Protein 4Z0V (pdb70)

InterPro domains:
  IPR005135 Endonuclease/exonuclease/phosphatase [PF03372] (299-599)
  IPR036691 Endonuclease/exonuclease/phosphatase superfamily [G3DSA:3.60.10.10] (279-609)
  IPR036691 Endonuclease/exonuclease/phosphatase superfamily [SSF56219] (289-609)
  IPR048821 2',5'-phosphodiesterase 12-like, N-terminal domain [PF21171] (161-271)
  IPR050410 CCR4/nocturin mRNA turnover and transcription [PTHR12121] (108-608)

Structure (mmCIF, N/CA/C/O backbone):
data_4Z0V
#
_entry.id   4Z0V
#
_cell.length_a   56.688
_cell.length_b   62.554
_cell.length_c   65.393
_cell.angle_alpha   90.00
_cell.angle_beta   110.40
_cell.angle_gamma   90.00
#
_symmetry.space_group_name_H-M   'P 1 21 1'
#
loop_
_entity.id
_entity.type
_entity.pdbx_description
1 polymer "2',5'-phosphodiesterase 12"
2 non-polymer 'MAGNESIUM ION'
3 non-polymer GLYCEROL
4 water water
#
loop_
_atom_site.group_PDB
_atom_site.id
_atom_site.type_symbol
_atom_site.label_atom_id
_atom_site.label_alt_id
_atom_site.label_comp_id
_atom_site.label_asym_id
_atom_site.label_entity_id
_atom_site.label_seq_id
_atom_site.pdbx_PDB_ins_code
_atom_site.Cartn_x
_atom_site.Cartn_y
_atom_site.Cartn_z
_atom_site.occupancy
_atom_site.B_iso_or_equiv
_atom_site.auth_seq_id
_atom_site.auth_comp_id
_atom_site.auth_asym_id
_atom_site.auth_atom_id
_atom_site.pdbx_PDB_model_num
ATOM 1 N N . PRO A 1 7 ? 102.309 -36.985 14.649 1.00 41.61 161 PRO A N 1
ATOM 2 C CA . PRO A 1 7 ? 102.823 -35.763 15.286 1.00 40.66 161 PRO A CA 1
ATOM 3 C C . PRO A 1 7 ? 101.981 -35.328 16.486 1.00 40.14 161 PRO A C 1
ATOM 4 O O . PRO A 1 7 ? 100.799 -35.697 16.554 1.00 40.41 161 PRO A O 1
ATOM 8 N N . PRO A 1 8 ? 102.541 -34.549 17.458 1.00 31.65 162 PRO A N 1
ATOM 9 C CA . PRO A 1 8 ? 101.704 -34.076 18.573 1.00 30.14 162 PRO A CA 1
ATOM 10 C C . PRO A 1 8 ? 100.548 -33.243 18.025 1.00 31.86 162 PRO A C 1
ATOM 11 O O . PRO A 1 8 ? 100.753 -32.416 17.137 1.00 28.70 162 PRO A O 1
ATOM 15 N N . ALA A 1 9 ? 99.327 -33.545 18.468 1.00 30.81 163 ALA A N 1
ATOM 16 C CA . ALA A 1 9 ? 98.122 -32.862 17.998 1.00 32.27 163 ALA A CA 1
ATOM 17 C C . ALA A 1 9 ? 97.036 -32.880 19.056 1.00 39.29 163 ALA A C 1
ATOM 18 O O . ALA A 1 9 ? 96.883 -33.874 19.757 1.00 40.23 163 ALA A O 1
ATOM 20 N N . PHE A 1 10 ? 96.322 -31.754 19.210 1.00 37.96 164 PHE A N 1
ATOM 21 C CA . PHE A 1 10 ? 95.190 -31.629 20.128 1.00 38.07 164 PHE A CA 1
ATOM 22 C C . PHE A 1 10 ? 93.961 -32.154 19.388 1.00 43.75 164 PHE A C 1
ATOM 23 O O . PHE A 1 10 ? 93.568 -31.549 18.394 1.00 44.67 164 PHE A O 1
ATOM 31 N N . THR A 1 11 ? 93.407 -33.316 19.816 1.00 39.58 165 THR A N 1
ATOM 32 C CA . THR A 1 11 ? 92.205 -33.925 19.222 1.00 38.31 165 THR A CA 1
ATOM 33 C C . THR A 1 11 ? 90.963 -33.155 19.665 1.00 40.15 165 THR A C 1
ATOM 34 O O . THR A 1 11 ? 89.964 -33.098 18.941 1.00 39.28 165 THR A O 1
ATOM 38 N N . GLU A 1 12 ? 91.024 -32.579 20.874 1.00 34.36 166 GLU A N 1
ATOM 39 C CA . GLU A 1 12 ? 89.951 -31.764 21.430 1.00 32.84 166 GLU A CA 1
ATOM 40 C C . GLU A 1 12 ? 90.609 -30.559 22.052 1.00 34.94 166 GLU A C 1
ATOM 41 O O . GLU A 1 12 ? 91.658 -30.697 22.678 1.00 36.41 166 GLU A O 1
ATOM 47 N N . LEU A 1 13 ? 90.081 -29.387 21.757 1.00 27.56 167 LEU A N 1
ATOM 48 C CA . LEU A 1 13 ? 90.541 -28.103 22.281 1.00 26.35 167 LEU A CA 1
ATOM 49 C C . LEU A 1 13 ? 89.283 -27.314 22.452 1.00 28.54 167 LEU A C 1
ATOM 50 O O . LEU A 1 13 ? 88.618 -27.019 21.442 1.00 29.05 167 LEU A O 1
ATOM 55 N N . GLN A 1 14 ? 88.905 -27.039 23.741 1.00 21.40 168 GLN A N 1
ATOM 56 C CA A GLN A 1 14 ? 87.658 -26.360 24.101 0.50 20.60 168 GLN A CA 1
ATOM 57 C CA B GLN A 1 14 ? 87.646 -26.391 24.106 0.50 20.46 168 GLN A CA 1
ATOM 58 C C . GLN A 1 14 ? 87.814 -25.476 25.333 1.00 24.95 168 GLN A C 1
ATOM 59 O O . GLN A 1 14 ? 88.521 -25.828 26.274 1.00 22.53 168 GLN A O 1
ATOM 70 N N . LEU A 1 15 ? 87.104 -24.342 25.353 1.00 22.15 169 LEU A N 1
ATOM 71 C CA . LEU A 1 15 ? 87.113 -23.431 26.498 1.00 22.01 169 LEU A CA 1
ATOM 72 C C . LEU A 1 15 ? 85.741 -23.454 27.158 1.00 26.02 169 LEU A C 1
ATOM 73 O O . LEU A 1 15 ? 84.752 -23.699 26.449 1.00 25.47 169 LEU A O 1
ATOM 78 N N . PRO A 1 16 ? 85.606 -23.169 28.478 1.00 23.64 170 PRO A N 1
ATOM 79 C CA . PRO A 1 16 ? 84.258 -23.066 29.063 1.00 23.84 170 PRO A CA 1
ATOM 80 C C . PRO A 1 16 ? 83.459 -21.912 28.443 1.00 27.33 170 PRO A C 1
ATOM 81 O O . PRO A 1 16 ? 84.030 -20.991 27.838 1.00 22.57 170 PRO A O 1
ATOM 85 N N . ARG A 1 17 ? 82.134 -21.999 28.555 1.00 25.08 171 ARG A N 1
ATOM 86 C CA . ARG A 1 17 ? 81.205 -20.996 28.005 1.00 26.27 171 ARG A CA 1
ATOM 87 C C . ARG A 1 17 ? 80.954 -19.868 28.947 1.00 28.98 171 ARG A C 1
ATOM 88 O O . ARG A 1 17 ? 80.444 -18.828 28.544 1.00 29.75 171 ARG A O 1
ATOM 96 N N . TYR A 1 18 ? 81.201 -20.131 30.216 1.00 24.99 172 TYR A N 1
ATOM 97 C CA . TYR A 1 18 ? 80.997 -19.231 31.327 1.00 24.49 172 TYR A CA 1
ATOM 98 C C . TYR A 1 18 ? 82.356 -19.022 31.988 1.00 22.78 172 TYR A C 1
ATOM 99 O O . TYR A 1 18 ? 82.983 -19.986 32.410 1.00 21.72 172 TYR A O 1
ATOM 108 N N . ILE A 1 19 ? 82.853 -17.783 31.974 1.00 15.37 173 ILE A N 1
ATOM 109 C CA . ILE A 1 19 ? 84.140 -17.455 32.564 1.00 14.00 173 ILE A CA 1
ATOM 110 C C . ILE A 1 19 ? 83.898 -16.378 33.624 1.00 16.46 173 ILE A C 1
ATOM 111 O O . ILE A 1 19 ? 83.318 -15.339 33.299 1.00 16.35 173 ILE A O 1
ATOM 116 N N . MET A 1 20 ? 84.356 -16.617 34.875 1.00 11.82 174 MET A N 1
ATOM 117 C CA . MET A 1 20 ? 84.187 -15.651 35.963 1.00 12.86 174 MET A CA 1
ATOM 118 C C . MET A 1 20 ? 85.492 -15.232 36.566 1.00 15.01 174 MET A C 1
ATOM 119 O O . MET A 1 20 ? 86.400 -16.061 36.728 1.00 13.63 174 MET A O 1
ATOM 124 N N . ALA A 1 21 ? 85.567 -13.963 36.993 1.00 12.38 175 ALA A N 1
ATOM 125 C CA . ALA A 1 21 ? 86.744 -13.442 37.690 1.00 13.04 175 ALA A CA 1
ATOM 126 C C . ALA A 1 21 ? 86.976 -14.238 38.974 1.00 16.28 175 ALA A C 1
ATOM 127 O O . ALA A 1 21 ? 86.017 -14.481 39.696 1.00 16.11 175 ALA A O 1
ATOM 129 N N . GLY A 1 22 ? 88.209 -14.674 39.212 1.00 13.32 176 GLY A N 1
ATOM 130 C CA . GLY A 1 22 ? 88.552 -15.451 40.403 1.00 13.88 176 GLY A CA 1
ATOM 131 C C . GLY A 1 22 ? 88.248 -16.932 40.322 1.00 16.55 176 GLY A C 1
ATOM 132 O O . GLY A 1 22 ? 88.502 -17.665 41.292 1.00 16.48 176 GLY A O 1
ATOM 133 N N . PHE A 1 23 ? 87.770 -17.397 39.152 1.00 11.67 177 PHE A N 1
ATOM 134 C CA . PHE A 1 23 ? 87.430 -18.811 38.905 1.00 10.51 177 PHE A CA 1
ATOM 135 C C . PHE A 1 23 ? 88.334 -19.336 37.815 1.00 16.27 177 PHE A C 1
ATOM 136 O O . PHE A 1 23 ? 88.458 -18.689 36.767 1.00 14.48 177 PHE A O 1
ATOM 144 N N . PRO A 1 24 ? 88.997 -20.480 38.055 1.00 15.34 178 PRO A N 1
ATOM 145 C CA . PRO A 1 24 ? 89.959 -20.989 37.063 1.00 14.89 178 PRO A CA 1
ATOM 146 C C . PRO A 1 24 ? 89.302 -21.412 35.764 1.00 18.29 178 PRO A C 1
ATOM 147 O O . PRO A 1 24 ? 88.277 -22.080 35.782 1.00 21.05 178 PRO A O 1
ATOM 151 N N . VAL A 1 25 ? 89.902 -21.001 34.632 1.00 14.06 179 VAL A N 1
ATOM 152 C CA . VAL A 1 25 ? 89.479 -21.334 33.271 1.00 13.41 179 VAL A CA 1
ATOM 153 C C . VAL A 1 25 ? 90.292 -22.562 32.890 1.00 16.95 179 VAL A C 1
ATOM 154 O O . VAL A 1 25 ? 91.521 -22.458 32.751 1.00 13.83 179 VAL A O 1
ATOM 158 N N . CYS A 1 26 ? 89.618 -23.721 32.798 1.00 16.05 180 CYS A N 1
ATOM 159 C CA . CYS A 1 26 ? 90.266 -25.015 32.580 1.00 15.86 180 CYS A CA 1
ATOM 160 C C . CYS A 1 26 ? 89.931 -25.552 31.200 1.00 18.14 180 CYS A C 1
ATOM 161 O O . CYS A 1 26 ? 88.866 -26.135 30.999 1.00 17.16 180 CYS A O 1
ATOM 164 N N . PRO A 1 27 ? 90.814 -25.329 30.217 1.00 14.33 181 PRO A N 1
ATOM 165 C CA . PRO A 1 27 ? 90.506 -25.795 28.866 1.00 14.03 181 PRO A CA 1
ATOM 166 C C . PRO A 1 27 ? 90.487 -27.305 28.758 1.00 16.40 181 PRO A C 1
ATOM 167 O O . PRO A 1 27 ? 91.281 -27.980 29.413 1.00 15.63 181 PRO A O 1
ATOM 171 N N . LYS A 1 28 ? 89.613 -27.818 27.886 1.00 14.41 182 LYS A N 1
ATOM 172 C CA . LYS A 1 28 ? 89.612 -29.228 27.544 1.00 14.56 182 LYS A CA 1
ATOM 173 C C . LYS A 1 28 ? 90.679 -29.366 26.481 1.00 21.85 182 LYS A C 1
ATOM 174 O O . LYS A 1 28 ? 90.682 -28.583 25.526 1.00 20.80 182 LYS A O 1
ATOM 180 N N . LEU A 1 29 ? 91.655 -30.234 26.716 1.00 22.29 183 LEU A N 1
ATOM 181 C CA . LEU A 1 29 ? 92.735 -30.519 25.766 1.00 24.84 183 LEU A CA 1
ATOM 182 C C . LEU A 1 29 ? 92.917 -31.987 25.708 1.00 33.89 183 LEU A C 1
ATOM 183 O O . LEU A 1 29 ? 93.352 -32.576 26.695 1.00 36.26 183 LEU A O 1
ATOM 188 N N . SER A 1 30 ? 92.562 -32.604 24.619 1.00 31.18 184 SER A N 1
ATOM 189 C CA . SER A 1 30 ? 92.803 -34.037 24.524 1.00 31.50 184 SER A CA 1
ATOM 190 C C . SER A 1 30 ? 93.984 -34.135 23.589 1.00 37.88 184 SER A C 1
ATOM 191 O O . SER A 1 30 ? 93.941 -33.599 22.478 1.00 35.80 184 SER A O 1
ATOM 194 N N . LEU A 1 31 ? 95.096 -34.618 24.105 1.00 38.38 185 LEU A N 1
ATOM 195 C CA . LEU A 1 31 ? 96.337 -34.624 23.351 1.00 40.35 185 LEU A CA 1
ATOM 196 C C . LEU A 1 31 ? 96.723 -36.021 22.838 1.00 47.21 185 LEU A C 1
ATOM 197 O O . LEU A 1 31 ? 96.765 -36.975 23.617 1.00 48.11 185 LEU A O 1
ATOM 202 N N . GLU A 1 32 ? 96.979 -36.131 21.518 1.00 44.31 186 GLU A N 1
ATOM 203 C CA . GLU A 1 32 ? 97.464 -37.356 20.868 1.00 44.49 186 GLU A CA 1
ATOM 204 C C . GLU A 1 32 ? 98.951 -37.168 20.498 1.00 49.50 186 GLU A C 1
ATOM 205 O O . GLU A 1 32 ? 99.349 -36.063 20.113 1.00 49.19 186 GLU A O 1
ATOM 211 N N . PHE A 1 33 ? 99.768 -38.239 20.628 1.00 46.21 187 PHE A N 1
ATOM 212 C CA . PHE A 1 33 ? 101.214 -38.245 20.336 1.00 45.50 187 PHE A CA 1
ATOM 213 C C . PHE A 1 33 ? 101.978 -37.133 21.119 1.00 44.47 187 PHE A C 1
ATOM 214 O O . PHE A 1 33 ? 102.939 -36.578 20.595 1.00 43.08 187 PHE A O 1
ATOM 222 N N . GLY A 1 34 ? 101.525 -36.794 22.327 1.00 39.37 188 GLY A N 1
ATOM 223 C CA . GLY A 1 34 ? 102.139 -35.729 23.117 1.00 38.82 188 GLY A CA 1
ATOM 224 C C . GLY A 1 34 ? 101.728 -35.650 24.574 1.00 42.61 188 GLY A C 1
ATOM 225 O O . GLY A 1 34 ? 100.912 -36.456 25.033 1.00 43.14 188 GLY A O 1
ATOM 226 N N . ASP A 1 35 ? 102.300 -34.666 25.313 1.00 37.45 189 ASP A N 1
ATOM 227 C CA . ASP A 1 35 ? 102.074 -34.443 26.750 1.00 36.76 189 ASP A CA 1
ATOM 228 C C . ASP A 1 35 ? 101.905 -32.938 27.118 1.00 39.56 189 ASP A C 1
ATOM 229 O O . ASP A 1 35 ? 102.663 -32.111 26.601 1.00 37.38 189 ASP A O 1
ATOM 231 N N . PRO A 1 36 ? 100.988 -32.559 28.056 1.00 35.24 190 PRO A N 1
ATOM 232 C CA . PRO A 1 36 ? 100.848 -31.128 28.410 1.00 34.55 190 PRO A CA 1
ATOM 233 C C . PRO A 1 36 ? 102.113 -30.520 29.020 1.00 35.00 190 PRO A C 1
ATOM 234 O O . PRO A 1 36 ? 102.389 -29.346 28.766 1.00 33.37 190 PRO A O 1
ATOM 238 N N . ALA A 1 37 ? 102.927 -31.316 29.754 1.00 29.86 191 ALA A N 1
ATOM 239 C CA . ALA A 1 37 ? 104.189 -30.821 30.313 1.00 29.25 191 ALA A CA 1
ATOM 240 C C . ALA A 1 37 ? 105.174 -30.433 29.203 1.00 27.55 191 ALA A C 1
ATOM 241 O O . ALA A 1 37 ? 106.017 -29.563 29.410 1.00 27.82 191 ALA A O 1
ATOM 243 N N . SER A 1 38 ? 105.047 -31.073 28.026 1.00 21.35 192 SER A N 1
ATOM 244 C CA . SER A 1 38 ? 105.906 -30.832 26.860 1.00 21.47 192 SER A CA 1
ATOM 245 C C . SER A 1 38 ? 105.275 -29.806 25.910 1.00 24.44 192 SER A C 1
ATOM 246 O O . SER A 1 38 ? 105.856 -29.485 24.880 1.00 24.58 192 SER A O 1
ATOM 249 N N . SER A 1 39 ? 104.060 -29.351 26.222 1.00 19.45 193 SER A N 1
ATOM 250 C CA . SER A 1 39 ? 103.345 -28.409 25.362 1.00 17.38 193 SER A CA 1
ATOM 251 C C . SER A 1 39 ? 103.523 -26.960 25.819 1.00 17.83 193 SER A C 1
ATOM 252 O O . SER A 1 39 ? 103.977 -26.717 26.926 1.00 18.25 193 SER A O 1
ATOM 255 N N . LEU A 1 40 ? 103.228 -25.995 24.931 1.00 13.14 194 LEU A N 1
ATOM 256 C CA . LEU A 1 40 ? 103.406 -24.567 25.238 1.00 13.01 194 LEU A CA 1
ATOM 257 C C . LEU A 1 40 ? 102.052 -23.919 25.380 1.00 13.86 194 LEU A C 1
ATOM 258 O O . LEU A 1 40 ? 101.165 -24.179 24.566 1.00 13.94 194 LEU A O 1
ATOM 263 N N . PHE A 1 41 ? 101.882 -23.095 26.399 1.00 10.88 195 PHE A N 1
ATOM 264 C CA . PHE A 1 41 ? 100.623 -22.386 26.620 1.00 11.57 195 PHE A CA 1
ATOM 265 C C . PHE A 1 41 ? 100.885 -20.924 26.813 1.00 14.64 195 PHE A C 1
ATOM 266 O O . PHE A 1 41 ? 101.860 -20.542 27.464 1.00 14.58 195 PHE A O 1
ATOM 274 N N . ARG A 1 42 ? 100.009 -20.097 26.291 1.00 11.12 196 ARG A N 1
ATOM 275 C CA . ARG A 1 42 ? 100.114 -18.662 26.541 1.00 11.03 196 ARG A CA 1
ATOM 276 C C . ARG A 1 42 ? 98.716 -18.090 26.516 1.00 13.51 196 ARG A C 1
ATOM 277 O O . ARG A 1 42 ? 97.981 -18.356 25.582 1.00 14.46 196 ARG A O 1
ATOM 285 N N . TRP A 1 43 ? 98.361 -17.319 27.528 1.00 12.05 197 TRP A N 1
ATOM 286 C CA . TRP A 1 43 ? 97.042 -16.722 27.596 1.00 10.99 197 TRP A CA 1
ATOM 287 C C . TRP A 1 43 ? 97.112 -15.253 27.236 1.00 12.67 197 TRP A C 1
ATOM 288 O O . TRP A 1 43 ? 98.023 -14.540 27.683 1.00 11.99 197 TRP A O 1
ATOM 299 N N . TYR A 1 44 ? 96.096 -14.794 26.504 1.00 10.33 198 TYR A N 1
ATOM 300 C CA . TYR A 1 44 ? 95.904 -13.400 26.115 1.00 8.89 198 TYR A CA 1
ATOM 301 C C . TYR A 1 44 ? 94.573 -12.881 26.564 1.00 13.34 198 TYR A C 1
ATOM 302 O O . TYR A 1 44 ? 93.628 -13.655 26.738 1.00 12.45 198 TYR A O 1
ATOM 311 N N . LYS A 1 45 ? 94.484 -11.566 26.713 1.00 12.16 199 LYS A N 1
ATOM 312 C CA . LYS A 1 45 ? 93.219 -10.917 27.013 1.00 11.73 199 LYS A CA 1
ATOM 313 C C . LYS A 1 45 ? 93.026 -9.811 25.987 1.00 15.45 199 LYS A C 1
ATOM 314 O O . LYS A 1 45 ? 93.998 -9.295 25.443 1.00 15.00 199 LYS A O 1
ATOM 320 N N . GLU A 1 46 ? 91.774 -9.470 25.688 1.00 13.02 200 GLU A N 1
ATOM 321 C CA . GLU A 1 46 ? 91.483 -8.388 24.767 1.00 14.34 200 GLU A CA 1
ATOM 322 C C . GLU A 1 46 ? 92.194 -7.148 25.240 1.00 19.08 200 GLU A C 1
ATOM 323 O O . GLU A 1 46 ? 92.232 -6.897 26.443 1.00 18.17 200 GLU A O 1
ATOM 329 N N . ALA A 1 47 ? 92.844 -6.428 24.321 1.00 21.23 201 ALA A N 1
ATOM 330 C CA . ALA A 1 47 ? 93.596 -5.219 24.654 1.00 22.95 201 ALA A CA 1
ATOM 331 C C . ALA A 1 47 ? 92.697 -4.165 25.308 1.00 27.91 201 ALA A C 1
ATOM 332 O O . ALA A 1 47 ? 93.090 -3.516 26.280 1.00 28.18 201 ALA A O 1
ATOM 334 N N . LYS A 1 48 ? 91.464 -4.048 24.820 1.00 24.46 202 LYS A N 1
ATOM 335 C CA . LYS A 1 48 ? 90.485 -3.105 25.376 1.00 24.15 202 LYS A CA 1
ATOM 336 C C . LYS A 1 48 ? 89.119 -3.755 25.346 1.00 23.29 202 LYS A C 1
ATOM 337 O O . LYS A 1 48 ? 88.896 -4.546 24.430 1.00 21.45 202 LYS A O 1
ATOM 340 N N . PRO A 1 49 ? 88.155 -3.422 26.245 1.00 20.51 203 PRO A N 1
ATOM 341 C CA . PRO A 1 49 ? 86.804 -3.999 26.095 1.00 20.38 203 PRO A CA 1
ATOM 342 C C . PRO A 1 49 ? 86.169 -3.634 24.748 1.00 26.11 203 PRO A C 1
ATOM 343 O O . PRO A 1 49 ? 86.368 -2.531 24.228 1.00 23.37 203 PRO A O 1
ATOM 347 N N . GLY A 1 50 ? 85.486 -4.612 24.171 1.00 25.77 204 GLY A N 1
ATOM 348 C CA . GLY A 1 50 ? 84.748 -4.484 22.927 1.00 27.29 204 GLY A CA 1
ATOM 349 C C . GLY A 1 50 ? 85.586 -4.292 21.688 1.00 32.75 204 GLY A C 1
ATOM 350 O O . GLY A 1 50 ? 85.068 -3.813 20.674 1.00 32.62 204 GLY A O 1
ATOM 351 N N . ALA A 1 51 ? 86.866 -4.685 21.742 1.00 30.08 205 ALA A N 1
ATOM 352 C CA . ALA A 1 51 ? 87.763 -4.576 20.594 1.00 30.69 205 ALA A CA 1
ATOM 353 C C . ALA A 1 51 ? 87.420 -5.631 19.507 1.00 37.56 205 ALA A C 1
ATOM 354 O O . ALA A 1 51 ? 88.056 -5.633 18.451 1.00 36.01 205 ALA A O 1
ATOM 356 N N . ALA A 1 52 ? 86.398 -6.501 19.764 1.00 37.22 206 ALA A N 1
ATOM 357 C CA . ALA A 1 52 ? 85.899 -7.583 18.887 1.00 38.68 206 ALA A CA 1
ATOM 358 C C . ALA A 1 52 ? 87.032 -8.546 18.481 1.00 44.61 206 ALA A C 1
ATOM 359 O O . ALA A 1 52 ? 86.988 -9.143 17.399 1.00 44.81 206 ALA A O 1
ATOM 361 N N . GLY A 1 53 ? 88.017 -8.695 19.379 1.00 41.50 207 GLY A N 1
ATOM 362 C CA . GLY A 1 53 ? 89.185 -9.550 19.195 1.00 41.31 207 GLY A CA 1
ATOM 363 C C . GLY A 1 53 ? 90.135 -9.088 18.109 1.00 45.45 207 GLY A C 1
ATOM 364 O O . GLY A 1 53 ? 90.819 -9.915 17.503 1.00 45.38 207 GLY A O 1
ATOM 365 N N . SER A 1 54 ? 90.194 -7.768 17.858 1.00 40.93 223 SER A N 1
ATOM 366 C CA . SER A 1 54 ? 91.080 -7.186 16.848 1.00 40.38 223 SER A CA 1
ATOM 367 C C . SER A 1 54 ? 92.528 -7.099 17.344 1.00 42.69 223 SER A C 1
ATOM 368 O O . SER A 1 54 ? 93.454 -7.243 16.540 1.00 43.75 223 SER A O 1
ATOM 371 N N . SER A 1 55 ? 92.718 -6.833 18.660 1.00 35.17 224 SER A N 1
ATOM 372 C CA . SER A 1 55 ? 94.026 -6.678 19.323 1.00 32.02 224 SER A CA 1
ATOM 373 C C . SER A 1 55 ? 94.045 -7.477 20.639 1.00 28.36 224 SER A C 1
ATOM 374 O O . SER A 1 55 ? 93.057 -7.454 21.374 1.00 26.56 224 SER A O 1
ATOM 377 N N . TRP A 1 56 ? 95.160 -8.174 20.926 1.00 20.28 225 TRP A N 1
ATOM 378 C CA . TRP A 1 56 ? 95.303 -9.052 22.102 1.00 19.74 225 TRP A CA 1
ATOM 379 C C . TRP A 1 56 ? 96.528 -8.676 22.912 1.00 22.83 225 TRP A C 1
ATOM 380 O O . TRP A 1 56 ? 97.569 -8.353 22.347 1.00 24.02 225 TRP A O 1
ATOM 391 N N . THR A 1 57 ? 96.395 -8.697 24.233 1.00 15.14 226 THR A N 1
ATOM 392 C CA . THR A 1 57 ? 97.479 -8.354 25.149 1.00 13.87 226 THR A CA 1
ATOM 393 C C . THR A 1 57 ? 97.932 -9.620 25.827 1.00 15.71 226 THR A C 1
ATOM 394 O O . THR A 1 57 ? 97.121 -10.326 26.425 1.00 13.53 226 THR A O 1
ATOM 398 N N . GLU A 1 58 ? 99.224 -9.917 25.706 1.00 13.17 227 GLU A N 1
ATOM 399 C CA . GLU A 1 58 ? 99.771 -11.113 26.321 1.00 14.82 227 GLU A CA 1
ATOM 400 C C . GLU A 1 58 ? 99.706 -11.013 27.831 1.00 19.76 227 GLU A C 1
ATOM 401 O O . GLU A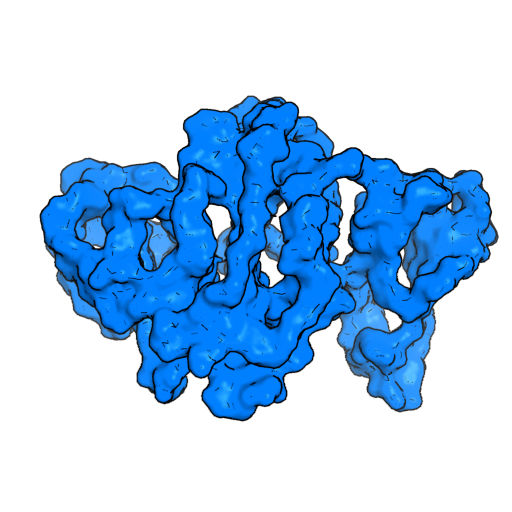 1 58 ? 100.031 -9.968 28.394 1.00 22.03 227 GLU A O 1
ATOM 407 N N . THR A 1 59 ? 99.278 -12.080 28.497 1.00 14.71 228 THR A N 1
ATOM 408 C CA . THR A 1 59 ? 99.314 -12.084 29.954 1.00 15.10 228 THR A CA 1
ATOM 409 C C . THR A 1 59 ? 100.631 -12.740 30.338 1.00 21.99 228 THR A C 1
ATOM 410 O O . THR A 1 59 ? 101.272 -13.369 29.479 1.00 22.77 228 THR A O 1
ATOM 414 N N . ASP A 1 60 ? 101.004 -12.699 31.617 1.00 20.54 229 ASP A N 1
ATOM 415 C CA . ASP A 1 60 ? 102.223 -13.401 32.019 1.00 21.83 229 ASP A CA 1
ATOM 416 C C . ASP A 1 60 ? 101.923 -14.879 32.344 1.00 23.08 229 ASP A C 1
ATOM 417 O O . ASP A 1 60 ? 102.782 -15.568 32.886 1.00 22.38 229 ASP A O 1
ATOM 422 N N . VAL A 1 61 ? 100.744 -15.390 31.949 1.00 16.81 230 VAL A N 1
ATOM 423 C CA . VAL A 1 61 ? 100.388 -16.752 32.311 1.00 15.50 230 VAL A CA 1
ATOM 424 C C . VAL A 1 61 ? 100.743 -17.710 31.162 1.00 16.80 230 VAL A C 1
ATOM 425 O O . VAL A 1 61 ? 100.165 -17.634 30.068 1.00 15.78 230 VAL A O 1
ATOM 429 N N . GLU A 1 62 ? 101.706 -18.606 31.442 1.00 14.17 231 GLU A N 1
ATOM 430 C CA . GLU A 1 62 ? 102.214 -19.621 30.499 1.00 15.84 231 GLU A CA 1
ATOM 431 C C . GLU A 1 62 ? 101.798 -21.016 30.901 1.00 22.00 231 GLU A C 1
ATOM 432 O O . GLU A 1 62 ? 102.426 -21.993 30.491 1.00 23.70 231 GLU A O 1
ATOM 438 N N . GLU A 1 63 ? 100.738 -21.115 31.685 1.00 19.74 232 GLU A N 1
ATOM 439 C CA . GLU A 1 63 ? 100.187 -22.352 32.218 1.00 20.15 232 GLU A CA 1
ATOM 440 C C . GLU A 1 63 ? 98.914 -22.711 31.487 1.00 20.09 232 GLU A C 1
ATOM 441 O O . GLU A 1 63 ? 98.277 -21.853 30.885 1.00 18.01 232 GLU A O 1
ATOM 447 N N . ARG A 1 64 ? 98.498 -23.958 31.605 1.00 16.16 233 ARG A N 1
ATOM 448 C CA . ARG A 1 64 ? 97.286 -24.453 30.964 1.00 14.91 233 ARG A CA 1
ATOM 449 C C . ARG A 1 64 ? 96.044 -23.709 31.499 1.00 18.28 233 ARG A C 1
ATOM 450 O O . ARG A 1 64 ? 95.150 -23.366 30.731 1.00 18.13 233 ARG A O 1
ATOM 458 N N . VAL A 1 65 ? 96.029 -23.437 32.809 1.00 14.37 234 VAL A N 1
ATOM 459 C CA . VAL A 1 65 ? 94.900 -22.811 33.514 1.00 12.80 234 VAL A CA 1
ATOM 460 C C . VAL A 1 65 ? 95.151 -21.330 33.681 1.00 15.32 234 VAL A C 1
ATOM 461 O O . VAL A 1 65 ? 96.270 -20.906 33.982 1.00 16.59 234 VAL A O 1
ATOM 465 N N . TYR A 1 66 ? 94.100 -20.547 33.507 1.00 12.41 235 TYR A N 1
ATOM 466 C CA . TYR A 1 66 ? 94.169 -19.099 33.721 1.00 10.89 235 TYR A CA 1
ATOM 467 C C . TYR A 1 66 ? 93.059 -18.710 34.668 1.00 13.91 235 TYR A C 1
ATOM 468 O O . TYR A 1 66 ? 91.917 -19.062 34.405 1.00 14.39 235 TYR A O 1
ATOM 477 N N . THR A 1 67 ? 93.360 -17.926 35.716 1.00 10.98 236 THR A N 1
ATOM 478 C CA . THR A 1 67 ? 92.328 -17.425 36.639 1.00 10.75 236 THR A CA 1
ATOM 479 C C . THR A 1 67 ? 92.190 -15.925 36.368 1.00 13.89 236 THR A C 1
ATOM 480 O O . THR A 1 67 ? 93.101 -15.149 36.691 1.00 13.06 236 THR A O 1
ATOM 484 N N . PRO A 1 68 ? 91.078 -15.478 35.763 1.00 12.71 237 PRO A N 1
ATOM 485 C CA . PRO A 1 68 ? 90.956 -14.038 35.461 1.00 12.45 237 PRO A CA 1
ATOM 486 C C . PRO A 1 68 ? 90.882 -13.196 36.717 1.00 16.32 237 PRO A C 1
ATOM 487 O O . PRO A 1 68 ? 90.421 -13.677 37.755 1.00 16.88 237 PRO A O 1
ATOM 491 N N . SER A 1 69 ? 91.328 -11.952 36.623 1.00 13.52 238 SER A N 1
ATOM 492 C CA . SER A 1 69 ? 91.239 -11.033 37.764 1.00 14.39 238 SER A CA 1
ATOM 493 C C . SER A 1 69 ? 89.973 -10.183 37.599 1.00 18.16 238 SER A C 1
ATOM 494 O O . SER A 1 69 ? 89.325 -10.261 36.551 1.00 16.61 238 SER A O 1
ATOM 497 N N . ASN A 1 70 ? 89.670 -9.295 38.573 1.00 16.54 239 ASN A N 1
ATOM 498 C CA . ASN A 1 70 ? 88.544 -8.380 38.432 1.00 17.05 239 ASN A CA 1
ATOM 499 C C . ASN A 1 70 ? 88.815 -7.366 37.326 1.00 21.13 239 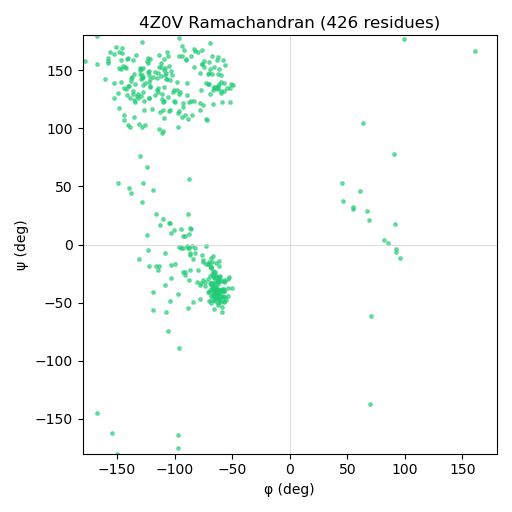ASN A C 1
ATOM 500 O O . ASN A 1 70 ? 87.874 -6.927 36.683 1.00 20.88 239 ASN A O 1
ATOM 505 N N . ALA A 1 71 ? 90.098 -7.090 37.024 1.00 17.71 240 ALA A N 1
ATOM 506 C CA . ALA A 1 71 ? 90.483 -6.176 35.953 1.00 18.59 240 ALA A CA 1
ATOM 507 C C . ALA A 1 71 ? 90.138 -6.743 34.567 1.00 21.48 240 ALA A C 1
ATOM 508 O O . ALA A 1 71 ? 90.083 -5.990 33.598 1.00 21.71 240 ALA A O 1
ATOM 510 N N . ASP A 1 72 ? 89.945 -8.065 34.466 1.00 15.30 241 ASP A N 1
ATOM 511 C CA . ASP A 1 72 ? 89.637 -8.713 33.190 1.00 13.98 241 ASP A CA 1
ATOM 512 C C . ASP A 1 72 ? 88.139 -8.710 32.893 1.00 15.40 241 ASP A C 1
ATOM 513 O O . ASP A 1 72 ? 87.763 -9.151 31.817 1.00 14.32 241 ASP A O 1
ATOM 518 N N . ILE A 1 73 ? 87.273 -8.313 33.857 1.00 13.96 242 ILE A N 1
ATOM 519 C CA . ILE A 1 73 ? 85.817 -8.322 33.620 1.00 13.60 242 ILE A CA 1
ATOM 520 C C . ILE A 1 73 ? 85.519 -7.459 32.387 1.00 15.21 242 ILE A C 1
ATOM 521 O O . ILE A 1 73 ? 86.067 -6.372 32.273 1.00 15.50 242 ILE A O 1
ATOM 526 N N . GLY A 1 74 ? 84.717 -7.979 31.463 1.00 14.76 243 GLY A N 1
ATOM 527 C CA . GLY A 1 74 ? 84.386 -7.266 30.228 1.00 15.45 243 GLY A CA 1
ATOM 528 C C . GLY A 1 74 ? 85.308 -7.574 29.058 1.00 18.21 243 GLY A C 1
ATOM 529 O O . GLY A 1 74 ? 85.091 -7.067 27.961 1.00 17.25 243 GLY A O 1
ATOM 530 N N . LEU A 1 75 ? 86.365 -8.382 29.279 1.00 13.33 244 LEU A N 1
ATOM 531 C CA . LEU A 1 75 ? 87.307 -8.774 28.222 1.00 11.80 244 LEU A CA 1
ATOM 532 C C . LEU A 1 75 ? 87.112 -10.245 27.813 1.00 14.38 244 LEU A C 1
ATOM 533 O O . LEU A 1 75 ? 86.826 -11.087 28.668 1.00 12.06 244 LEU A O 1
ATOM 538 N N . ARG A 1 76 ? 87.356 -10.558 26.537 1.00 11.15 245 ARG A N 1
ATOM 539 C CA . ARG A 1 76 ? 87.421 -11.936 26.077 1.00 10.94 245 ARG A CA 1
ATOM 540 C C . ARG A 1 76 ? 88.858 -12.409 26.321 1.00 14.12 245 ARG A C 1
ATOM 541 O O . ARG A 1 76 ? 89.767 -11.585 26.486 1.00 13.22 245 ARG A O 1
ATOM 549 N N . LEU A 1 77 ? 89.062 -13.717 26.329 1.00 11.83 246 LEU A N 1
ATOM 550 C CA . LEU A 1 77 ? 90.397 -14.296 26.527 1.00 10.00 246 LEU A CA 1
ATOM 551 C C . LEU A 1 77 ? 90.744 -15.140 25.338 1.00 14.19 246 LEU A C 1
ATOM 552 O O . LEU A 1 77 ? 89.864 -15.577 24.601 1.00 14.12 246 LEU A O 1
ATOM 557 N N . LYS A 1 78 ? 92.027 -15.397 25.142 1.00 11.53 247 LYS A N 1
ATOM 558 C CA . LYS A 1 78 ? 92.436 -16.259 24.051 1.00 10.29 247 LYS A CA 1
ATOM 559 C C . LYS A 1 78 ? 93.559 -17.153 24.558 1.00 13.99 247 LYS A C 1
ATOM 560 O O . LYS A 1 78 ? 94.453 -16.671 25.250 1.00 11.28 247 LYS A O 1
ATOM 566 N N . LEU A 1 79 ? 93.509 -18.438 24.215 1.00 13.06 248 LEU A N 1
ATOM 567 C CA . LEU A 1 79 ? 94.585 -19.364 24.578 1.00 12.49 248 LEU A CA 1
ATOM 568 C C . LEU A 1 79 ? 95.318 -19.783 23.327 1.00 15.54 248 LEU A C 1
ATOM 569 O O . LEU A 1 79 ? 94.680 -20.199 22.358 1.00 14.22 248 LEU A O 1
ATOM 574 N N . HIS A 1 80 ? 96.652 -19.673 23.357 1.00 13.57 249 HIS A N 1
ATOM 575 C CA . HIS A 1 80 ? 97.539 -20.230 22.353 1.00 13.74 249 HIS A CA 1
ATOM 576 C C . HIS A 1 80 ? 98.093 -21.500 22.928 1.00 16.73 249 HIS A C 1
ATOM 577 O O . HIS A 1 80 ? 98.645 -21.464 24.030 1.00 13.68 249 HIS A O 1
ATOM 584 N N . CYS A 1 81 ? 98.094 -22.582 22.158 1.00 15.11 250 CYS A N 1
ATOM 585 C CA . CYS A 1 81 ? 98.750 -23.778 22.650 1.00 17.03 250 CYS A CA 1
ATOM 586 C C . CYS A 1 81 ? 99.437 -24.519 21.524 1.00 17.01 250 CYS A C 1
ATOM 587 O O . CYS A 1 81 ? 98.881 -24.661 20.435 1.00 17.01 250 CYS A O 1
ATOM 590 N N . THR A 1 82 ? 100.667 -24.927 21.789 1.00 13.43 251 THR A N 1
ATOM 591 C CA . THR A 1 82 ? 101.515 -25.690 20.858 1.00 13.41 251 THR A CA 1
ATOM 592 C C . THR A 1 82 ? 101.704 -27.081 21.442 1.00 17.15 251 THR A C 1
ATOM 593 O O . THR A 1 82 ? 102.308 -27.194 22.507 1.00 16.27 251 THR A O 1
ATOM 597 N N . PRO A 1 83 ? 101.174 -28.134 20.775 1.00 15.86 252 PRO A N 1
ATOM 598 C CA . PRO A 1 83 ? 101.321 -29.496 21.311 1.00 16.68 252 PRO A CA 1
ATOM 599 C C . PRO A 1 83 ? 102.758 -29.976 21.138 1.00 18.77 252 PRO A C 1
ATOM 600 O O . PRO A 1 83 ? 103.354 -29.706 20.097 1.00 17.89 252 PRO A O 1
ATOM 604 N N . GLY A 1 84 ? 103.289 -30.649 22.150 1.00 14.99 253 GLY A N 1
ATOM 605 C CA . GLY A 1 84 ? 104.651 -31.170 22.115 1.00 15.85 253 GLY A CA 1
ATOM 606 C C . GLY A 1 84 ? 104.734 -32.536 22.766 1.00 20.84 253 GLY A C 1
ATOM 607 O O . GLY A 1 84 ? 103.856 -32.908 23.561 1.00 18.59 253 GLY A O 1
ATOM 608 N N . ASP A 1 85 ? 105.793 -33.287 22.434 1.00 20.26 254 ASP A N 1
ATOM 609 C CA . ASP A 1 85 ? 105.985 -34.626 23.011 1.00 20.67 254 ASP A CA 1
ATOM 610 C C . ASP A 1 85 ? 107.338 -34.783 23.725 1.00 25.93 254 ASP A C 1
ATOM 611 O O . ASP A 1 85 ? 107.714 -35.897 24.101 1.00 26.65 254 ASP A O 1
ATOM 616 N N . GLY A 1 86 ? 108.061 -33.682 23.884 1.00 22.91 255 GLY A N 1
ATOM 617 C CA . GLY A 1 86 ? 109.374 -33.687 24.517 1.00 22.58 255 GLY A CA 1
ATOM 618 C C . GLY A 1 86 ? 110.510 -33.760 23.522 1.00 23.76 255 GLY A C 1
ATOM 619 O O . GLY A 1 86 ? 111.662 -33.605 23.901 1.00 26.59 255 GLY A O 1
ATOM 620 N N . GLN A 1 87 ? 110.204 -34.049 22.260 1.00 16.85 256 GLN A N 1
ATOM 621 C CA . GLN A 1 87 ? 111.179 -34.130 21.180 1.00 16.81 256 GLN A CA 1
ATOM 622 C C . GLN A 1 87 ? 110.856 -33.098 20.108 1.00 19.47 256 GLN A C 1
ATOM 623 O O . GLN A 1 87 ? 111.765 -32.511 19.521 1.00 19.46 256 GLN A O 1
ATOM 629 N N . ARG A 1 88 ? 109.568 -32.937 19.804 1.00 16.27 257 ARG A N 1
ATOM 630 C CA . ARG A 1 88 ? 109.135 -32.000 18.756 1.00 16.15 257 ARG A CA 1
ATOM 631 C C . ARG A 1 88 ? 107.774 -31.399 19.069 1.00 18.03 257 ARG A C 1
ATOM 632 O O . ARG A 1 88 ? 107.018 -31.944 19.885 1.00 16.12 257 ARG A O 1
ATOM 640 N N . PHE A 1 89 ? 107.429 -30.324 18.347 1.00 14.01 258 PHE A N 1
ATOM 641 C CA . PHE A 1 89 ? 106.113 -29.722 18.414 1.00 13.87 258 PHE A CA 1
ATOM 642 C C . PHE A 1 89 ? 105.281 -30.055 17.198 1.00 19.51 258 PHE A C 1
ATOM 643 O O . PHE A 1 89 ? 105.810 -30.301 16.106 1.00 17.07 258 PHE A O 1
ATOM 651 N N . GLY A 1 90 ? 103.967 -30.031 17.393 1.00 18.33 259 GLY A N 1
ATOM 652 C CA . GLY A 1 90 ? 103.014 -30.174 16.310 1.00 18.84 259 GLY A CA 1
ATOM 653 C C . GLY A 1 90 ? 102.564 -28.791 15.898 1.00 22.99 259 GLY A C 1
ATOM 654 O O . GLY A 1 90 ? 103.162 -27.793 16.310 1.00 21.49 259 GLY A O 1
ATOM 655 N N . HIS A 1 91 ? 101.466 -28.709 15.151 1.00 21.43 260 HIS A N 1
ATOM 656 C CA . HIS A 1 91 ? 100.952 -27.427 14.676 1.00 20.95 260 HIS A CA 1
ATOM 657 C C . HIS A 1 91 ? 100.234 -26.686 15.817 1.00 21.75 260 HIS A C 1
ATOM 658 O O . HIS A 1 91 ? 99.481 -27.289 16.589 1.00 21.40 260 HIS A O 1
ATOM 665 N N . SER A 1 92 ? 100.545 -25.393 15.975 1.00 16.29 261 SER A N 1
ATOM 666 C CA . SER A 1 92 ? 99.967 -24.572 17.044 1.00 15.48 261 SER A CA 1
ATOM 667 C C . SER A 1 92 ? 98.496 -24.327 16.812 1.00 19.12 261 SER A C 1
ATOM 668 O O . SER A 1 92 ? 98.016 -24.302 15.667 1.00 18.47 261 SER A O 1
ATOM 671 N N . ARG A 1 93 ? 97.768 -24.154 17.913 1.00 14.89 262 ARG A N 1
ATOM 672 C CA . ARG A 1 93 ? 96.334 -23.906 17.867 1.00 15.08 262 ARG A CA 1
ATOM 673 C C . ARG A 1 93 ? 96.009 -22.703 18.721 1.00 16.96 262 ARG A C 1
ATOM 674 O O . ARG A 1 93 ? 96.712 -22.447 19.694 1.00 16.08 262 ARG A O 1
ATOM 682 N N . GLU A 1 94 ? 94.942 -21.982 18.395 1.00 13.60 263 GLU A N 1
ATOM 683 C CA . GLU A 1 94 ? 94.531 -20.845 19.231 1.00 15.21 263 GLU A CA 1
ATOM 684 C C . GLU A 1 94 ? 93.038 -20.907 19.371 1.00 23.77 263 GLU A C 1
ATOM 685 O O . GLU A 1 94 ? 92.356 -21.340 18.432 1.00 25.31 263 GLU A O 1
ATOM 691 N N . LEU A 1 95 ? 92.524 -20.528 20.545 1.00 20.29 264 LEU A N 1
ATOM 692 C CA . LEU A 1 95 ? 91.102 -20.559 20.808 1.00 23.47 264 LEU A CA 1
ATOM 693 C C . LEU A 1 95 ? 90.701 -19.355 21.629 1.00 25.18 264 LEU A C 1
ATOM 694 O O . LEU A 1 95 ? 91.296 -19.113 22.675 1.00 22.90 264 LEU A O 1
ATOM 699 N N . GLU A 1 96 ? 89.678 -18.625 21.159 1.00 19.86 265 GLU A N 1
ATOM 700 C CA . GLU A 1 96 ? 89.173 -17.437 21.848 1.00 17.90 265 GLU A CA 1
ATOM 701 C C . GLU A 1 96 ? 87.909 -17.775 22.573 1.00 20.05 265 GLU A C 1
ATOM 702 O O . GLU A 1 96 ? 87.111 -18.566 22.060 1.00 17.59 265 GLU A O 1
ATOM 708 N N . SER A 1 97 ? 87.686 -17.144 23.733 1.00 14.61 266 SER A N 1
ATOM 709 C CA . SER A 1 97 ? 86.423 -17.298 24.439 1.00 13.91 266 SER A CA 1
ATOM 710 C C . SER A 1 97 ? 85.343 -16.555 23.639 1.00 16.57 266 SER A C 1
ATOM 711 O O . SER A 1 97 ? 85.635 -15.545 22.994 1.00 15.84 266 SER A O 1
ATOM 714 N N . VAL A 1 98 ? 84.124 -17.058 23.660 1.00 17.41 267 VAL A N 1
ATOM 715 C CA . VAL A 1 98 ? 83.024 -16.394 22.950 1.00 19.43 267 VAL A CA 1
ATOM 716 C C . VAL A 1 98 ? 82.408 -15.358 23.913 1.00 25.31 267 VAL A C 1
ATOM 717 O O . VAL A 1 98 ? 81.968 -14.290 23.486 1.00 28.48 267 VAL A O 1
ATOM 721 N N . CYS A 1 99 ? 82.465 -15.653 25.212 1.00 20.11 268 CYS A N 1
ATOM 722 C CA . CYS A 1 99 ? 81.962 -14.813 26.304 1.00 20.59 268 CYS A CA 1
ATOM 723 C C . CYS A 1 99 ? 83.043 -13.877 26.794 1.00 18.89 268 CYS A C 1
ATOM 724 O O . CYS A 1 99 ? 84.218 -14.202 26.664 1.00 17.22 268 CYS A O 1
ATOM 727 N N . VAL A 1 100 ? 82.645 -12.774 27.460 1.00 11.80 269 VAL A N 1
ATOM 728 C CA . VAL A 1 100 ? 83.584 -11.933 28.190 1.00 10.25 269 VAL A CA 1
ATOM 729 C C . VAL A 1 100 ? 83.658 -12.472 29.635 1.00 14.06 269 VAL A C 1
ATOM 730 O O . VAL A 1 100 ? 82.726 -13.146 30.106 1.00 13.88 269 VAL A O 1
ATOM 734 N N . VAL A 1 101 ? 84.731 -12.136 30.350 1.00 11.83 270 VAL A N 1
ATOM 735 C CA . VAL A 1 101 ? 84.860 -12.467 31.763 1.00 10.87 270 VAL A CA 1
ATOM 736 C C . VAL A 1 101 ? 83.730 -11.722 32.511 1.00 14.79 270 VAL A C 1
ATOM 737 O O . VAL A 1 101 ? 83.456 -10.539 32.227 1.00 11.98 270 VAL A O 1
ATOM 741 N N . GLU A 1 102 ? 83.051 -12.429 33.400 1.00 13.94 271 GLU A N 1
ATOM 742 C CA . GLU A 1 102 ? 81.967 -11.862 34.211 1.00 15.32 271 GLU A CA 1
ATOM 743 C C . GLU A 1 102 ? 82.336 -11.828 35.668 1.00 18.33 271 GLU A C 1
ATOM 744 O O . GLU A 1 102 ? 83.211 -12.586 36.102 1.00 16.64 271 GLU A O 1
ATOM 750 N N . ALA A 1 103 ? 81.600 -11.021 36.456 1.00 16.73 272 ALA A N 1
ATOM 751 C CA . ALA A 1 103 ? 81.758 -11.041 37.900 1.00 17.87 272 ALA A CA 1
ATOM 752 C C . ALA A 1 103 ? 81.183 -12.379 38.384 1.00 20.84 272 ALA A C 1
ATOM 753 O O . ALA A 1 103 ? 80.148 -12.833 37.874 1.00 20.44 272 ALA A O 1
ATOM 755 N N . GLY A 1 104 ? 81.866 -13.006 39.321 1.00 18.40 273 GLY A N 1
ATOM 756 C CA . GLY A 1 104 ? 81.391 -14.252 39.901 1.00 18.83 273 GLY A CA 1
ATOM 757 C C . GLY A 1 104 ? 80.676 -13.953 41.201 1.00 22.69 273 GLY A C 1
ATOM 758 O O . GLY A 1 104 ? 80.548 -12.782 41.552 1.00 22.11 273 GLY A O 1
ATOM 759 N N . PRO A 1 105 ? 80.239 -14.973 41.973 1.00 20.10 274 PRO A N 1
ATOM 760 C CA . PRO A 1 105 ? 79.614 -14.681 43.275 1.00 20.06 274 PRO A CA 1
ATOM 761 C C . PRO A 1 105 ? 80.600 -13.969 44.200 1.00 23.98 274 PRO A C 1
ATOM 762 O O . PRO A 1 105 ? 81.817 -14.177 44.089 1.00 22.69 274 PRO A O 1
ATOM 766 N N . GLY A 1 106 ? 80.082 -13.150 45.110 1.00 21.32 275 GLY A N 1
ATOM 767 C CA . GLY A 1 106 ? 80.927 -12.424 46.058 1.00 21.30 275 GLY A CA 1
ATOM 768 C C . GLY A 1 106 ? 81.719 -13.326 46.990 1.00 25.23 275 GLY A C 1
ATOM 769 O O . GLY A 1 106 ? 82.904 -13.090 47.248 1.00 25.49 275 GLY A O 1
ATOM 770 N N . THR A 1 107 ? 81.055 -14.380 47.480 1.00 19.52 276 THR A N 1
ATOM 771 C CA A THR A 1 107 ? 81.623 -15.379 48.397 0.50 18.06 276 THR A CA 1
ATOM 772 C CA B THR A 1 107 ? 81.647 -15.361 48.392 0.50 18.51 276 THR A CA 1
ATOM 773 C C . THR A 1 107 ? 81.140 -16.763 48.035 1.00 20.32 276 THR A C 1
ATOM 774 O O . THR A 1 107 ? 80.055 -16.896 47.478 1.00 20.20 276 THR A O 1
ATOM 781 N N . CYS A 1 108 ? 81.918 -17.796 48.376 1.00 15.11 277 CYS A N 1
ATOM 782 C CA . CYS A 1 108 ? 81.493 -19.196 48.211 1.00 13.56 277 CYS A CA 1
ATOM 783 C C . CYS A 1 108 ? 81.759 -19.846 49.518 1.00 13.83 277 CYS A C 1
ATOM 784 O O . CYS A 1 108 ? 82.739 -19.482 50.153 1.00 11.53 277 CYS A O 1
ATOM 787 N N . THR A 1 109 ? 80.969 -20.866 49.876 1.00 11.66 278 THR A N 1
ATOM 788 C CA . THR A 1 109 ? 81.124 -21.569 51.160 1.00 12.55 278 THR A CA 1
ATOM 789 C C . THR A 1 109 ? 82.493 -22.235 51.290 1.00 16.76 278 THR A C 1
ATOM 790 O O . THR A 1 109 ? 82.977 -22.431 52.403 1.00 18.03 278 THR A O 1
ATOM 794 N N . PHE A 1 110 ? 83.098 -22.628 50.155 1.00 11.73 279 PHE A N 1
ATOM 795 C CA . PHE A 1 110 ? 84.384 -23.300 50.205 1.00 11.22 279 PHE A CA 1
ATOM 796 C C . PHE A 1 110 ? 85.565 -22.324 50.333 1.00 13.95 279 PHE A C 1
ATOM 797 O O . PHE A 1 110 ? 86.694 -22.795 50.492 1.00 13.52 279 PHE A O 1
ATOM 805 N N . ASP A 1 111 ? 85.348 -20.975 50.233 1.00 12.45 280 ASP A N 1
ATOM 806 C CA . ASP A 1 111 ? 86.465 -20.010 50.345 1.00 12.29 280 ASP A CA 1
ATOM 807 C C . ASP A 1 111 ? 87.233 -20.157 51.671 1.00 15.19 280 ASP A C 1
ATOM 808 O O . ASP A 1 111 ? 88.458 -20.256 51.657 1.00 14.14 280 ASP A O 1
ATOM 813 N N . HIS A 1 112 ? 86.509 -20.213 52.800 1.00 13.19 281 HIS A N 1
ATOM 814 C CA . HIS A 1 112 ? 87.142 -20.378 54.106 1.00 13.27 281 HIS A CA 1
ATOM 815 C C . HIS A 1 112 ? 87.763 -21.782 54.222 1.00 15.40 281 HIS A C 1
ATOM 816 O O . HIS A 1 112 ? 88.812 -21.938 54.812 1.00 13.61 281 HIS A O 1
ATOM 823 N N . ARG A 1 113 ? 87.120 -22.792 53.616 1.00 11.83 282 ARG A N 1
ATOM 824 C CA . ARG A 1 113 ? 87.591 -24.182 53.671 1.00 11.67 282 ARG A CA 1
ATOM 825 C C . ARG A 1 113 ? 88.942 -24.323 52.991 1.00 12.72 282 ARG A C 1
ATOM 826 O O . ARG A 1 113 ? 89.778 -25.075 53.470 1.00 12.97 282 ARG A O 1
ATOM 834 N N . HIS A 1 114 ? 89.193 -23.517 51.950 1.00 10.52 283 HIS A N 1
ATOM 835 C CA . HIS A 1 114 ? 90.450 -23.540 51.211 1.00 10.42 283 HIS A CA 1
ATOM 836 C C . HIS A 1 114 ? 91.634 -23.053 52.045 1.00 16.15 283 HIS A C 1
ATOM 837 O O . HIS A 1 114 ? 92.764 -23.403 51.727 1.00 17.13 283 HIS A O 1
ATOM 844 N N . LEU A 1 115 ? 91.376 -22.382 53.189 1.00 14.77 284 LEU A N 1
ATOM 845 C CA . LEU A 1 115 ? 92.468 -22.017 54.107 1.00 14.67 284 LEU A CA 1
ATOM 846 C C . LEU A 1 115 ? 93.070 -23.259 54.768 1.00 20.10 284 LEU A C 1
ATOM 847 O O . LEU A 1 115 ? 94.172 -23.180 55.311 1.00 21.78 284 LEU A O 1
ATOM 852 N N . TYR A 1 116 ? 92.332 -24.384 54.774 1.00 13.94 285 TYR A N 1
ATOM 853 C CA . TYR A 1 116 ? 92.772 -25.664 55.366 1.00 14.51 285 TYR A CA 1
ATOM 854 C C . TYR A 1 116 ? 93.450 -26.572 54.332 1.00 20.12 285 TYR A C 1
ATOM 855 O O . TYR A 1 116 ? 93.873 -27.681 54.678 1.00 19.03 285 TYR A O 1
ATOM 864 N N . THR A 1 117 ? 93.490 -26.135 53.061 1.00 17.06 286 THR A N 1
ATOM 865 C CA . THR A 1 117 ? 94.004 -26.960 51.952 1.00 16.53 286 THR A CA 1
ATOM 866 C C . THR A 1 117 ? 94.868 -26.119 51.032 1.00 19.74 286 THR A C 1
ATOM 867 O O . THR A 1 117 ? 94.772 -26.221 49.808 1.00 15.45 286 THR A O 1
ATOM 871 N N . LYS A 1 118 ? 95.743 -25.305 51.638 1.00 18.45 287 LYS A N 1
ATOM 872 C CA . LYS A 1 118 ? 96.614 -24.357 50.961 1.00 19.25 287 LYS A CA 1
ATOM 873 C C . LYS A 1 118 ? 97.586 -25.017 49.970 1.00 20.91 287 LYS A C 1
ATOM 874 O O . LYS A 1 118 ? 97.913 -24.424 48.950 1.00 20.84 287 LYS A O 1
ATOM 880 N N . LYS A 1 119 ? 97.999 -26.243 50.233 1.00 15.90 288 LYS A N 1
ATOM 881 C CA . LYS A 1 119 ? 98.981 -26.875 49.359 1.00 15.12 288 LYS A CA 1
ATOM 882 C C . LYS A 1 119 ? 98.753 -28.351 49.232 1.00 16.10 288 LYS A C 1
ATOM 883 O O . LYS A 1 119 ? 98.079 -28.943 50.080 1.00 16.08 288 LYS A O 1
ATOM 885 N N . VAL A 1 120 ? 99.400 -28.967 48.223 1.00 13.89 289 VAL A N 1
ATOM 886 C CA . VAL A 1 120 ? 99.393 -30.426 48.064 1.00 13.15 289 VAL A CA 1
ATOM 887 C C . VAL A 1 120 ? 100.120 -30.988 49.290 1.00 18.89 289 VAL A C 1
ATOM 888 O O . VAL A 1 120 ? 101.137 -30.421 49.709 1.00 18.87 289 VAL A O 1
ATOM 892 N N . THR A 1 121 ? 99.556 -32.036 49.896 1.00 13.94 290 THR A N 1
ATOM 893 C CA . THR A 1 121 ? 100.088 -32.612 51.124 1.00 13.54 290 THR A CA 1
ATOM 894 C C . THR A 1 121 ? 101.343 -33.427 50.904 1.00 17.16 290 THR A C 1
ATOM 895 O O . THR A 1 121 ? 101.590 -33.991 49.836 1.00 15.36 290 THR A O 1
ATOM 899 N N . GLU A 1 122 ? 102.108 -33.569 51.992 1.00 16.46 291 GLU A N 1
ATOM 900 C CA . GLU A 1 122 ? 103.318 -34.379 52.035 1.00 15.82 291 GLU A CA 1
ATOM 901 C C . GLU A 1 122 ? 102.992 -35.869 51.766 1.00 19.10 291 GLU A C 1
ATOM 902 O O . GLU A 1 122 ? 101.837 -36.308 51.920 1.00 17.49 291 GLU A O 1
ATOM 908 N N . ASP A 1 123 ? 104.020 -36.645 51.400 1.00 17.18 292 ASP A N 1
ATOM 909 C CA . ASP A 1 123 ? 103.939 -38.075 51.042 1.00 16.88 292 ASP A CA 1
ATOM 910 C C . ASP A 1 123 ? 103.256 -38.972 52.100 1.00 20.68 292 ASP A C 1
ATOM 911 O O . ASP A 1 123 ? 102.656 -40.002 51.752 1.00 20.16 292 ASP A O 1
ATOM 916 N N . ALA A 1 124 ? 103.358 -38.608 53.385 1.00 15.92 293 ALA A N 1
ATOM 917 C CA . ALA A 1 124 ? 102.771 -39.407 54.458 1.00 16.54 293 ALA A CA 1
ATOM 918 C C . ALA A 1 124 ? 101.251 -39.246 54.534 1.00 16.98 293 ALA A C 1
ATOM 919 O O . ALA A 1 124 ? 100.609 -40.021 55.243 1.00 17.51 293 ALA A O 1
ATOM 921 N N . LEU A 1 125 ? 100.680 -38.234 53.841 1.00 11.08 294 LEU A N 1
ATOM 922 C CA . LEU A 1 125 ? 99.248 -37.945 53.917 1.00 11.05 294 LEU A CA 1
ATOM 923 C C . LEU A 1 125 ? 98.484 -38.290 52.642 1.00 14.36 294 LEU A C 1
ATOM 924 O O . LEU A 1 125 ? 99.063 -38.403 51.554 1.00 13.05 294 LEU A O 1
ATOM 929 N N . ILE A 1 126 ? 97.165 -38.454 52.813 1.00 11.51 295 ILE A N 1
ATOM 930 C CA . ILE A 1 126 ? 96.222 -38.652 51.729 1.00 11.21 295 ILE A CA 1
ATOM 931 C C . ILE A 1 126 ? 95.089 -37.687 51.971 1.00 10.20 295 ILE A C 1
ATOM 932 O O . ILE A 1 126 ? 94.254 -37.945 52.850 1.00 11.87 295 ILE A O 1
ATOM 937 N N . ARG A 1 127 ? 95.041 -36.583 51.227 1.00 8.52 296 ARG A N 1
ATOM 938 C CA . ARG A 1 127 ? 93.894 -35.685 51.344 1.00 8.32 296 ARG A CA 1
ATOM 939 C C . ARG A 1 127 ? 92.739 -36.318 50.546 1.00 12.75 296 ARG A C 1
ATOM 940 O O . ARG A 1 127 ? 92.835 -36.483 49.328 1.00 10.83 296 ARG A O 1
ATOM 948 N N . THR A 1 128 ? 91.623 -36.579 51.216 1.00 8.78 297 THR A N 1
ATOM 949 C CA . THR A 1 128 ? 90.505 -37.319 50.614 1.00 8.06 297 THR A CA 1
ATOM 950 C C . THR A 1 128 ? 89.246 -36.481 50.636 1.00 11.28 297 THR A C 1
ATOM 951 O O . THR A 1 128 ? 88.991 -35.753 51.609 1.00 10.31 297 THR A O 1
ATOM 955 N N . VAL A 1 129 ? 88.517 -36.488 49.493 1.00 7.91 298 VAL A N 1
ATOM 956 C CA . VAL A 1 129 ? 87.272 -35.727 49.343 1.00 6.39 298 VAL A CA 1
ATOM 957 C C . VAL A 1 129 ? 86.151 -36.690 49.006 1.00 9.84 298 VAL A C 1
ATOM 958 O O . VAL A 1 129 ? 86.360 -37.599 48.198 1.00 12.49 298 VAL A O 1
ATOM 962 N N . SER A 1 130 ? 84.954 -36.468 49.540 1.00 7.91 299 SER A N 1
ATOM 963 C CA . SER A 1 130 ? 83.743 -37.209 49.114 1.00 7.76 299 SER A CA 1
ATOM 964 C C . SER A 1 130 ? 82.684 -36.171 48.882 1.00 11.81 299 SER A C 1
ATOM 965 O O . SER A 1 130 ? 82.424 -35.346 49.774 1.00 9.99 299 SER A O 1
ATOM 968 N N . TYR A 1 131 ? 82.076 -36.173 47.674 1.00 8.68 300 TYR A N 1
ATOM 969 C CA . TYR A 1 131 ? 81.131 -35.086 47.378 1.00 8.45 300 TYR A CA 1
ATOM 970 C C . TYR A 1 131 ? 80.065 -35.498 46.384 1.00 9.77 300 TYR A C 1
ATOM 971 O O . TYR A 1 131 ? 80.402 -35.930 45.291 1.00 9.06 300 TYR A O 1
ATOM 980 N N . ASN A 1 132 ? 78.784 -35.318 46.749 1.00 7.34 301 ASN A N 1
ATOM 981 C CA . ASN A 1 132 ? 77.670 -35.561 45.833 1.00 6.72 301 ASN A CA 1
ATOM 982 C C . ASN A 1 132 ? 77.460 -34.191 45.189 1.00 9.81 301 ASN A C 1
ATOM 983 O O . ASN A 1 132 ? 77.098 -33.239 45.890 1.00 8.17 301 ASN A O 1
ATOM 988 N N . ILE A 1 133 ? 77.765 -34.078 43.905 1.00 7.40 302 ILE A N 1
ATOM 989 C CA . ILE A 1 133 ? 77.831 -32.773 43.217 1.00 7.60 302 ILE A CA 1
ATOM 990 C C . ILE A 1 133 ? 76.523 -32.352 42.541 1.00 11.80 302 ILE A C 1
ATOM 991 O O . ILE A 1 133 ? 76.515 -31.280 41.913 1.00 11.31 302 ILE A O 1
ATOM 996 N N . LEU A 1 134 ? 75.426 -33.112 42.758 1.00 8.82 303 LEU A N 1
ATOM 997 C CA . LEU A 1 134 ? 74.056 -32.827 42.251 1.00 10.27 303 LEU A CA 1
ATOM 998 C C . LEU A 1 134 ? 74.022 -32.855 40.720 1.00 12.19 303 LEU A C 1
ATOM 999 O O . LEU A 1 134 ? 74.475 -31.919 40.021 1.00 11.92 303 LEU A O 1
ATOM 1004 N N . ALA A 1 135 ? 73.455 -33.950 40.187 1.00 10.05 304 ALA A N 1
ATOM 1005 C CA . ALA A 1 135 ? 73.462 -34.148 38.758 1.00 8.72 304 ALA A CA 1
ATOM 1006 C C . ALA A 1 135 ? 72.521 -33.189 38.035 1.00 12.73 304 ALA A C 1
ATOM 1007 O O . ALA A 1 135 ? 71.385 -32.930 38.473 1.00 11.76 304 ALA A O 1
ATOM 1009 N N . ASP A 1 136 ? 73.007 -32.669 36.906 1.00 11.83 305 ASP A N 1
ATOM 1010 C CA . ASP A 1 136 ? 72.186 -31.811 36.050 1.00 13.13 305 ASP A CA 1
ATOM 1011 C C . ASP A 1 136 ? 70.982 -32.597 35.523 1.00 16.57 305 ASP A C 1
ATOM 1012 O O . ASP A 1 136 ? 69.928 -32.003 35.296 1.00 16.35 305 ASP A O 1
ATOM 1017 N N . THR A 1 137 ? 71.112 -33.936 35.364 1.00 13.93 306 THR A N 1
ATOM 1018 C CA . THR A 1 137 ? 69.966 -34.747 34.907 1.00 14.83 306 THR A CA 1
ATOM 1019 C C . 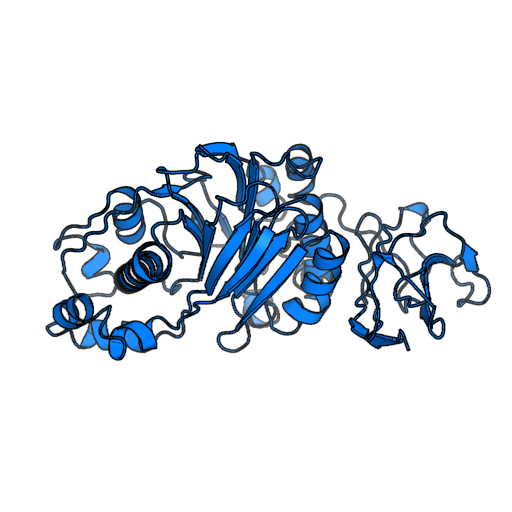THR A 1 137 ? 68.777 -34.518 35.861 1.00 18.57 306 THR A C 1
ATOM 1020 O O . THR A 1 137 ? 67.630 -34.532 35.412 1.00 18.45 306 THR A O 1
ATOM 1024 N N . TYR A 1 138 ? 69.051 -34.251 37.160 1.00 14.49 307 TYR A N 1
ATOM 1025 C CA . TYR A 1 138 ? 67.987 -33.966 38.126 1.00 14.45 307 TYR A CA 1
ATOM 1026 C C . TYR A 1 138 ? 67.782 -32.474 38.322 1.00 18.73 307 TYR A C 1
ATOM 1027 O O . TYR A 1 138 ? 66.629 -32.033 38.354 1.00 18.72 307 TYR A O 1
ATOM 1036 N N . ALA A 1 139 ? 68.878 -31.690 38.428 1.00 14.27 308 ALA A N 1
ATOM 1037 C CA . ALA A 1 139 ? 68.791 -30.246 38.728 1.00 14.40 308 ALA A CA 1
ATOM 1038 C C . ALA A 1 139 ? 68.124 -29.432 37.592 1.00 18.09 308 ALA A C 1
ATOM 1039 O O . ALA A 1 139 ? 67.520 -28.404 37.879 1.00 17.83 308 ALA A O 1
ATOM 1041 N N . GLN A 1 140 ? 68.204 -29.907 36.344 1.00 15.46 309 GLN A N 1
ATOM 1042 C CA . GLN A 1 140 ? 67.675 -29.176 35.167 1.00 16.27 309 GLN A CA 1
ATOM 1043 C C . GLN A 1 140 ? 66.135 -29.110 35.095 1.00 20.08 309 GLN A C 1
ATOM 1044 O O . GLN A 1 140 ? 65.605 -28.301 34.335 1.00 19.92 309 GLN A O 1
ATOM 1050 N N . THR A 1 141 ? 65.429 -29.965 35.841 1.00 16.77 310 THR A N 1
ATOM 1051 C CA . THR A 1 141 ? 63.975 -30.112 35.730 1.00 17.47 310 THR A CA 1
ATOM 1052 C C . THR A 1 141 ? 63.190 -28.976 36.386 1.00 20.48 310 THR A C 1
ATOM 1053 O O . THR A 1 141 ? 63.665 -28.325 37.320 1.00 17.16 310 THR A O 1
ATOM 1057 N N . GLU A 1 142 ? 61.953 -28.764 35.898 1.00 18.97 311 GLU A N 1
ATOM 1058 C CA . GLU A 1 142 ? 61.031 -27.777 36.455 1.00 19.13 311 GLU A CA 1
ATOM 1059 C C . GLU A 1 142 ? 60.726 -28.114 37.933 1.00 20.55 311 GLU A C 1
ATOM 1060 O O . GLU A 1 142 ? 60.666 -27.221 38.777 1.00 20.96 311 GLU A O 1
ATOM 1066 N N . PHE A 1 143 ? 60.571 -29.409 38.243 1.00 17.12 312 PHE A N 1
ATOM 1067 C CA . PHE A 1 143 ? 60.325 -29.886 39.606 1.00 16.19 312 PHE A CA 1
ATOM 1068 C C . PHE A 1 143 ? 61.489 -29.479 40.538 1.00 17.75 312 PHE A C 1
ATOM 1069 O O . PHE A 1 143 ? 61.255 -28.949 41.623 1.00 15.60 312 PHE A O 1
ATOM 1077 N N . SER A 1 144 ? 62.752 -29.648 40.087 1.00 16.30 313 SER A N 1
ATOM 1078 C CA . SER A 1 144 ? 63.875 -29.206 40.916 1.00 15.63 313 SER A CA 1
ATOM 1079 C C . SER A 1 144 ? 63.869 -27.700 41.154 1.00 17.70 313 SER A C 1
ATOM 1080 O O . SER A 1 144 ? 64.078 -27.257 42.272 1.00 17.52 313 SER A O 1
ATOM 1083 N N . ARG A 1 145 ? 63.599 -26.927 40.120 1.00 18.33 314 ARG A N 1
ATOM 1084 C CA . ARG A 1 145 ? 63.617 -25.467 40.186 1.00 19.34 314 ARG A CA 1
ATOM 1085 C C . ARG A 1 145 ? 62.484 -24.901 41.021 1.00 23.13 314 ARG A C 1
ATOM 1086 O O . ARG A 1 145 ? 62.719 -23.956 41.762 1.00 22.21 314 ARG A O 1
ATOM 1094 N N . THR A 1 146 ? 61.275 -25.477 40.929 1.00 21.07 315 THR A N 1
ATOM 1095 C CA . THR A 1 146 ? 60.100 -24.900 41.590 1.00 21.51 315 THR A CA 1
ATOM 1096 C C . THR A 1 146 ? 59.668 -25.603 42.868 1.00 23.89 315 THR A C 1
ATOM 1097 O O . THR A 1 146 ? 59.056 -24.945 43.704 1.00 22.85 315 THR A O 1
ATOM 1101 N N . VAL A 1 147 ? 59.921 -26.916 43.017 1.00 20.92 316 VAL A N 1
ATOM 1102 C CA . VAL A 1 147 ? 59.483 -27.650 44.226 1.00 20.81 316 VAL A CA 1
ATOM 1103 C C . VAL A 1 147 ? 60.674 -27.908 45.167 1.00 21.83 316 VAL A C 1
ATOM 1104 O O . VAL A 1 147 ? 60.566 -27.652 46.367 1.00 19.54 316 VAL A O 1
ATOM 1108 N N . LEU A 1 148 ? 61.799 -28.423 44.636 1.00 17.80 317 LEU A N 1
ATOM 1109 C CA . LEU A 1 148 ? 62.942 -28.772 45.492 1.00 16.95 317 LEU A CA 1
ATOM 1110 C C . LEU A 1 148 ? 63.777 -27.576 45.928 1.00 18.74 317 LEU A C 1
ATOM 1111 O O . LEU A 1 148 ? 64.119 -27.483 47.100 1.00 18.35 317 LEU A O 1
ATOM 1116 N N . TYR A 1 149 ? 64.140 -26.674 44.996 1.00 14.46 318 TYR A N 1
ATOM 1117 C CA . TYR A 1 149 ? 65.044 -25.575 45.325 1.00 14.44 318 TYR A CA 1
ATOM 1118 C C . TYR A 1 149 ? 64.453 -24.209 44.905 1.00 18.87 318 TYR A C 1
ATOM 1119 O O . TYR A 1 149 ? 65.140 -23.429 44.249 1.00 17.68 318 TYR A O 1
ATOM 1128 N N . PRO A 1 150 ? 63.207 -23.857 45.323 1.00 18.32 319 PRO A N 1
ATOM 1129 C CA . PRO A 1 150 ? 62.623 -22.577 44.864 1.00 17.83 319 PRO A CA 1
ATOM 1130 C C . PRO A 1 150 ? 63.352 -21.341 45.394 1.00 21.24 319 PRO A C 1
ATOM 1131 O O . PRO A 1 150 ? 63.307 -20.276 44.760 1.00 23.14 319 PRO A O 1
ATOM 1135 N N . TYR A 1 151 ? 64.071 -21.511 46.514 1.00 18.01 320 TYR A N 1
ATOM 1136 C CA . TYR A 1 151 ? 64.868 -20.498 47.198 1.00 16.43 320 TYR A CA 1
ATOM 1137 C C . TYR A 1 151 ? 66.177 -20.193 46.476 1.00 19.74 320 TYR A C 1
ATOM 1138 O O . TYR A 1 151 ? 66.844 -19.218 46.814 1.00 18.40 320 TYR A O 1
ATOM 1147 N N . CYS A 1 152 ? 66.586 -21.046 45.530 1.00 15.79 321 CYS A N 1
ATOM 1148 C CA . CYS A 1 152 ? 67.862 -20.873 44.850 1.00 15.65 321 CYS A CA 1
ATOM 1149 C C . CYS A 1 152 ? 67.676 -20.007 43.627 1.00 22.12 321 CYS A C 1
ATOM 1150 O O . CYS A 1 152 ? 66.703 -20.175 42.917 1.00 23.02 321 CYS A O 1
ATOM 1153 N N . ALA A 1 153 ? 68.601 -19.096 43.369 1.00 19.98 322 ALA A N 1
ATOM 1154 C CA . ALA A 1 153 ? 68.533 -18.288 42.146 1.00 20.23 322 ALA A CA 1
ATOM 1155 C C . ALA A 1 153 ? 68.561 -19.237 40.933 1.00 24.84 322 ALA A C 1
ATOM 1156 O O . ALA A 1 153 ? 69.452 -20.081 40.874 1.00 24.18 322 ALA A O 1
ATOM 1158 N N . PRO A 1 154 ? 67.563 -19.216 40.023 1.00 22.56 323 PRO A N 1
ATOM 1159 C CA . PRO A 1 154 ? 67.576 -20.162 38.899 1.00 22.30 323 PRO A CA 1
ATOM 1160 C C . PRO A 1 154 ? 68.902 -20.204 38.132 1.00 23.83 323 PRO A C 1
ATOM 1161 O O . PRO A 1 154 ? 69.315 -21.295 37.754 1.00 23.49 323 PRO A O 1
ATOM 1165 N N . TYR A 1 155 ? 69.589 -19.056 37.947 1.00 20.42 324 TYR A N 1
ATOM 1166 C CA . TYR A 1 155 ? 70.871 -19.036 37.232 1.00 18.72 324 TYR A CA 1
ATOM 1167 C C . TYR A 1 155 ? 71.910 -19.885 37.973 1.00 20.07 324 TYR A C 1
ATOM 1168 O O . TYR A 1 155 ? 72.785 -20.462 37.329 1.00 18.72 324 TYR A O 1
ATOM 1177 N N . ALA A 1 156 ? 71.825 -19.934 39.310 1.00 16.07 325 ALA A N 1
ATOM 1178 C CA . ALA A 1 156 ? 72.776 -20.687 40.148 1.00 16.28 325 ALA A CA 1
ATOM 1179 C C . ALA A 1 156 ? 72.523 -22.199 40.104 1.00 18.54 325 ALA A C 1
ATOM 1180 O O . ALA A 1 156 ? 73.332 -22.944 40.641 1.00 18.20 325 ALA A O 1
ATOM 1182 N N . LEU A 1 157 ? 71.410 -22.656 39.504 1.00 16.74 326 LEU A N 1
ATOM 1183 C CA . LEU A 1 157 ? 71.117 -24.098 39.356 1.00 17.95 326 LEU A CA 1
ATOM 1184 C C . LEU A 1 157 ? 71.648 -24.640 38.054 1.00 21.32 326 LEU A C 1
ATOM 1185 O O . LEU A 1 157 ? 71.817 -25.852 37.902 1.00 21.37 326 LEU A O 1
ATOM 1190 N N . GLU A 1 158 ? 71.818 -23.739 37.076 1.00 16.47 327 GLU A N 1
ATOM 1191 C CA . GLU A 1 158 ? 72.291 -24.023 35.732 1.00 17.24 327 GLU A CA 1
ATOM 1192 C C . GLU A 1 158 ? 73.641 -24.706 35.766 1.00 18.87 327 GLU A C 1
ATOM 1193 O O . GLU A 1 158 ? 74.490 -24.313 36.568 1.00 17.63 327 GLU A O 1
ATOM 1199 N N . LEU A 1 159 ? 73.834 -25.714 34.900 1.00 15.64 328 LEU A N 1
ATOM 1200 C CA . LEU A 1 159 ? 75.053 -26.508 34.890 1.00 17.16 328 LEU A CA 1
ATOM 1201 C C . LEU A 1 159 ? 76.351 -25.693 34.744 1.00 21.41 328 LEU A C 1
ATOM 1202 O O . LEU A 1 159 ? 77.283 -25.926 35.525 1.00 20.57 328 LEU A O 1
ATOM 1207 N N . ASP A 1 160 ? 76.417 -24.768 33.790 1.00 17.70 329 ASP A N 1
ATOM 1208 C CA . ASP A 1 160 ? 77.625 -23.985 33.535 1.00 17.58 329 ASP A CA 1
ATOM 1209 C C . ASP A 1 160 ? 78.055 -23.168 34.778 1.00 20.51 329 ASP A C 1
ATOM 1210 O O . ASP A 1 160 ? 79.243 -23.145 35.100 1.00 19.59 329 ASP A O 1
ATOM 1215 N N . TYR A 1 161 ? 77.089 -22.580 35.512 1.00 15.37 330 TYR A N 1
ATOM 1216 C CA . TYR A 1 161 ? 77.396 -21.841 36.730 1.00 13.21 330 TYR A CA 1
ATOM 1217 C C . TYR A 1 161 ? 77.952 -22.793 37.818 1.00 14.61 330 TYR A C 1
ATOM 1218 O O . TYR A 1 161 ? 79.031 -22.553 38.398 1.00 12.19 330 TYR A O 1
ATOM 1227 N N . ARG A 1 162 ? 77.180 -23.842 38.141 1.00 11.63 331 ARG A N 1
ATOM 1228 C CA . ARG A 1 162 ? 77.579 -24.813 39.177 1.00 10.52 331 ARG A CA 1
ATOM 1229 C C . ARG A 1 162 ? 78.945 -25.455 38.862 1.00 12.11 331 ARG A C 1
ATOM 1230 O O . ARG A 1 162 ? 79.732 -25.661 39.782 1.00 12.71 331 ARG A O 1
ATOM 1238 N N . GLN A 1 163 ? 79.218 -25.774 37.591 1.00 11.63 332 GLN A N 1
ATOM 1239 C CA . GLN A 1 163 ? 80.510 -26.382 37.233 1.00 10.87 332 GLN A CA 1
ATOM 1240 C C . GLN A 1 163 ? 81.638 -25.443 37.485 1.00 12.95 332 GLN A C 1
ATOM 1241 O O . GLN A 1 163 ? 82.693 -25.892 37.940 1.00 11.98 332 GLN A O 1
ATOM 1247 N N . ASN A 1 164 ? 81.446 -24.139 37.232 1.00 9.33 333 ASN A N 1
ATOM 1248 C CA . ASN A 1 164 ? 82.537 -23.209 37.540 1.00 10.19 333 ASN A CA 1
ATOM 1249 C C . ASN A 1 164 ? 82.903 -23.257 39.035 1.00 13.67 333 ASN A C 1
ATOM 1250 O O . ASN A 1 164 ? 84.083 -23.347 39.399 1.00 12.54 333 ASN A O 1
ATOM 1255 N N . LEU A 1 165 ? 81.874 -23.256 39.891 1.00 10.41 334 LEU A N 1
ATOM 1256 C CA . LEU A 1 165 ? 82.092 -23.314 41.331 1.00 9.93 334 LEU A CA 1
ATOM 1257 C C . LEU A 1 165 ? 82.703 -24.630 41.747 1.00 12.31 334 LEU A C 1
ATOM 1258 O O . LEU A 1 165 ? 83.617 -24.627 42.562 1.00 11.08 334 LEU A O 1
ATOM 1263 N N . ILE A 1 166 ? 82.237 -25.745 41.168 1.00 10.15 335 ILE A N 1
ATOM 1264 C CA . ILE A 1 166 ? 82.729 -27.101 41.510 1.00 9.16 335 ILE A CA 1
ATOM 1265 C C . ILE A 1 166 ? 84.190 -27.226 41.075 1.00 10.30 335 ILE A C 1
ATOM 1266 O O . ILE A 1 166 ? 85.001 -27.779 41.800 1.00 10.71 335 ILE A O 1
ATOM 1271 N N . GLN A 1 167 ? 84.538 -26.661 39.926 1.00 8.09 336 GLN A N 1
ATOM 1272 C CA . GLN A 1 167 ? 85.920 -26.685 39.475 1.00 7.89 336 GLN A CA 1
ATOM 1273 C C . GLN A 1 167 ? 86.803 -25.903 40.434 1.00 11.92 336 GLN A C 1
ATOM 1274 O O . GLN A 1 167 ? 87.842 -26.411 40.856 1.00 10.75 336 GLN A O 1
ATOM 1280 N N . LYS A 1 168 ? 86.362 -24.702 40.834 1.00 11.69 337 LYS A N 1
ATOM 1281 C CA . LYS A 1 168 ? 87.139 -23.893 41.772 1.00 10.98 337 LYS A CA 1
ATOM 1282 C C . LYS A 1 168 ? 87.252 -24.619 43.130 1.00 12.02 337 LYS A C 1
ATOM 1283 O O . LYS A 1 168 ? 88.323 -24.696 43.713 1.00 11.87 337 LYS A O 1
ATOM 1289 N N . GLU A 1 169 ? 86.141 -25.162 43.589 1.00 8.17 338 GLU A N 1
ATOM 1290 C CA . GLU A 1 169 ? 86.079 -25.872 44.865 1.00 8.26 338 GLU A CA 1
ATOM 1291 C C . GLU A 1 169 ? 87.039 -27.058 44.901 1.00 9.56 338 GLU A C 1
ATOM 1292 O O . GLU A 1 169 ? 87.876 -27.151 45.792 1.00 10.32 338 GLU A O 1
ATOM 1298 N N . LEU A 1 170 ? 86.883 -27.990 43.959 1.00 7.26 339 LEU A N 1
ATOM 1299 C CA . LEU A 1 170 ? 87.697 -29.183 43.952 1.00 6.87 339 LEU A CA 1
ATOM 1300 C C . LEU A 1 170 ? 89.138 -28.910 43.696 1.00 10.30 339 LEU A C 1
ATOM 1301 O O . LEU A 1 170 ? 89.963 -29.449 44.418 1.00 10.14 339 LEU A O 1
ATOM 1306 N N . THR A 1 171 ? 89.478 -28.052 42.727 1.00 8.14 340 THR A N 1
ATOM 1307 C CA . THR A 1 171 ? 90.903 -27.786 42.480 1.00 8.25 340 THR A CA 1
ATOM 1308 C C . THR A 1 171 ? 91.554 -27.075 43.665 1.00 12.67 340 THR A C 1
ATOM 1309 O O . THR A 1 171 ? 92.712 -27.355 43.974 1.00 12.60 340 THR A O 1
ATOM 1313 N N . GLY A 1 172 ? 90.775 -26.239 44.350 1.00 11.41 341 GLY A N 1
ATOM 1314 C CA . GLY A 1 172 ? 91.212 -25.525 45.541 1.00 10.48 341 GLY A CA 1
ATOM 1315 C C . GLY A 1 172 ? 91.521 -26.416 46.736 1.00 13.44 341 GLY A C 1
ATOM 1316 O O . GLY A 1 172 ? 92.299 -26.010 47.605 1.00 11.23 341 GLY A O 1
ATOM 1317 N N . TYR A 1 173 ? 90.928 -27.639 46.796 1.00 10.82 342 TYR A N 1
ATOM 1318 C CA . TYR A 1 173 ? 91.201 -28.592 47.882 1.00 9.23 342 TYR A CA 1
ATOM 1319 C C . TYR A 1 173 ? 92.573 -29.220 47.771 1.00 13.25 342 TYR A C 1
ATOM 1320 O O . TYR A 1 173 ? 93.034 -29.801 48.752 1.00 10.99 342 TYR A O 1
ATOM 1329 N N . ASN A 1 174 ? 93.244 -29.138 46.587 1.00 11.20 343 ASN A N 1
ATOM 1330 C CA . ASN A 1 174 ? 94.591 -29.722 46.405 1.00 10.67 343 ASN A CA 1
ATOM 1331 C C . ASN A 1 174 ? 94.616 -31.136 47.008 1.00 12.12 343 ASN A C 1
ATOM 1332 O O . ASN A 1 174 ? 95.447 -31.467 47.859 1.00 11.95 343 ASN A O 1
ATOM 1337 N N . ALA A 1 175 ? 93.651 -31.957 46.585 1.00 9.27 344 ALA A N 1
ATOM 1338 C CA . ALA A 1 175 ? 93.402 -33.273 47.142 1.00 9.36 344 ALA A CA 1
ATOM 1339 C C . ALA A 1 175 ? 94.146 -34.372 46.399 1.00 10.39 344 ALA A C 1
ATOM 1340 O O . ALA A 1 175 ? 94.706 -34.137 45.324 1.00 11.35 344 ALA A O 1
ATOM 1342 N N . ASP A 1 176 ? 94.172 -35.565 47.004 1.00 9.04 345 ASP A N 1
ATOM 1343 C CA . ASP A 1 176 ? 94.871 -36.733 46.458 1.00 8.20 345 ASP A CA 1
ATOM 1344 C C . ASP A 1 176 ? 93.919 -37.778 45.949 1.00 10.27 345 ASP A C 1
ATOM 1345 O O . ASP A 1 176 ? 94.274 -38.529 45.037 1.00 11.34 345 ASP A O 1
ATOM 1350 N N . VAL A 1 177 ? 92.778 -37.923 46.614 1.00 8.22 346 VAL A N 1
ATOM 1351 C CA . VAL A 1 177 ? 91.731 -38.887 46.260 1.00 8.52 346 VAL A CA 1
ATOM 1352 C C . VAL A 1 177 ? 90.431 -38.155 46.328 1.00 11.28 346 VAL A C 1
ATOM 1353 O O . VAL A 1 177 ? 90.100 -37.571 47.373 1.00 10.67 346 VAL A O 1
ATOM 1357 N N . ILE A 1 178 ? 89.687 -38.141 45.218 1.00 7.86 347 ILE A N 1
ATOM 1358 C CA . ILE A 1 178 ? 88.415 -37.412 45.160 1.00 6.26 347 ILE A CA 1
ATOM 1359 C C . ILE A 1 178 ? 87.349 -38.361 44.696 1.00 10.86 347 ILE A C 1
ATOM 1360 O O . ILE A 1 178 ? 87.452 -38.895 43.584 1.00 10.22 347 ILE A O 1
ATOM 1365 N N . CYS A 1 179 ? 86.365 -38.623 45.567 1.00 7.41 348 CYS A N 1
ATOM 1366 C CA . CYS A 1 179 ? 85.270 -39.524 45.230 1.00 8.31 348 CYS A CA 1
ATOM 1367 C C . CYS A 1 179 ? 84.010 -38.711 45.080 1.00 12.70 348 CYS A C 1
ATOM 1368 O O . CYS A 1 179 ? 83.603 -38.023 46.014 1.00 10.84 348 CYS A O 1
ATOM 1371 N N . LEU A 1 180 ? 83.388 -38.807 43.921 1.00 8.92 349 LEU A N 1
ATOM 1372 C CA . LEU A 1 180 ? 82.224 -38.007 43.617 1.00 7.86 349 LEU A CA 1
ATOM 1373 C C . LEU A 1 180 ? 81.023 -38.852 43.277 1.00 10.82 349 LEU A C 1
ATOM 1374 O O . LEU A 1 180 ? 81.172 -39.907 42.661 1.00 9.46 349 LEU A O 1
ATOM 1379 N N . GLN A 1 181 ? 79.839 -38.336 43.593 1.00 7.42 350 GLN A N 1
ATOM 1380 C CA . GLN A 1 181 ? 78.575 -38.969 43.249 1.00 7.03 350 GLN A CA 1
ATOM 1381 C C . GLN A 1 181 ? 77.741 -37.984 42.465 1.00 10.11 350 GLN A C 1
ATOM 1382 O O . GLN A 1 181 ? 77.999 -36.775 42.512 1.00 9.86 350 GLN A O 1
ATOM 1388 N N . GLU A 1 182 ? 76.778 -38.505 41.692 1.00 9.25 351 GLU A N 1
ATOM 1389 C CA . GLU A 1 182 ? 75.867 -37.710 40.849 1.00 9.11 351 GLU A CA 1
ATOM 1390 C C . GLU A 1 182 ? 76.651 -36.914 39.803 1.00 11.77 351 GLU A C 1
ATOM 1391 O O . GLU A 1 182 ? 76.404 -35.713 39.563 1.00 10.30 351 GLU A O 1
ATOM 1397 N N . VAL A 1 183 ? 77.583 -37.612 39.164 1.00 7.24 352 VAL A N 1
ATOM 1398 C CA . VAL A 1 183 ? 78.386 -37.042 38.089 1.00 6.93 352 VAL A CA 1
ATOM 1399 C C . VAL A 1 183 ? 77.704 -37.353 36.770 1.00 11.27 352 VAL A C 1
ATOM 1400 O O . VAL A 1 183 ? 77.641 -38.521 36.379 1.00 11.09 352 VAL A O 1
ATOM 1404 N N . ASP A 1 184 ? 77.307 -36.329 36.030 1.00 10.48 353 ASP A N 1
ATOM 1405 C CA . ASP A 1 184 ? 76.722 -36.571 34.695 1.00 10.70 353 ASP A CA 1
ATOM 1406 C C . ASP A 1 184 ? 77.825 -36.951 33.723 1.00 14.74 353 ASP A C 1
ATOM 1407 O O . ASP A 1 184 ? 78.984 -36.550 33.917 1.00 12.30 353 ASP A O 1
ATOM 1412 N N . ARG A 1 185 ? 77.468 -37.724 32.669 1.00 14.78 354 ARG A N 1
ATOM 1413 C CA A ARG A 1 185 ? 78.445 -38.150 31.669 0.50 14.85 354 ARG A CA 1
ATOM 1414 C CA B ARG A 1 185 ? 78.368 -38.144 31.600 0.50 15.12 354 ARG A CA 1
ATOM 1415 C C . ARG A 1 185 ? 79.221 -36.945 31.098 1.00 18.56 354 ARG A C 1
ATOM 1416 O O . ARG A 1 185 ? 80.453 -36.982 31.097 1.00 18.52 354 ARG A O 1
ATOM 1431 N N . ALA A 1 186 ? 78.540 -35.870 30.637 1.00 15.83 355 ALA A N 1
ATOM 1432 C CA . ALA A 1 186 ? 79.216 -34.687 30.072 1.00 15.77 355 ALA A CA 1
ATOM 1433 C C . ALA A 1 186 ? 79.977 -33.902 31.135 1.00 17.34 355 ALA A C 1
ATOM 1434 O O . ALA A 1 186 ? 80.980 -33.280 30.808 1.00 17.75 355 ALA A O 1
ATOM 1436 N N . VAL A 1 187 ? 79.539 -33.971 32.404 1.00 12.03 356 VAL A N 1
ATOM 1437 C CA . VAL A 1 187 ? 80.261 -33.266 33.485 1.00 10.40 356 VAL A CA 1
ATOM 1438 C C . VAL A 1 187 ? 81.629 -33.935 33.667 1.00 13.11 356 VAL A C 1
ATOM 1439 O O . VAL A 1 187 ? 82.640 -33.233 33.785 1.00 11.34 356 VAL A O 1
ATOM 1443 N N . PHE A 1 188 ? 81.669 -35.280 33.660 1.00 10.66 357 PHE A N 1
ATOM 1444 C CA . PHE A 1 188 ? 82.937 -36.002 33.783 1.00 9.11 357 PHE A CA 1
ATOM 1445 C C . PHE A 1 188 ? 83.888 -35.613 32.662 1.00 13.58 357 PHE A C 1
ATOM 1446 O O . PHE A 1 188 ? 85.003 -35.207 32.939 1.00 12.02 357 PHE A O 1
ATOM 1454 N N . SER A 1 189 ? 83.448 -35.714 31.395 1.00 11.48 358 SER A N 1
ATOM 1455 C CA . SER A 1 189 ? 84.361 -35.492 30.282 1.00 13.87 358 SER A CA 1
ATOM 1456 C C . SER A 1 189 ? 84.681 -34.022 29.986 1.00 17.19 358 SER A C 1
ATOM 1457 O O . SER A 1 189 ? 85.807 -33.753 29.550 1.00 18.38 358 SER A O 1
ATOM 1460 N N . ASP A 1 190 ? 83.734 -33.087 30.199 1.00 15.10 359 ASP A N 1
ATOM 1461 C CA . ASP A 1 190 ? 83.921 -31.675 29.804 1.00 15.51 359 ASP A CA 1
ATOM 1462 C C . ASP A 1 190 ? 84.243 -30.714 30.934 1.00 19.61 359 ASP A C 1
ATOM 1463 O O . ASP A 1 190 ? 84.711 -29.609 30.649 1.00 19.03 359 ASP A O 1
ATOM 1468 N N . SER A 1 191 ? 83.984 -31.096 32.201 1.00 14.17 360 SER A N 1
ATOM 1469 C CA . SER A 1 191 ? 84.274 -30.182 33.299 1.00 12.61 360 SER A CA 1
ATOM 1470 C C . SER A 1 191 ? 85.311 -30.764 34.275 1.00 14.23 360 SER A C 1
ATOM 1471 O O . SER A 1 191 ? 86.322 -30.121 34.547 1.00 12.60 360 SER A O 1
ATOM 1474 N N . LEU A 1 192 ? 85.034 -31.939 34.834 1.00 9.82 361 LEU A N 1
ATOM 1475 C CA . LEU A 1 192 ? 85.934 -32.509 35.849 1.00 10.46 361 LEU A CA 1
ATOM 1476 C C . LEU A 1 192 ? 87.260 -32.979 35.260 1.00 13.50 361 LEU A C 1
ATOM 1477 O O . LEU A 1 192 ? 88.306 -32.617 35.788 1.00 13.46 361 LEU A O 1
ATOM 1482 N N . VAL A 1 193 ? 87.239 -33.755 34.163 1.00 9.78 362 VAL A N 1
ATOM 1483 C CA . VAL A 1 193 ? 88.496 -34.239 33.595 1.00 10.09 362 VAL A CA 1
ATOM 1484 C C . VAL A 1 193 ? 89.403 -33.043 33.189 1.00 13.98 362 VAL A C 1
ATOM 1485 O O . VAL A 1 193 ? 90.520 -33.012 33.669 1.00 14.34 362 VAL A O 1
ATOM 1489 N N . PRO A 1 194 ? 88.955 -32.010 32.448 1.00 12.50 363 PRO A N 1
ATOM 1490 C CA . PRO A 1 194 ? 89.881 -30.900 32.116 1.00 12.41 363 PRO A CA 1
ATOM 1491 C C . PRO A 1 194 ? 90.390 -30.136 33.339 1.00 13.63 363 PRO A C 1
ATOM 1492 O O . PRO A 1 194 ? 91.580 -29.812 33.388 1.00 13.36 363 PRO A O 1
ATOM 1496 N N . ALA A 1 195 ? 89.526 -29.860 34.332 1.00 10.51 364 ALA A N 1
ATOM 1497 C CA . ALA A 1 195 ? 89.984 -29.121 35.501 1.00 10.68 364 ALA A CA 1
ATOM 1498 C C . ALA A 1 195 ? 90.949 -29.949 36.334 1.00 12.58 364 ALA A C 1
ATOM 1499 O O . ALA A 1 195 ? 92.033 -29.485 36.710 1.00 13.44 364 ALA A O 1
ATOM 1501 N N . LEU A 1 196 ? 90.554 -31.165 36.654 1.00 8.98 365 LEU A N 1
ATOM 1502 C CA . LEU A 1 196 ? 91.358 -31.959 37.574 1.00 7.85 365 LEU A CA 1
ATOM 1503 C C . LEU A 1 196 ? 92.630 -32.475 36.920 1.00 12.77 365 LEU A C 1
ATOM 1504 O O . LEU A 1 196 ? 93.666 -32.552 37.599 1.00 11.21 365 LEU A O 1
ATOM 1509 N N . GLU A 1 197 ? 92.610 -32.765 35.607 1.00 11.59 366 GLU A N 1
ATOM 1510 C CA . GLU A 1 197 ? 93.891 -33.172 35.026 1.00 12.89 366 GLU A CA 1
ATOM 1511 C C . GLU A 1 197 ? 94.911 -32.002 35.015 1.00 15.84 366 GLU A C 1
ATOM 1512 O O . GLU A 1 197 ? 96.103 -32.229 35.217 1.00 14.63 366 GLU A O 1
ATOM 1518 N N . ALA A 1 198 ? 94.432 -30.751 34.852 1.00 13.42 367 ALA A N 1
ATOM 1519 C CA . ALA A 1 198 ? 95.300 -29.561 34.878 1.00 12.96 367 ALA A CA 1
ATOM 1520 C C . ALA A 1 198 ? 96.001 -29.401 36.235 1.00 14.95 367 ALA A C 1
ATOM 1521 O O . ALA A 1 198 ? 97.107 -28.838 36.320 1.00 14.99 367 ALA A O 1
ATOM 1523 N N . PHE A 1 199 ? 95.360 -29.914 37.294 1.00 11.51 368 PHE A N 1
ATOM 1524 C CA . PHE A 1 199 ? 95.892 -29.840 38.648 1.00 10.42 368 PHE A CA 1
ATOM 1525 C C . PHE A 1 199 ? 96.550 -31.167 39.083 1.00 15.42 368 PHE A C 1
ATOM 1526 O O . PHE A 1 199 ? 96.856 -31.316 40.258 1.00 16.30 368 PHE A O 1
ATOM 1534 N N . GLY A 1 200 ? 96.785 -32.088 38.143 1.00 11.63 369 GLY A N 1
ATOM 1535 C CA . GLY A 1 200 ? 97.539 -33.311 38.413 1.00 11.45 369 GLY A CA 1
ATOM 1536 C C . GLY A 1 200 ? 96.780 -34.556 38.845 1.00 13.99 369 GLY A C 1
ATOM 1537 O O . GLY A 1 200 ? 97.403 -35.502 39.325 1.00 12.71 369 GLY A O 1
ATOM 1538 N N . LEU A 1 201 ? 95.458 -34.601 38.625 1.00 10.33 370 LEU A N 1
ATOM 1539 C CA . LEU A 1 201 ? 94.663 -35.787 38.969 1.00 9.07 370 LEU A CA 1
ATOM 1540 C C . LEU A 1 201 ? 94.094 -36.444 37.720 1.00 11.94 370 LEU A C 1
ATOM 1541 O O . LEU A 1 201 ? 93.756 -35.762 36.757 1.00 12.97 370 LEU A O 1
ATOM 1546 N N . GLU A 1 202 ? 93.967 -37.748 37.759 1.00 8.36 371 GLU A N 1
ATOM 1547 C CA . GLU A 1 202 ? 93.394 -38.562 36.683 1.00 9.73 371 GLU A CA 1
ATOM 1548 C C . GLU A 1 202 ? 92.152 -39.231 37.233 1.00 13.27 371 GLU A C 1
ATOM 1549 O O . GLU A 1 202 ? 92.090 -39.498 38.431 1.00 12.84 371 GLU A O 1
ATOM 1555 N N . GLY A 1 203 ? 91.164 -39.465 36.393 1.00 9.94 372 GLY A N 1
ATOM 1556 C CA . GLY A 1 203 ? 89.922 -40.025 36.909 1.00 11.04 372 GLY A CA 1
ATOM 1557 C C . GLY A 1 203 ? 89.331 -41.182 36.136 1.00 13.68 372 GLY A C 1
ATOM 1558 O O . GLY A 1 203 ? 89.680 -41.420 34.967 1.00 10.46 372 GLY A O 1
ATOM 1559 N N . VAL A 1 204 ? 88.414 -41.898 36.811 1.00 9.84 373 VAL A N 1
ATOM 1560 C CA . VAL A 1 204 ? 87.656 -43.021 36.244 1.00 8.98 373 VAL A CA 1
ATOM 1561 C C . VAL A 1 204 ? 86.165 -42.788 36.558 1.00 10.95 373 VAL A C 1
ATOM 1562 O O . VAL A 1 204 ? 85.800 -42.178 37.581 1.00 9.70 373 VAL A O 1
ATOM 1566 N N . PHE A 1 205 ? 85.309 -43.223 35.636 1.00 7.95 374 PHE A N 1
ATOM 1567 C CA . PHE A 1 205 ? 83.869 -42.954 35.718 1.00 8.75 374 PHE A CA 1
ATOM 1568 C C . PHE A 1 205 ? 83.072 -44.240 35.603 1.00 13.12 374 PHE A C 1
ATOM 1569 O O . PHE A 1 205 ? 83.371 -45.072 34.744 1.00 12.15 374 PHE A O 1
ATOM 1577 N N . ARG A 1 206 ? 82.043 -44.379 36.443 1.00 9.95 375 ARG A N 1
ATOM 1578 C CA . ARG A 1 206 ? 81.118 -45.518 36.403 1.00 10.04 375 ARG A CA 1
ATOM 1579 C C . ARG A 1 206 ? 79.699 -44.959 36.355 1.00 12.69 375 ARG A C 1
ATOM 1580 O O . ARG A 1 206 ? 79.186 -44.507 37.374 1.00 11.26 375 ARG A O 1
ATOM 1588 N N . ILE A 1 207 ? 79.091 -44.947 35.164 1.00 12.26 376 ILE A N 1
ATOM 1589 C CA . ILE A 1 207 ? 77.759 -44.371 35.032 1.00 13.43 376 ILE A CA 1
ATOM 1590 C C . ILE A 1 207 ? 76.683 -45.399 35.425 1.00 19.45 376 ILE A C 1
ATOM 1591 O O . ILE A 1 207 ? 76.939 -46.598 35.357 1.00 21.21 376 ILE A O 1
ATOM 1596 N N . LYS A 1 208 ? 75.516 -44.921 35.890 1.00 16.18 377 LYS A N 1
ATOM 1597 C CA . LYS A 1 208 ? 74.342 -45.761 36.133 1.00 17.60 377 LYS A CA 1
ATOM 1598 C C . LYS A 1 208 ? 73.491 -45.605 34.848 1.00 23.09 377 LYS A C 1
ATOM 1599 O O . LYS A 1 208 ? 73.768 -46.272 33.846 1.00 23.64 377 LYS A O 1
ATOM 1605 N N . GLN A 1 209 ? 72.592 -44.600 34.813 1.00 18.08 378 GLN A N 1
ATOM 1606 C CA . GLN A 1 209 ? 71.867 -44.305 33.591 1.00 17.71 378 GLN A CA 1
ATOM 1607 C C . GLN A 1 209 ? 72.416 -43.025 32.961 1.00 19.63 378 GLN A C 1
ATOM 1608 O O . GLN A 1 209 ? 73.117 -43.076 31.952 1.00 21.86 378 GLN A O 1
ATOM 1614 N N . HIS A 1 210 ? 72.087 -41.879 33.546 1.00 15.17 379 HIS A N 1
ATOM 1615 C CA . HIS A 1 210 ? 72.521 -40.585 33.029 1.00 13.91 379 HIS A CA 1
ATOM 1616 C C . HIS A 1 210 ? 73.592 -39.969 33.933 1.00 15.19 379 HIS A C 1
ATOM 1617 O O . HIS A 1 210 ? 74.176 -38.962 33.580 1.00 14.62 379 HIS A O 1
ATOM 1624 N N . GLU A 1 211 ? 73.859 -40.592 35.080 1.00 11.53 380 GLU A N 1
ATOM 1625 C CA . GLU A 1 211 ? 74.861 -40.075 36.008 1.00 10.16 380 GLU A CA 1
ATOM 1626 C C . GLU A 1 211 ? 75.428 -41.216 36.802 1.00 13.60 380 GLU A C 1
ATOM 1627 O O . GLU A 1 211 ? 74.820 -42.290 36.883 1.00 12.28 380 GLU A O 1
ATOM 1633 N N . GLY A 1 212 ? 76.562 -40.969 37.432 1.00 10.17 381 GLY A N 1
ATOM 1634 C CA . GLY A 1 212 ? 77.172 -41.999 38.253 1.00 9.55 381 GLY A CA 1
ATOM 1635 C C . GLY A 1 212 ? 78.284 -41.503 39.134 1.00 12.43 381 GLY A C 1
ATOM 1636 O O . GLY A 1 212 ? 78.266 -40.373 39.666 1.00 12.17 381 GLY A O 1
ATOM 1637 N N . LEU A 1 213 ? 79.248 -42.373 39.283 1.00 8.98 382 LEU A N 1
ATOM 1638 C CA . LEU A 1 213 ? 80.332 -42.180 40.206 1.00 7.52 382 LEU A CA 1
ATOM 1639 C C . LEU A 1 213 ? 81.627 -41.870 39.501 1.00 10.61 382 LEU A C 1
ATOM 1640 O O . LEU A 1 213 ? 81.908 -42.466 38.462 1.00 10.85 382 LEU A O 1
ATOM 1645 N N . ALA A 1 214 ? 82.465 -41.026 40.135 1.00 8.96 383 ALA A N 1
ATOM 1646 C CA . ALA A 1 214 ? 83.825 -40.806 39.632 1.00 8.58 383 ALA A CA 1
ATOM 1647 C C . ALA A 1 214 ? 84.828 -40.843 40.777 1.00 10.40 383 ALA A C 1
ATOM 1648 O O . ALA A 1 214 ? 84.520 -40.414 41.899 1.00 9.38 383 ALA A O 1
ATOM 1650 N N . THR A 1 215 ? 86.047 -41.338 40.485 1.00 7.74 384 THR A N 1
ATOM 1651 C CA . THR A 1 215 ? 87.153 -41.316 41.462 1.00 6.04 384 THR A CA 1
ATOM 1652 C C . THR A 1 215 ? 88.335 -40.705 40.738 1.00 10.55 384 THR A C 1
ATOM 1653 O O . THR A 1 215 ? 88.674 -41.156 39.653 1.00 10.64 384 THR A O 1
ATOM 1657 N N . PHE A 1 216 ? 88.934 -39.687 41.327 1.00 8.24 385 PHE A N 1
ATOM 1658 C CA . PHE A 1 216 ? 90.125 -39.010 40.797 1.00 8.28 385 PHE A CA 1
ATOM 1659 C C . PHE A 1 216 ? 91.275 -39.223 41.758 1.00 10.25 385 PHE A C 1
ATOM 1660 O O . PHE A 1 216 ? 91.054 -39.277 42.952 1.00 9.58 385 PHE A O 1
ATOM 1668 N N . TYR A 1 217 ? 92.493 -39.385 41.240 1.00 7.04 386 TYR A N 1
ATOM 1669 C CA . TYR A 1 217 ? 93.635 -39.618 42.116 1.00 9.68 386 TYR A CA 1
ATOM 1670 C C . TYR A 1 217 ? 94.802 -38.795 41.624 1.00 13.23 386 TYR A C 1
ATOM 1671 O O . TYR A 1 217 ? 94.966 -38.638 40.416 1.00 11.23 386 TYR A O 1
ATOM 1680 N N . ARG A 1 218 ? 95.613 -38.259 42.564 1.00 9.92 387 ARG A N 1
ATOM 1681 C CA . ARG A 1 218 ? 96.756 -37.424 42.206 1.00 8.99 387 ARG A CA 1
ATOM 1682 C C . ARG A 1 218 ? 97.886 -38.280 41.672 1.00 10.94 387 ARG A C 1
ATOM 1683 O O . ARG A 1 218 ? 98.409 -39.127 42.401 1.00 11.62 387 ARG A O 1
ATOM 1691 N N . LYS A 1 219 ? 98.292 -38.025 40.419 1.00 9.73 388 LYS A N 1
ATOM 1692 C CA . LYS A 1 219 ? 99.298 -38.857 39.727 1.00 9.60 388 LYS A CA 1
ATOM 1693 C C . LYS A 1 219 ? 100.681 -38.775 40.377 1.00 13.45 388 LYS A C 1
ATOM 1694 O O . LYS A 1 219 ? 101.421 -39.759 40.358 1.00 14.59 388 LYS A O 1
ATOM 1700 N N . SER A 1 220 ? 100.995 -37.647 41.013 1.00 11.02 389 SER A N 1
ATOM 1701 C CA . SER A 1 220 ? 102.301 -37.514 41.671 1.00 11.09 389 SER A CA 1
ATOM 1702 C C . SER A 1 220 ? 102.377 -38.405 42.935 1.00 14.91 389 SER A C 1
ATOM 1703 O O . SER A 1 220 ? 103.475 -38.673 43.413 1.00 15.06 389 SER A O 1
ATOM 1706 N N . LYS A 1 221 ? 101.226 -38.871 43.458 1.00 9.36 390 LYS A N 1
ATOM 1707 C CA . LYS A 1 221 ? 101.228 -39.726 44.635 1.00 8.87 390 LYS A CA 1
ATOM 1708 C C . LYS A 1 221 ? 100.719 -41.124 44.346 1.00 13.56 390 LYS A C 1
ATOM 1709 O O . LYS A 1 221 ? 100.998 -42.019 45.134 1.00 15.09 390 LYS A O 1
ATOM 1715 N N . PHE A 1 222 ? 99.929 -41.321 43.271 1.00 11.35 391 PHE A N 1
ATOM 1716 C CA . PHE A 1 222 ? 99.317 -42.635 42.993 1.00 10.63 391 PHE A CA 1
ATOM 1717 C C . PHE A 1 222 ? 99.231 -42.998 41.526 1.00 14.05 391 PHE A C 1
ATOM 1718 O O . PHE A 1 222 ? 99.047 -42.130 40.679 1.00 12.01 391 PHE A O 1
ATOM 1726 N N . SER A 1 223 ? 99.228 -44.306 41.258 1.00 9.49 392 SER A N 1
ATOM 1727 C CA . SER A 1 223 ? 98.956 -44.887 39.945 1.00 8.90 392 SER A CA 1
ATOM 1728 C C . SER A 1 223 ? 97.778 -45.839 40.119 1.00 12.29 392 SER A C 1
ATOM 1729 O O . SER A 1 223 ? 97.670 -46.500 41.163 1.00 12.32 392 SER A O 1
ATOM 1732 N N . LEU A 1 224 ? 96.967 -45.985 39.082 1.00 10.62 393 LEU A N 1
ATOM 1733 C CA . LEU A 1 224 ? 95.847 -46.924 39.156 1.00 10.60 393 LEU A CA 1
ATOM 1734 C C . LEU A 1 224 ? 96.323 -48.328 38.773 1.00 11.96 393 LEU A C 1
ATOM 1735 O O . LEU A 1 224 ? 96.938 -48.492 37.723 1.00 12.45 393 LEU A O 1
ATOM 1740 N N . LEU A 1 225 ? 96.125 -49.313 39.651 1.00 9.78 394 LEU A N 1
ATOM 1741 C CA . LEU A 1 225 ? 96.502 -50.703 39.351 1.00 10.61 394 LEU A CA 1
ATOM 1742 C C . LEU A 1 225 ? 95.377 -51.442 38.650 1.00 12.39 394 LEU A C 1
ATOM 1743 O O . LEU A 1 225 ? 95.599 -52.102 37.615 1.00 11.05 394 LEU A O 1
ATOM 1748 N N . SER A 1 226 ? 94.192 -51.438 39.270 1.00 10.77 395 SER A N 1
ATOM 1749 C CA . SER A 1 226 ? 93.074 -52.210 38.742 1.00 9.93 395 SER A CA 1
ATOM 1750 C C . SER A 1 226 ? 91.737 -51.649 39.203 1.00 12.49 395 SER A C 1
ATOM 1751 O O . SER A 1 226 ? 91.683 -50.825 40.118 1.00 9.83 395 SER A O 1
ATOM 1754 N N . GLN A 1 227 ? 90.652 -52.089 38.540 1.00 9.13 396 GLN A N 1
ATOM 1755 C CA . GLN A 1 227 ? 89.306 -51.594 38.860 1.00 9.17 396 GLN A CA 1
ATOM 1756 C C . GLN A 1 227 ? 88.379 -52.777 39.081 1.00 13.65 396 GLN A C 1
ATOM 1757 O O . GLN A 1 227 ? 88.520 -53.823 38.434 1.00 12.17 396 GLN A O 1
ATOM 1763 N N . HIS A 1 228 ? 87.459 -52.642 40.040 1.00 10.91 397 HIS A N 1
ATOM 1764 C CA . HIS A 1 228 ? 86.605 -53.771 40.422 1.00 10.19 397 HIS A CA 1
ATOM 1765 C C . HIS A 1 228 ? 85.166 -53.288 40.676 1.00 12.40 397 HIS A C 1
ATOM 1766 O O . HIS A 1 228 ? 84.553 -53.582 41.704 1.00 12.88 397 HIS A O 1
ATOM 1773 N N . ASP A 1 229 ? 84.639 -52.514 39.744 1.00 11.00 398 ASP A N 1
ATOM 1774 C CA . ASP A 1 229 ? 83.289 -51.963 39.918 1.00 10.92 398 ASP A CA 1
ATOM 1775 C C . ASP A 1 229 ? 82.204 -53.026 39.811 1.00 13.97 398 ASP A C 1
ATOM 1776 O O . ASP A 1 229 ? 82.320 -53.986 39.038 1.00 12.66 398 ASP A O 1
ATOM 1781 N N . ILE A 1 230 ? 81.127 -52.837 40.560 1.00 9.96 399 ILE A N 1
ATOM 1782 C CA . ILE A 1 230 ? 79.993 -53.764 40.474 1.00 10.16 399 ILE A CA 1
ATOM 1783 C C . ILE A 1 230 ? 78.679 -53.016 40.536 1.00 13.44 399 ILE A C 1
ATOM 1784 O O . ILE A 1 230 ? 78.620 -51.893 41.041 1.00 13.26 399 ILE A O 1
ATOM 1789 N N . SER A 1 231 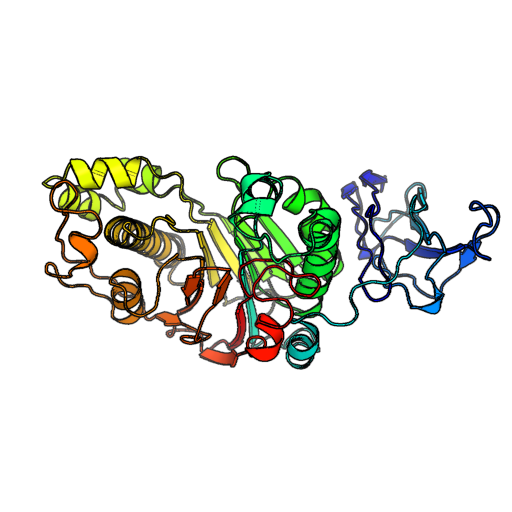? 77.608 -53.682 40.060 1.00 11.10 400 SER A N 1
ATOM 1790 C CA . SER A 1 231 ? 76.232 -53.320 40.343 1.00 11.96 400 SER A CA 1
ATOM 1791 C C . SER A 1 231 ? 75.849 -54.217 41.518 1.00 14.90 400 SER A C 1
ATOM 1792 O O . SER A 1 231 ? 76.141 -55.413 41.444 1.00 13.76 400 SER A O 1
ATOM 1795 N N . PHE A 1 232 ? 75.283 -53.682 42.615 1.00 11.06 401 PHE A N 1
ATOM 1796 C CA . PHE A 1 232 ? 74.932 -54.555 43.751 1.00 11.93 401 PHE A CA 1
ATOM 1797 C C . PHE A 1 232 ? 73.964 -55.674 43.348 1.00 15.71 401 PHE A C 1
ATOM 1798 O O . PHE A 1 232 ? 74.159 -56.790 43.795 1.00 13.69 401 PHE A O 1
ATOM 1806 N N . TYR A 1 233 ? 72.962 -55.399 42.490 1.00 13.66 402 TYR A N 1
ATOM 1807 C CA . TYR A 1 233 ? 71.974 -56.439 42.156 1.00 14.77 402 TYR A CA 1
ATOM 1808 C C . TYR A 1 233 ? 72.644 -57.613 41.420 1.00 17.22 402 TYR A C 1
ATOM 1809 O O . TYR A 1 233 ? 72.316 -58.766 41.670 1.00 18.77 402 TYR A O 1
ATOM 1818 N N . GLU A 1 234 ? 73.598 -57.309 40.542 1.00 15.09 403 GLU A N 1
ATOM 1819 C CA . GLU A 1 234 ? 74.296 -58.320 39.743 1.00 15.42 403 GLU A CA 1
ATOM 1820 C C . GLU A 1 234 ? 75.172 -59.181 40.632 1.00 18.82 403 GLU A C 1
ATOM 1821 O O . GLU A 1 234 ? 75.118 -60.412 40.546 1.00 18.67 403 GLU A O 1
ATOM 1827 N N . ALA A 1 235 ? 75.969 -58.535 41.515 1.00 14.61 404 ALA A N 1
ATOM 1828 C CA . ALA A 1 235 ? 76.836 -59.252 42.437 1.00 12.97 404 ALA A CA 1
ATOM 1829 C C . ALA A 1 235 ? 76.024 -60.146 43.369 1.00 17.18 404 ALA A C 1
ATOM 1830 O O . ALA A 1 235 ? 76.367 -61.313 43.520 1.00 16.97 404 ALA A O 1
ATOM 1832 N N . LEU A 1 236 ? 74.938 -59.614 43.963 1.00 15.06 405 LEU A N 1
ATOM 1833 C CA . LEU A 1 236 ? 74.131 -60.375 44.919 1.00 16.36 405 LEU A CA 1
ATOM 1834 C C . LEU A 1 236 ? 73.433 -61.585 44.269 1.00 20.19 405 LEU A C 1
ATOM 1835 O O . LEU A 1 236 ? 73.407 -62.674 44.868 1.00 17.91 405 LEU A O 1
ATOM 1840 N N . GLU A 1 237 ? 72.859 -61.400 43.094 1.00 17.91 406 GLU A N 1
ATOM 1841 C CA . GLU A 1 237 ? 72.114 -62.514 42.504 1.00 20.08 406 GLU A CA 1
ATOM 1842 C C . GLU A 1 237 ? 72.991 -63.556 41.796 1.00 26.45 406 GLU A C 1
ATOM 1843 O O . GLU A 1 237 ? 72.610 -64.734 41.803 1.00 26.12 406 GLU A O 1
ATOM 1849 N N . SER A 1 238 ? 74.135 -63.140 41.185 1.00 22.06 407 SER A N 1
ATOM 1850 C CA . SER A 1 238 ? 74.951 -64.015 40.343 1.00 22.95 407 SER A CA 1
ATOM 1851 C C . SER A 1 238 ? 76.335 -64.349 40.858 1.00 27.97 407 SER A C 1
ATOM 1852 O O . SER A 1 238 ? 76.940 -65.271 40.312 1.00 29.86 407 SER A O 1
ATOM 1855 N N . ASP A 1 239 ? 76.898 -63.581 41.808 1.00 21.86 408 ASP A N 1
ATOM 1856 C CA . ASP A 1 239 ? 78.258 -63.894 42.245 1.00 20.10 408 ASP A CA 1
ATOM 1857 C C . ASP A 1 239 ? 78.226 -64.815 43.451 1.00 22.80 408 ASP A C 1
ATOM 1858 O O . ASP A 1 239 ? 77.660 -64.427 44.477 1.00 20.97 408 ASP A O 1
ATOM 1863 N N . PRO A 1 240 ? 78.854 -66.023 43.374 1.00 20.90 409 PRO A N 1
ATOM 1864 C CA . PRO A 1 240 ? 78.835 -66.952 44.531 1.00 20.79 409 PRO A CA 1
ATOM 1865 C C . PRO A 1 240 ? 79.499 -66.372 45.786 1.00 22.06 409 PRO A C 1
ATOM 1866 O O . PRO A 1 240 ? 79.251 -66.853 46.880 1.00 21.23 409 PRO A O 1
ATOM 1870 N N . LEU A 1 241 ? 80.252 -65.280 45.656 1.00 18.29 410 LEU A N 1
ATOM 1871 C CA . LEU A 1 241 ? 80.849 -64.604 46.821 1.00 18.78 410 LEU A CA 1
ATOM 1872 C C . LEU A 1 241 ? 79.768 -64.183 47.850 1.00 19.88 410 LEU A C 1
ATOM 1873 O O . LEU A 1 241 ? 80.028 -64.155 49.054 1.00 20.03 410 LEU A O 1
ATOM 1878 N N . HIS A 1 242 ? 78.566 -63.856 47.360 1.00 14.31 411 HIS A N 1
ATOM 1879 C CA . HIS A 1 242 ? 77.459 -63.359 48.194 1.00 13.90 411 HIS A CA 1
ATOM 1880 C C . HIS A 1 242 ? 76.388 -64.434 48.449 1.00 19.10 411 HIS A C 1
ATOM 1881 O O . HIS A 1 242 ? 75.294 -64.089 48.893 1.00 18.05 411 HIS A O 1
ATOM 1888 N N . LYS A 1 243 ? 76.730 -65.727 48.257 1.00 18.68 412 LYS A N 1
ATOM 1889 C CA . LYS A 1 243 ? 75.743 -66.824 48.389 1.00 19.86 412 LYS A CA 1
ATOM 1890 C C . LYS A 1 243 ? 75.113 -66.892 49.781 1.00 24.82 412 LYS A C 1
ATOM 1891 O O . LYS A 1 243 ? 73.903 -67.095 49.859 1.00 25.11 412 LYS A O 1
ATOM 1895 N N . GLU A 1 244 ? 75.892 -66.666 50.857 1.00 22.92 413 GLU A N 1
ATOM 1896 C CA . GLU A 1 244 ? 75.396 -66.699 52.238 1.00 24.43 413 GLU A CA 1
ATOM 1897 C C . GLU A 1 244 ? 74.356 -65.593 52.484 1.00 27.42 413 GLU A C 1
ATOM 1898 O O . GLU A 1 244 ? 73.350 -65.831 53.165 1.00 26.73 413 GLU A O 1
ATOM 1904 N N . LEU A 1 245 ? 74.589 -64.387 51.924 1.00 21.63 414 LEU A N 1
ATOM 1905 C CA . LEU A 1 245 ? 73.635 -63.288 52.071 1.00 19.48 414 LEU A CA 1
ATOM 1906 C C . LEU A 1 245 ? 72.364 -63.563 51.232 1.00 22.33 414 LEU A C 1
ATOM 1907 O O . LEU A 1 245 ? 71.250 -63.359 51.720 1.00 20.78 414 LEU A O 1
ATOM 1912 N N . LEU A 1 246 ? 72.535 -64.087 50.001 1.00 20.96 415 LEU A N 1
ATOM 1913 C CA . LEU A 1 246 ? 71.407 -64.446 49.152 1.00 21.90 415 LEU A CA 1
ATOM 1914 C C . LEU A 1 246 ? 70.543 -65.499 49.867 1.00 29.43 415 LEU A C 1
ATOM 1915 O O . LEU A 1 246 ? 69.318 -65.367 49.882 1.00 29.97 415 LEU A O 1
ATOM 1920 N N . GLU A 1 247 ? 71.195 -66.467 50.544 1.00 27.66 416 GLU A N 1
ATOM 1921 C CA . GLU A 1 247 ? 70.548 -67.521 51.337 1.00 28.96 416 GLU A CA 1
ATOM 1922 C C . GLU A 1 247 ? 69.720 -66.933 52.494 1.00 32.56 416 GLU A C 1
ATOM 1923 O O . GLU A 1 247 ? 68.616 -67.414 52.731 1.00 32.32 416 GLU A O 1
ATOM 1929 N N . LYS A 1 248 ? 70.215 -65.874 53.179 1.00 27.90 417 LYS A N 1
ATOM 1930 C CA . LYS A 1 248 ? 69.477 -65.202 54.260 1.00 27.61 417 LYS A CA 1
ATOM 1931 C C . LYS A 1 248 ? 68.188 -64.535 53.744 1.00 32.85 417 LYS A C 1
ATOM 1932 O O . LYS A 1 248 ? 67.233 -64.375 54.508 1.00 33.45 417 LYS A O 1
ATOM 1938 N N . LEU A 1 249 ? 68.171 -64.149 52.454 1.00 29.51 418 LEU A N 1
ATOM 1939 C CA . LEU A 1 249 ? 67.056 -63.483 51.778 1.00 30.16 418 LEU A CA 1
ATOM 1940 C C . LEU A 1 249 ? 66.016 -64.454 51.177 1.00 37.76 418 LEU A C 1
ATOM 1941 O O . LEU A 1 249 ? 65.018 -63.976 50.640 1.00 38.51 418 LEU A O 1
ATOM 1946 N N . VAL A 1 250 ? 66.228 -65.791 51.264 1.00 36.52 419 VAL A N 1
ATOM 1947 C CA . VAL A 1 250 ? 65.305 -66.785 50.677 1.00 36.83 419 VAL A CA 1
ATOM 1948 C C . VAL A 1 250 ? 63.905 -66.737 51.326 1.00 38.60 419 VAL A C 1
ATOM 1949 O O . VAL A 1 250 ? 62.921 -66.873 50.610 1.00 37.65 419 VAL A O 1
ATOM 1953 N N . LEU A 1 251 ? 63.812 -66.505 52.645 1.00 35.05 420 LEU A N 1
ATOM 1954 C CA . LEU A 1 251 ? 62.511 -66.454 53.331 1.00 34.84 420 LEU A CA 1
ATOM 1955 C C . LEU A 1 251 ? 61.841 -65.090 53.186 1.00 32.87 420 LEU A C 1
ATOM 1956 O O . LEU A 1 251 ? 60.709 -64.915 53.643 1.00 31.64 420 LEU A O 1
ATOM 1961 N N . TYR A 1 252 ? 62.521 -64.130 52.529 1.00 25.97 421 TYR A N 1
ATOM 1962 C CA . TYR A 1 252 ? 61.994 -62.775 52.347 1.00 25.30 421 TYR A CA 1
ATOM 1963 C C . TYR A 1 252 ? 61.959 -62.405 50.853 1.00 30.38 421 TYR A C 1
ATOM 1964 O O . TYR A 1 252 ? 62.709 -61.504 50.440 1.00 30.65 421 TYR A O 1
ATOM 1973 N N . PRO A 1 253 ? 61.116 -63.068 50.014 1.00 27.41 422 PRO A N 1
ATOM 1974 C CA . PRO A 1 253 ? 61.142 -62.775 48.567 1.00 27.00 422 PRO A CA 1
ATOM 1975 C C . PRO A 1 253 ? 60.771 -61.341 48.186 1.00 29.24 422 PRO A C 1
ATOM 1976 O O . PRO A 1 253 ? 61.285 -60.845 47.185 1.00 27.28 422 PRO A O 1
ATOM 1980 N N . SER A 1 254 ? 59.889 -60.681 48.957 1.00 26.19 423 SER A N 1
ATOM 1981 C CA . SER A 1 254 ? 59.480 -59.307 48.636 1.00 25.95 423 SER A CA 1
ATOM 1982 C C . SER A 1 254 ? 60.635 -58.320 48.843 1.00 26.82 423 SER A C 1
ATOM 1983 O O . SER A 1 254 ? 60.851 -57.459 47.995 1.00 25.29 423 SER A O 1
ATOM 1986 N N . ALA A 1 255 ? 61.365 -58.456 49.950 1.00 23.14 424 ALA A N 1
ATOM 1987 C CA . ALA A 1 255 ? 62.539 -57.618 50.242 1.00 22.64 424 ALA A CA 1
ATOM 1988 C C . ALA A 1 255 ? 63.631 -57.915 49.217 1.00 25.71 424 ALA A C 1
ATOM 1989 O O . ALA A 1 255 ? 64.204 -56.975 48.674 1.00 25.60 424 ALA A O 1
ATOM 1991 N N . GLN A 1 256 ? 63.876 -59.214 48.901 1.00 20.93 425 GLN A N 1
ATOM 1992 C CA . GLN A 1 256 ? 64.888 -59.591 47.896 1.00 21.04 425 GLN A CA 1
ATOM 1993 C C . GLN A 1 256 ? 64.578 -58.950 46.535 1.00 25.18 425 GLN A C 1
ATOM 1994 O O . GLN A 1 256 ? 65.486 -58.376 45.924 1.00 22.90 425 GLN A O 1
ATOM 2000 N N . GLU A 1 257 ? 63.300 -58.982 46.083 1.00 23.31 426 GLU A N 1
ATOM 2001 C CA . GLU A 1 257 ? 62.933 -58.386 44.787 1.00 23.60 426 GLU A CA 1
ATOM 2002 C C . GLU A 1 257 ? 63.195 -56.885 44.744 1.00 25.65 426 GLU A C 1
ATOM 2003 O O . GLU A 1 257 ? 63.685 -56.406 43.724 1.00 24.58 426 GLU A O 1
ATOM 2005 N N . LYS A 1 258 ? 62.892 -56.152 45.832 1.00 22.50 427 LYS A N 1
ATOM 2006 C CA . LYS A 1 258 ? 63.108 -54.702 45.899 1.00 21.82 427 LYS A CA 1
ATOM 2007 C C . LYS A 1 258 ? 64.615 -54.371 45.867 1.00 23.63 427 LYS A C 1
ATOM 2008 O O . LYS A 1 258 ? 64.996 -53.406 45.209 1.00 21.23 427 LYS A O 1
ATOM 2011 N N . VAL A 1 259 ? 65.459 -55.189 46.537 1.00 18.98 428 VAL A N 1
ATOM 2012 C CA . VAL A 1 259 ? 66.934 -54.980 46.528 1.00 17.80 428 VAL A CA 1
ATOM 2013 C C . VAL A 1 259 ? 67.450 -55.202 45.106 1.00 19.56 428 VAL A C 1
ATOM 2014 O O . VAL A 1 259 ? 68.222 -54.395 44.584 1.00 16.46 428 VAL A O 1
ATOM 2018 N N . LEU A 1 260 ? 67.030 -56.314 44.480 1.00 16.67 429 LEU A N 1
ATOM 2019 C CA . LEU A 1 260 ? 67.518 -56.667 43.148 1.00 15.82 429 LEU A CA 1
ATOM 2020 C C . LEU A 1 260 ? 67.037 -55.707 42.043 1.00 19.21 429 LEU A C 1
ATOM 2021 O O . LEU A 1 260 ? 67.681 -55.627 41.010 1.00 18.85 429 LEU A O 1
ATOM 2026 N N . GLN A 1 261 ? 65.971 -54.937 42.270 1.00 16.66 430 GLN A N 1
ATOM 2027 C CA . GLN A 1 261 ? 65.515 -53.936 41.299 1.00 16.60 430 GLN A CA 1
ATOM 2028 C C . GLN A 1 261 ? 66.453 -52.750 41.207 1.00 20.23 430 GLN A C 1
ATOM 2029 O O . GLN A 1 261 ? 66.466 -52.072 40.182 1.00 21.42 430 GLN A O 1
ATOM 2035 N N . ARG A 1 262 ? 67.146 -52.416 42.318 1.00 15.53 431 ARG A N 1
ATOM 2036 C CA . ARG A 1 262 ? 67.949 -51.190 42.389 1.00 14.72 431 ARG A CA 1
ATOM 2037 C C . ARG A 1 262 ? 69.082 -51.169 41.392 1.00 18.88 431 ARG A C 1
ATOM 2038 O O . ARG A 1 262 ? 69.701 -52.197 41.094 1.00 19.23 431 ARG A O 1
ATOM 2046 N N . SER A 1 263 ? 69.381 -49.969 40.915 1.00 14.89 432 SER A N 1
ATOM 2047 C CA . SER A 1 263 ? 70.429 -49.743 39.939 1.00 15.63 432 SER A CA 1
ATOM 2048 C C . SER A 1 263 ? 71.758 -49.318 40.595 1.00 16.92 432 SER A C 1
ATOM 2049 O O . SER A 1 263 ? 72.745 -49.147 39.884 1.00 14.03 432 SER A O 1
ATOM 2052 N N . SER A 1 264 ? 71.773 -49.165 41.933 1.00 13.53 433 SER A N 1
ATOM 2053 C CA . SER A 1 264 ? 72.945 -48.688 42.695 1.00 11.87 433 SER A CA 1
ATOM 2054 C C . SER A 1 264 ? 74.222 -49.487 42.342 1.00 14.99 433 SER A C 1
ATOM 2055 O O . SER A 1 264 ? 74.205 -50.721 42.187 1.00 12.93 433 SER A O 1
ATOM 2058 N N . VAL A 1 265 ? 75.321 -48.734 42.207 1.00 12.02 434 VAL A N 1
ATOM 2059 C CA . VAL A 1 265 ? 76.618 -49.244 41.828 1.00 10.72 434 VAL A CA 1
ATOM 2060 C C . VAL A 1 265 ? 77.669 -48.898 42.894 1.00 13.42 434 VAL A C 1
ATOM 2061 O O . VAL A 1 265 ? 77.494 -48.006 43.749 1.00 11.24 434 VAL A O 1
ATOM 2065 N N . LEU A 1 266 ? 78.753 -49.662 42.839 1.00 9.52 435 LEU A N 1
ATOM 2066 C CA . LEU A 1 266 ? 79.931 -49.523 43.690 1.00 9.03 435 LEU A CA 1
ATOM 2067 C C . LEU A 1 266 ? 81.149 -49.420 42.810 1.00 11.94 435 LEU A C 1
ATOM 2068 O O . LEU A 1 266 ? 81.407 -50.303 41.993 1.00 11.69 435 LEU A O 1
ATOM 2073 N N . GLN A 1 267 ? 81.899 -48.362 42.971 1.00 8.17 436 GLN A N 1
ATOM 2074 C CA . GLN A 1 267 ? 83.121 -48.168 42.193 1.00 8.26 436 GLN A CA 1
ATOM 2075 C C . GLN A 1 267 ? 84.290 -48.546 43.090 1.00 12.71 436 GLN A C 1
ATOM 2076 O O . GLN A 1 267 ? 84.340 -48.141 44.262 1.00 12.24 436 GLN A O 1
ATOM 2082 N N . VAL A 1 268 ? 85.202 -49.367 42.584 1.00 9.41 437 VAL A N 1
ATOM 2083 C CA . VAL A 1 268 ? 86.335 -49.790 43.381 1.00 8.72 437 VAL A CA 1
ATOM 2084 C C . VAL A 1 268 ? 87.575 -49.632 42.523 1.00 11.31 437 VAL A C 1
ATOM 2085 O O . VAL A 1 268 ? 87.640 -50.195 41.418 1.00 10.69 437 VAL A O 1
ATOM 2089 N N . SER A 1 269 ? 88.560 -48.936 43.068 1.00 7.62 438 SER A N 1
ATOM 2090 C CA . SER A 1 269 ? 89.834 -48.707 42.373 1.00 8.49 438 SER A CA 1
ATOM 2091 C C . SER A 1 269 ? 90.987 -49.019 43.311 1.00 12.27 438 SER A C 1
ATOM 2092 O O . SER A 1 269 ? 91.022 -48.490 44.426 1.00 13.71 438 SER A O 1
ATOM 2095 N N . VAL A 1 270 ? 91.947 -49.826 42.861 1.00 8.09 439 VAL A N 1
ATOM 2096 C CA . VAL A 1 270 ? 93.110 -50.120 43.695 1.00 8.92 439 VAL A CA 1
ATOM 2097 C C . VAL A 1 270 ? 94.249 -49.247 43.198 1.00 12.38 439 VAL A C 1
ATOM 2098 O O . VAL A 1 270 ? 94.601 -49.324 42.027 1.00 10.61 439 VAL A O 1
ATOM 2102 N N . LEU A 1 271 ? 94.828 -48.433 44.102 1.00 9.23 440 LEU A N 1
ATOM 2103 C CA . LEU A 1 271 ? 95.897 -47.498 43.772 1.00 9.17 440 LEU A CA 1
ATOM 2104 C C . LEU A 1 271 ? 97.206 -47.933 44.359 1.00 12.86 440 LEU A C 1
ATOM 2105 O O . LEU A 1 271 ? 97.250 -48.543 45.435 1.00 11.87 440 LEU A O 1
ATOM 2110 N N . GLN A 1 272 ? 98.283 -47.580 43.679 1.00 11.00 441 GLN A N 1
ATOM 2111 C CA . GLN A 1 272 ? 99.608 -47.864 44.201 1.00 10.00 441 GLN A CA 1
ATOM 2112 C C . GLN A 1 272 ? 100.324 -46.563 44.482 1.00 14.75 441 GLN A C 1
ATOM 2113 O O . GLN A 1 272 ? 100.319 -45.656 43.641 1.00 14.02 441 GLN A O 1
ATOM 2119 N N . SER A 1 273 ? 100.942 -46.473 45.661 1.00 15.09 442 SER A N 1
ATOM 2120 C CA . SER A 1 273 ? 101.695 -45.285 46.042 1.00 16.59 442 SER A CA 1
ATOM 2121 C C . SER A 1 273 ? 102.913 -45.196 45.196 1.00 21.35 442 SER A C 1
ATOM 2122 O O . SER A 1 273 ? 103.610 -46.194 44.986 1.00 21.86 442 SER A O 1
ATOM 2125 N N . THR A 1 274 ? 103.130 -44.026 44.601 1.00 19.00 443 THR A N 1
ATOM 2126 C CA . THR A 1 274 ? 104.332 -43.835 43.826 1.00 20.45 443 THR A CA 1
ATOM 2127 C C . THR A 1 274 ? 105.452 -43.438 44.857 1.00 27.41 443 THR A C 1
ATOM 2128 O O . THR A 1 274 ? 106.607 -43.465 44.509 1.00 28.50 443 THR A O 1
ATOM 2132 N N . LYS A 1 275 ? 105.090 -43.106 46.126 1.00 26.36 444 LYS A N 1
ATOM 2133 C CA . LYS A 1 275 ? 106.033 -42.658 47.190 1.00 26.02 444 LYS A CA 1
ATOM 2134 C C . LYS A 1 275 ? 106.558 -43.788 48.091 1.00 30.07 444 LYS A C 1
ATOM 2135 O O . LYS A 1 275 ? 107.597 -43.617 48.727 1.00 31.15 444 LYS A O 1
ATOM 2141 N N . ASP A 1 276 ? 105.827 -44.903 48.190 1.00 26.14 445 ASP A N 1
ATOM 2142 C CA . ASP A 1 276 ? 106.213 -46.073 48.984 1.00 25.76 445 ASP A CA 1
ATOM 2143 C C . ASP A 1 276 ? 105.751 -47.329 48.245 1.00 29.75 445 ASP A C 1
ATOM 2144 O O . ASP A 1 276 ? 104.544 -47.620 48.185 1.00 26.86 445 ASP A O 1
ATOM 2149 N N . SER A 1 277 ? 106.721 -48.073 47.662 1.00 27.60 446 SER A N 1
ATOM 2150 C CA . SER A 1 277 ? 106.474 -49.295 46.861 1.00 27.55 446 SER A CA 1
ATOM 2151 C C . SER A 1 277 ? 105.607 -50.359 47.599 1.00 29.08 446 SER A C 1
ATOM 2152 O O . SER A 1 277 ? 104.917 -51.132 46.956 1.00 27.11 446 SER A O 1
ATOM 2155 N N . SER A 1 278 ? 105.657 -50.390 48.930 1.00 27.94 447 SER A N 1
ATOM 2156 C CA . SER A 1 278 ? 104.915 -51.389 49.706 1.00 26.42 447 SER A CA 1
ATOM 2157 C C . SER A 1 278 ? 103.454 -50.944 49.969 1.00 27.93 447 SER A C 1
ATOM 2158 O O . SER A 1 278 ? 102.693 -51.695 50.603 1.00 26.49 447 SER A O 1
ATOM 2161 N N . LYS A 1 279 ? 103.071 -49.731 49.488 1.00 20.57 448 LYS A N 1
ATOM 2162 C CA . LYS A 1 279 ? 101.775 -49.188 49.826 1.00 18.88 448 LYS A CA 1
ATOM 2163 C C . LYS A 1 279 ? 100.775 -49.140 48.685 1.00 19.04 448 LYS A C 1
ATOM 2164 O O . LYS A 1 279 ? 100.920 -48.420 47.683 1.00 16.85 448 LYS A O 1
ATOM 2170 N N . ARG A 1 280 ? 99.718 -49.926 48.897 1.00 14.91 449 ARG A N 1
ATOM 2171 C CA A ARG A 1 280 ? 98.573 -50.001 47.991 0.50 13.61 449 ARG A CA 1
ATOM 2172 C CA B ARG A 1 280 ? 98.564 -49.972 48.003 0.50 13.10 449 ARG A CA 1
ATOM 2173 C C . ARG A 1 280 ? 97.325 -49.657 48.811 1.00 15.25 449 ARG A C 1
ATOM 2174 O O . ARG A 1 280 ? 97.315 -49.866 50.024 1.00 13.29 449 ARG A O 1
ATOM 2189 N N . ILE A 1 281 ? 96.291 -49.143 48.171 1.00 11.41 450 ILE A N 1
ATOM 2190 C CA . ILE A 1 281 ? 95.071 -48.817 48.900 1.00 11.42 450 ILE A CA 1
ATOM 2191 C C . ILE A 1 281 ? 93.891 -49.059 47.975 1.00 13.44 450 ILE A C 1
ATOM 2192 O O . ILE A 1 281 ? 93.962 -48.820 46.765 1.00 12.96 450 ILE A O 1
ATOM 2197 N N . CYS A 1 282 ? 92.855 -49.612 48.542 1.00 10.37 451 CYS A N 1
ATOM 2198 C CA . CYS A 1 282 ? 91.616 -49.912 47.838 1.00 10.93 451 CYS A CA 1
ATOM 2199 C C . CYS A 1 282 ? 90.625 -48.758 48.116 1.00 14.58 451 CYS A C 1
ATOM 2200 O O . CYS A 1 282 ? 90.213 -48.557 49.262 1.00 13.54 451 CYS A O 1
ATOM 2203 N N . VAL A 1 283 ? 90.283 -47.978 47.085 1.00 9.85 452 VAL A N 1
ATOM 2204 C CA . VAL A 1 283 ? 89.374 -46.823 47.218 1.00 8.72 452 VAL A CA 1
ATOM 2205 C C . VAL A 1 283 ? 88.009 -47.194 46.659 1.00 12.26 452 VAL A C 1
ATOM 2206 O O . VAL A 1 283 ? 87.886 -47.474 45.454 1.00 10.99 452 VAL A O 1
ATOM 2210 N N . ALA A 1 284 ? 86.993 -47.221 47.541 1.00 9.40 453 ALA A N 1
ATOM 2211 C CA . ALA A 1 284 ? 85.657 -47.572 47.126 1.00 8.87 453 ALA A CA 1
ATOM 2212 C C . ALA A 1 284 ? 84.769 -46.334 47.228 1.00 10.91 453 ALA A C 1
ATOM 2213 O O . ALA A 1 284 ? 85.000 -45.451 48.073 1.00 9.81 453 ALA A O 1
ATOM 2215 N N . ASN A 1 285 ? 83.815 -46.227 46.286 1.00 8.82 454 ASN A N 1
ATOM 2216 C CA . ASN A 1 285 ? 82.907 -45.086 46.178 1.00 8.24 454 ASN A CA 1
ATOM 2217 C C . ASN A 1 285 ? 81.538 -45.577 45.827 1.00 8.87 454 ASN A C 1
ATOM 2218 O O . ASN A 1 285 ? 81.411 -46.486 44.995 1.00 10.08 454 ASN A O 1
ATOM 2223 N N . THR A 1 286 ? 80.500 -45.039 46.479 1.00 8.09 455 THR A N 1
ATOM 2224 C CA . THR A 1 286 ? 79.140 -45.484 46.148 1.00 7.91 455 THR A CA 1
ATOM 2225 C C . THR A 1 286 ? 78.110 -44.391 46.396 1.00 10.30 455 THR A C 1
ATOM 2226 O O . THR A 1 286 ? 78.409 -43.332 46.945 1.00 9.84 455 THR A O 1
ATOM 2230 N N . HIS A 1 287 ? 76.889 -44.658 45.923 1.00 9.97 456 HIS A N 1
ATOM 2231 C CA . HIS A 1 287 ? 75.707 -43.833 46.144 1.00 9.76 456 HIS A CA 1
ATOM 2232 C C . HIS A 1 287 ? 74.593 -44.830 46.409 1.00 13.32 456 HIS A C 1
ATOM 2233 O O . HIS A 1 287 ? 74.164 -45.516 45.476 1.00 11.76 456 HIS A O 1
ATOM 2240 N N . LEU A 1 288 ? 74.226 -45.024 47.705 1.00 11.79 457 LEU A N 1
ATOM 2241 C CA . LEU A 1 288 ? 73.269 -46.070 48.033 1.00 11.72 457 LEU A CA 1
ATOM 2242 C C . LEU A 1 288 ? 71.862 -45.609 47.738 1.00 15.87 457 LEU A C 1
ATOM 2243 O O . LEU A 1 288 ? 71.640 -44.424 47.513 1.00 15.31 457 LEU A O 1
ATOM 2248 N N . TYR A 1 289 ? 70.921 -46.571 47.711 1.00 13.49 458 TYR A N 1
ATOM 2249 C CA . TYR A 1 289 ? 69.504 -46.286 47.456 1.00 14.17 458 TYR A CA 1
ATOM 2250 C C . TYR A 1 289 ? 69.033 -45.140 48.367 1.00 19.21 458 TYR A C 1
ATOM 2251 O O . TYR A 1 289 ? 69.406 -45.085 49.530 1.00 17.12 458 TYR A O 1
ATOM 2260 N N . TRP A 1 290 ? 68.264 -44.214 47.818 1.00 19.00 459 TRP A N 1
ATOM 2261 C CA . TRP A 1 290 ? 67.920 -42.957 48.467 1.00 21.33 459 TRP A CA 1
ATOM 2262 C C . TRP A 1 290 ? 66.637 -42.924 49.306 1.00 21.87 459 TRP A C 1
ATOM 2263 O O . TRP A 1 290 ? 66.526 -42.025 50.134 1.00 20.29 459 TRP A O 1
ATOM 2274 N N . HIS A 1 291 ? 65.639 -43.769 49.017 1.00 20.22 460 HIS A N 1
ATOM 2275 C CA . HIS A 1 291 ? 64.325 -43.652 49.672 1.00 19.96 460 HIS A CA 1
ATOM 2276 C C . HIS A 1 291 ? 64.400 -43.608 51.201 1.00 21.99 460 HIS A C 1
ATOM 2277 O O . HIS A 1 291 ? 65.067 -44.446 51.798 1.00 20.98 460 HIS A O 1
ATOM 2284 N N . PRO A 1 292 ? 63.650 -42.683 51.853 1.00 20.19 461 PRO A N 1
ATOM 2285 C CA . PRO A 1 292 ? 63.680 -42.616 53.329 1.00 20.39 461 PRO A CA 1
ATOM 2286 C C . PRO A 1 292 ? 63.288 -43.920 54.016 1.00 23.43 461 PRO A C 1
ATOM 2287 O O . PRO A 1 292 ? 63.827 -44.215 55.088 1.00 23.90 461 PRO A O 1
ATOM 2291 N N . LYS A 1 293 ? 62.413 -44.730 53.392 1.00 19.06 462 LYS A N 1
ATOM 2292 C CA . LYS A 1 293 ? 61.980 -46.000 53.978 1.00 19.97 462 LYS A CA 1
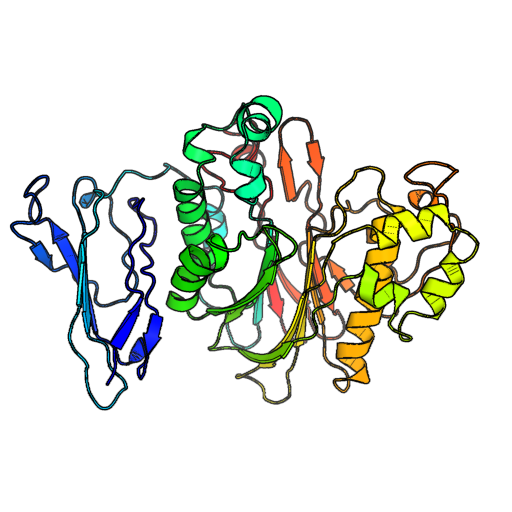ATOM 2293 C C . LYS A 1 293 ? 62.872 -47.197 53.541 1.00 22.24 462 LYS A C 1
ATOM 2294 O O . LYS A 1 293 ? 62.577 -48.350 53.888 1.00 20.81 462 LYS A O 1
ATOM 2300 N N . GLY A 1 294 ? 63.963 -46.906 52.837 1.00 19.65 463 GLY A N 1
ATOM 2301 C CA . GLY A 1 294 ? 64.862 -47.936 52.317 1.00 18.63 463 GLY A CA 1
ATOM 2302 C C . GLY A 1 294 ? 65.990 -48.392 53.214 1.00 21.28 463 GLY A C 1
ATOM 2303 O O . GLY A 1 294 ? 67.005 -48.860 52.703 1.00 19.09 463 GLY A O 1
ATOM 2304 N N . GLY A 1 295 ? 65.818 -48.280 54.540 1.00 17.25 464 GLY A N 1
ATOM 2305 C CA . GLY A 1 295 ? 66.843 -48.689 55.504 1.00 16.59 464 GLY A CA 1
ATOM 2306 C C . GLY A 1 295 ? 67.323 -50.120 55.308 1.00 21.00 464 GLY A C 1
ATOM 2307 O O . GLY A 1 295 ? 68.538 -50.376 55.332 1.00 18.30 464 GLY A O 1
ATOM 2308 N N . TYR A 1 296 ? 66.378 -51.080 55.085 1.00 17.86 465 TYR A N 1
ATOM 2309 C CA . TYR A 1 296 ? 66.796 -52.482 54.927 1.00 17.74 465 TYR A CA 1
ATOM 2310 C C . TYR A 1 296 ? 67.571 -52.663 53.617 1.00 17.55 465 TYR A C 1
ATOM 2311 O O . TYR A 1 296 ? 68.440 -53.524 53.536 1.00 15.75 465 TYR A O 1
ATOM 2320 N N . ILE A 1 297 ? 67.206 -51.890 52.588 1.00 14.06 466 ILE A N 1
ATOM 2321 C CA . ILE A 1 297 ? 67.865 -51.976 51.270 1.00 13.46 466 ILE A CA 1
ATOM 2322 C C . ILE A 1 297 ? 69.320 -51.526 51.420 1.00 15.94 466 ILE A C 1
ATOM 2323 O O . ILE A 1 297 ? 70.212 -52.196 50.914 1.00 14.96 466 ILE A O 1
ATOM 2328 N N . ARG A 1 298 ? 69.548 -50.410 52.140 1.00 13.19 467 ARG A N 1
ATOM 2329 C CA . ARG A 1 298 ? 70.888 -49.866 52.349 1.00 12.12 467 ARG A CA 1
ATOM 2330 C C . ARG A 1 298 ? 71.741 -50.835 53.178 1.00 15.96 467 ARG A C 1
ATOM 2331 O O . ARG A 1 298 ? 72.933 -50.985 52.902 1.00 14.26 467 ARG A O 1
ATOM 2339 N N . LEU A 1 299 ? 71.132 -51.532 54.147 1.00 12.64 468 LEU A N 1
ATOM 2340 C CA . LEU A 1 299 ? 71.849 -52.542 54.923 1.00 13.58 468 LEU A CA 1
ATOM 2341 C C . LEU A 1 299 ? 72.336 -53.670 54.013 1.00 16.49 468 LEU A C 1
ATOM 2342 O O . LEU A 1 299 ? 73.497 -54.101 54.118 1.00 16.59 468 LEU A O 1
ATOM 2347 N N . ILE A 1 300 ? 71.456 -54.148 53.126 1.00 12.34 469 ILE A N 1
ATOM 2348 C CA . ILE A 1 300 ? 71.828 -55.267 52.249 1.00 12.99 469 ILE A CA 1
ATOM 2349 C C . ILE A 1 300 ? 72.864 -54.776 51.239 1.00 15.67 469 ILE A C 1
ATOM 2350 O O . ILE A 1 300 ? 73.854 -55.476 51.004 1.00 13.91 469 ILE A O 1
ATOM 2355 N N . GLN A 1 301 ? 72.686 -53.556 50.706 1.00 13.58 470 GLN A N 1
ATOM 2356 C CA . GLN A 1 301 ? 73.686 -53.015 49.761 1.00 12.92 470 GLN A CA 1
ATOM 2357 C C . GLN A 1 301 ? 75.068 -52.880 50.433 1.00 15.51 470 GLN A C 1
ATOM 2358 O O . GLN A 1 301 ? 76.091 -53.278 49.844 1.00 14.52 470 GLN A O 1
ATOM 2364 N N . MET A 1 302 ? 75.089 -52.384 51.681 1.00 12.07 471 MET A N 1
ATOM 2365 C CA . MET A 1 302 ? 76.329 -52.243 52.450 1.00 11.87 471 MET A CA 1
ATOM 2366 C C . MET A 1 302 ? 76.966 -53.622 52.717 1.00 16.23 471 MET A C 1
ATOM 2367 O O . MET A 1 302 ? 78.186 -53.754 52.605 1.00 15.24 471 MET A O 1
ATOM 2372 N N . ALA A 1 303 ? 76.158 -54.646 53.026 1.00 13.10 472 ALA A N 1
ATOM 2373 C CA . ALA A 1 303 ? 76.679 -56.002 53.270 1.00 12.99 472 ALA A CA 1
ATOM 2374 C C . ALA A 1 303 ? 77.362 -56.560 51.992 1.00 16.35 472 ALA A C 1
ATOM 2375 O O . ALA A 1 303 ? 78.450 -57.148 52.082 1.00 16.64 472 ALA A O 1
ATOM 2377 N N . VAL A 1 304 ? 76.755 -56.310 50.811 1.00 11.80 473 VAL A N 1
ATOM 2378 C CA . VAL A 1 304 ? 77.339 -56.717 49.510 1.00 10.97 473 VAL A CA 1
ATOM 2379 C C . VAL A 1 304 ? 78.646 -55.933 49.313 1.00 12.91 473 VAL A C 1
ATOM 2380 O O . VAL A 1 304 ? 79.668 -56.515 48.910 1.00 12.01 473 VAL A O 1
ATOM 2384 N N . ALA A 1 305 ? 78.581 -54.605 49.524 1.00 11.02 474 ALA A N 1
ATOM 2385 C CA . ALA A 1 305 ? 79.756 -53.735 49.312 1.00 11.37 474 ALA A CA 1
ATOM 2386 C C . ALA A 1 305 ? 80.925 -54.196 50.150 1.00 14.96 474 ALA A C 1
ATOM 2387 O O . ALA A 1 305 ? 82.027 -54.328 49.630 1.00 12.67 474 ALA A O 1
ATOM 2389 N N . LEU A 1 306 ? 80.701 -54.429 51.447 1.00 11.60 475 LEU A N 1
ATOM 2390 C CA . LEU A 1 306 ? 81.799 -54.820 52.336 1.00 12.83 475 LEU A CA 1
ATOM 2391 C C . LEU A 1 306 ? 82.364 -56.200 51.981 1.00 15.37 475 LEU A C 1
ATOM 2392 O O . LEU A 1 306 ? 83.591 -56.351 52.011 1.00 14.27 475 LEU A O 1
ATOM 2397 N N . ALA A 1 307 ? 81.509 -57.155 51.574 1.00 12.79 476 ALA A N 1
ATOM 2398 C CA . ALA A 1 307 ? 81.963 -58.491 51.144 1.00 13.22 476 ALA A CA 1
ATOM 2399 C C . ALA A 1 307 ? 82.769 -58.366 49.844 1.00 14.17 476 ALA A C 1
ATOM 2400 O O . ALA A 1 307 ? 83.770 -59.050 49.679 1.00 13.82 476 ALA A O 1
ATOM 2402 N N . HIS A 1 308 ? 82.324 -57.499 48.928 1.00 11.18 477 HIS A N 1
ATOM 2403 C CA . HIS A 1 308 ? 83.057 -57.259 47.693 1.00 10.94 477 HIS A CA 1
ATOM 2404 C C . HIS A 1 308 ? 84.427 -56.616 47.989 1.00 12.59 477 HIS A C 1
ATOM 2405 O O . HIS A 1 308 ? 85.444 -57.039 47.444 1.00 12.83 477 HIS A O 1
ATOM 2412 N N . ILE A 1 309 ? 84.448 -55.605 48.850 1.00 10.62 478 ILE A N 1
ATOM 2413 C CA . ILE A 1 309 ? 85.694 -54.906 49.182 1.00 9.05 478 ILE A CA 1
ATOM 2414 C C . ILE A 1 309 ? 86.645 -55.860 49.925 1.00 12.27 478 ILE A C 1
ATOM 2415 O O . ILE A 1 309 ? 87.863 -55.816 49.680 1.00 11.78 478 ILE A O 1
ATOM 2420 N N . ARG A 1 310 ? 86.089 -56.759 50.770 1.00 11.01 479 ARG A N 1
ATOM 2421 C CA . ARG A 1 310 ? 86.907 -57.755 51.474 1.00 12.12 479 ARG A CA 1
ATOM 2422 C C . ARG A 1 310 ? 87.569 -58.681 50.438 1.00 14.65 479 ARG A C 1
ATOM 2423 O O . ARG A 1 310 ? 88.756 -58.970 50.536 1.00 13.87 479 ARG A O 1
ATOM 2431 N N . HIS A 1 311 ? 86.813 -59.087 49.422 1.00 12.70 480 HIS A N 1
ATOM 2432 C CA . HIS A 1 311 ? 87.340 -59.951 48.365 1.00 13.48 480 HIS A CA 1
ATOM 2433 C C . HIS A 1 311 ? 88.462 -59.249 47.622 1.00 13.41 480 HIS A C 1
ATOM 2434 O O . HIS A 1 311 ? 89.524 -59.831 47.412 1.00 13.24 480 HIS A O 1
ATOM 2441 N N . VAL A 1 312 ? 88.213 -58.007 47.176 1.00 9.75 481 VAL A N 1
ATOM 2442 C CA . VAL A 1 312 ? 89.236 -57.279 46.432 1.00 9.75 481 VAL A CA 1
ATOM 2443 C C . VAL A 1 312 ? 90.490 -57.049 47.274 1.00 11.83 481 VAL A C 1
ATOM 2444 O O . VAL A 1 312 ? 91.609 -57.258 46.785 1.00 11.86 481 VAL A O 1
ATOM 2448 N N . SER A 1 313 ? 90.304 -56.558 48.503 1.00 10.92 482 SER A N 1
ATOM 2449 C CA . SER A 1 313 ? 91.415 -56.129 49.336 1.00 10.51 482 SER A CA 1
ATOM 2450 C C . SER A 1 313 ? 92.168 -57.245 50.043 1.00 14.90 482 SER A C 1
ATOM 2451 O O . SER A 1 313 ? 93.314 -57.001 50.406 1.00 15.75 482 SER A O 1
ATOM 2454 N N . CYS A 1 314 ? 91.568 -58.420 50.235 1.00 13.36 483 CYS A N 1
ATOM 2455 C CA . CYS A 1 314 ? 92.177 -59.515 50.998 1.00 14.95 483 CYS A CA 1
ATOM 2456 C C . CYS A 1 314 ? 92.331 -60.816 50.219 1.00 18.25 483 CYS A C 1
ATOM 2457 O O . CYS A 1 314 ? 93.100 -61.666 50.636 1.00 17.35 483 CYS A O 1
ATOM 2460 N N . ASP A 1 315 ? 91.608 -60.976 49.126 1.00 14.04 484 ASP A N 1
ATOM 2461 C CA . ASP A 1 315 ? 91.669 -62.182 48.294 1.00 14.72 484 ASP A CA 1
ATOM 2462 C C . ASP A 1 315 ? 92.401 -61.876 46.996 1.00 18.30 484 ASP A C 1
ATOM 2463 O O . ASP A 1 315 ? 93.419 -62.518 46.727 1.00 17.99 484 ASP A O 1
ATOM 2468 N N . LEU A 1 316 ? 91.917 -60.886 46.201 1.00 15.11 485 LEU A N 1
ATOM 2469 C CA . LEU A 1 316 ? 92.560 -60.497 44.936 1.00 14.52 485 LEU A CA 1
ATOM 2470 C C . LEU A 1 316 ? 93.923 -59.919 45.232 1.00 17.28 485 LEU A C 1
ATOM 2471 O O . LEU A 1 316 ? 94.891 -60.287 44.591 1.00 19.84 485 LEU A O 1
ATOM 2476 N N . TYR A 1 317 ? 93.999 -59.028 46.223 1.00 12.72 486 TYR A N 1
ATOM 2477 C CA . TYR A 1 317 ? 95.260 -58.461 46.710 1.00 12.64 486 TYR A CA 1
ATOM 2478 C C . TYR A 1 317 ? 95.526 -59.076 48.083 1.00 17.34 486 TYR A C 1
ATOM 2479 O O . TYR A 1 317 ? 94.576 -59.363 48.812 1.00 16.72 486 TYR A O 1
ATOM 2488 N N . PRO A 1 318 ? 96.792 -59.202 48.488 1.00 13.51 487 PRO A N 1
ATOM 2489 C CA . PRO A 1 318 ? 97.089 -59.901 49.748 1.00 14.35 487 PRO A CA 1
ATOM 2490 C C . PRO A 1 318 ? 97.051 -58.995 50.993 1.00 20.32 487 PRO A C 1
ATOM 2491 O O . PRO A 1 318 ? 97.998 -58.971 51.784 1.00 22.01 487 PRO A O 1
ATOM 2495 N N . GLY A 1 319 ? 95.919 -58.331 51.201 1.00 15.94 488 GLY A N 1
ATOM 2496 C CA . GLY A 1 319 ? 95.661 -57.552 52.402 1.00 15.12 488 GLY A CA 1
ATOM 2497 C C . GLY A 1 319 ? 96.086 -56.114 52.301 1.00 19.98 488 GLY A C 1
ATOM 2498 O O . GLY A 1 319 ? 97.157 -55.740 52.786 1.00 22.39 488 GLY A O 1
ATOM 2499 N N . ILE A 1 320 ? 95.273 -55.309 51.620 1.00 12.51 489 ILE A N 1
ATOM 2500 C CA . ILE A 1 320 ? 95.559 -53.884 51.478 1.00 11.66 489 ILE A CA 1
ATOM 2501 C C . ILE A 1 320 ? 94.490 -53.071 52.221 1.00 14.93 489 ILE A C 1
ATOM 2502 O O . ILE A 1 320 ? 93.354 -53.532 52.330 1.00 14.74 489 ILE A O 1
ATOM 2507 N N . PRO A 1 321 ? 94.824 -51.851 52.698 1.00 11.60 490 PRO A N 1
ATOM 2508 C CA . PRO A 1 321 ? 93.834 -51.074 53.450 1.00 11.88 490 PRO A CA 1
ATOM 2509 C C . PRO A 1 321 ? 92.779 -50.435 52.558 1.00 14.96 490 PRO A C 1
ATOM 2510 O O . PRO A 1 321 ? 92.927 -50.422 51.344 1.00 14.08 490 PRO A O 1
ATOM 2514 N N . VAL A 1 322 ? 91.712 -49.930 53.175 1.00 12.41 491 VAL A N 1
ATOM 2515 C CA . VAL A 1 322 ? 90.549 -49.411 52.457 1.00 12.01 491 VAL A CA 1
ATOM 2516 C C . VAL A 1 322 ? 90.149 -48.005 52.862 1.00 14.06 491 VAL A C 1
ATOM 2517 O O . VAL A 1 322 ? 90.234 -47.615 54.025 1.00 12.15 491 VAL A O 1
ATOM 2521 N N . ILE A 1 323 ? 89.677 -47.239 51.861 1.00 10.50 492 ILE A N 1
ATOM 2522 C CA . ILE A 1 323 ? 89.002 -45.952 52.031 1.00 11.46 492 ILE A CA 1
ATOM 2523 C C . ILE A 1 323 ? 87.669 -46.178 51.362 1.00 13.69 492 ILE A C 1
ATOM 2524 O O . ILE A 1 323 ? 87.652 -46.632 50.217 1.00 12.61 492 ILE A O 1
ATOM 2529 N N . PHE A 1 324 ? 86.569 -45.919 52.053 1.00 10.26 493 PHE A N 1
ATOM 2530 C CA . PHE A 1 324 ? 85.245 -46.102 51.453 1.00 9.90 493 PHE A CA 1
ATOM 2531 C C . PHE A 1 324 ? 84.441 -44.808 51.587 1.00 12.70 493 PHE A C 1
ATOM 2532 O O . PHE A 1 324 ? 83.940 -44.461 52.667 1.00 12.44 493 PHE A O 1
ATOM 2540 N N . CYS A 1 325 ? 84.354 -44.077 50.477 1.00 10.15 494 CYS A N 1
ATOM 2541 C CA . CYS A 1 325 ? 83.618 -42.819 50.377 1.00 10.40 494 CYS A CA 1
ATOM 2542 C C . CYS A 1 325 ? 82.226 -43.079 49.877 1.00 12.13 494 CYS A C 1
ATOM 2543 O O . CYS A 1 325 ? 81.998 -44.052 49.167 1.00 11.86 494 CYS A O 1
ATOM 2546 N N . GLY A 1 326 ? 81.343 -42.117 50.067 1.00 10.16 495 GLY A N 1
ATOM 2547 C CA . GLY A 1 326 ? 80.049 -42.247 49.416 1.00 9.91 495 GLY A CA 1
ATOM 2548 C C . GLY A 1 326 ? 78.939 -41.409 49.970 1.00 13.34 495 GLY A C 1
ATOM 2549 O O . GLY A 1 326 ? 79.080 -40.779 51.019 1.00 11.12 495 GLY A O 1
ATOM 2550 N N . ASP A 1 327 ? 77.863 -41.335 49.193 1.00 10.39 496 ASP A N 1
ATOM 2551 C CA . ASP A 1 327 ? 76.612 -40.776 49.686 1.00 10.41 496 ASP A CA 1
ATOM 2552 C C . ASP A 1 327 ? 75.832 -42.018 50.083 1.00 13.99 496 ASP A C 1
ATOM 2553 O O . ASP A 1 327 ? 75.372 -42.769 49.223 1.00 11.94 496 ASP A O 1
ATOM 2558 N N . PHE A 1 328 ? 75.809 -42.312 51.373 1.00 10.76 497 PHE A N 1
ATOM 2559 C CA . PHE A 1 328 ? 75.200 -43.539 51.853 1.00 10.45 497 PHE A CA 1
ATOM 2560 C C . PHE A 1 328 ? 73.713 -43.381 52.129 1.00 13.28 497 PHE A C 1
ATOM 2561 O O . PHE A 1 328 ? 73.073 -44.365 52.483 1.00 11.62 497 PHE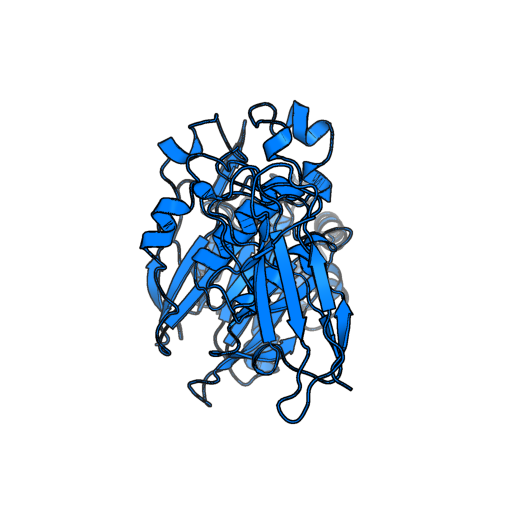 A O 1
ATOM 2569 N N . ASN A 1 329 ? 73.161 -42.163 51.968 1.00 10.82 498 ASN A N 1
ATOM 2570 C CA . ASN A 1 329 ? 71.728 -41.874 52.237 1.00 11.25 498 ASN A CA 1
ATOM 2571 C C . ASN A 1 329 ? 71.288 -42.480 53.591 1.00 16.95 498 ASN A C 1
ATOM 2572 O O . ASN A 1 329 ? 70.154 -42.959 53.731 1.00 17.06 498 ASN A O 1
ATOM 2577 N N . SER A 1 330 ? 72.207 -42.434 54.582 1.00 15.72 499 SER A N 1
ATOM 2578 C CA . SER A 1 330 ? 71.994 -43.000 55.925 1.00 15.33 499 SER A CA 1
ATOM 2579 C C . SER A 1 330 ? 72.542 -42.082 56.964 1.00 16.06 499 SER A C 1
ATOM 2580 O O . SER A 1 330 ? 73.736 -41.775 56.950 1.00 14.76 499 SER A O 1
ATOM 2583 N N . THR A 1 331 ? 71.703 -41.718 57.935 1.00 11.03 500 THR A N 1
ATOM 2584 C CA . THR A 1 331 ? 72.188 -40.871 59.020 1.00 9.36 500 THR A CA 1
ATOM 2585 C C . THR A 1 331 ? 72.886 -41.724 60.103 1.00 15.51 500 THR A C 1
ATOM 2586 O O . THR A 1 331 ? 72.734 -42.942 60.086 1.00 14.66 500 THR A O 1
ATOM 2590 N N . PRO A 1 332 ? 73.611 -41.120 61.076 1.00 15.22 501 PRO A N 1
ATOM 2591 C CA . PRO A 1 332 ? 74.321 -41.949 62.084 1.00 15.67 501 PRO A CA 1
ATOM 2592 C C . PRO A 1 332 ? 73.433 -42.751 63.041 1.00 20.33 501 PRO A C 1
ATOM 2593 O O . PRO A 1 332 ? 73.946 -43.635 63.727 1.00 20.81 501 PRO A O 1
ATOM 2597 N N . SER A 1 333 ? 72.121 -42.511 63.060 1.00 18.59 502 SER A N 1
ATOM 2598 C CA . SER A 1 333 ? 71.245 -43.269 63.963 1.00 18.58 502 SER A CA 1
ATOM 2599 C C . SER A 1 333 ? 70.717 -44.558 63.311 1.00 22.42 502 SER A C 1
ATOM 2600 O O . SER A 1 333 ? 70.027 -45.326 63.977 1.00 21.71 502 SER A O 1
ATOM 2603 N N . THR A 1 334 ? 71.068 -44.824 62.035 1.00 16.24 503 THR A N 1
ATOM 2604 C CA . THR A 1 334 ? 70.520 -45.962 61.295 1.00 14.65 503 THR A CA 1
ATOM 2605 C C . THR A 1 334 ? 71.207 -47.293 61.574 1.00 17.49 503 THR A C 1
ATOM 2606 O O . THR A 1 334 ? 72.337 -47.339 62.088 1.00 16.89 503 THR A O 1
ATOM 2610 N N . GLY A 1 335 ? 70.541 -48.359 61.120 1.00 14.36 504 GLY A N 1
ATOM 2611 C CA . GLY A 1 335 ? 71.074 -49.707 61.165 1.00 14.88 504 GLY A CA 1
ATOM 2612 C C . GLY A 1 335 ? 72.292 -49.792 60.267 1.00 16.79 504 GLY A C 1
ATOM 2613 O O . GLY A 1 335 ? 73.278 -50.406 60.633 1.00 14.38 504 GLY A O 1
ATOM 2614 N N . MET A 1 336 ? 72.249 -49.157 59.087 1.00 14.88 505 MET A N 1
ATOM 2615 C CA . MET A 1 336 ? 73.402 -49.232 58.190 1.00 14.17 505 MET A CA 1
ATOM 2616 C C . MET A 1 336 ? 74.629 -48.610 58.859 1.00 14.99 505 MET A C 1
ATOM 2617 O O . MET A 1 336 ? 75.683 -49.232 58.873 1.00 13.77 505 MET A O 1
ATOM 2622 N N . TYR A 1 337 ? 74.484 -47.443 59.487 1.00 14.20 506 TYR A N 1
ATOM 2623 C CA . TYR A 1 337 ? 75.633 -46.810 60.128 1.00 13.59 506 TYR A CA 1
ATOM 2624 C C . TYR A 1 337 ? 76.171 -47.675 61.293 1.00 16.46 506 TYR A C 1
ATOM 2625 O O . TYR A 1 337 ? 77.386 -47.807 61.449 1.00 15.38 506 TYR A O 1
ATOM 2634 N N . HIS A 1 338 ? 75.275 -48.194 62.145 1.00 15.50 507 HIS A N 1
ATOM 2635 C CA . HIS A 1 338 ? 75.673 -49.057 63.276 1.00 16.54 507 HIS A CA 1
ATOM 2636 C C . HIS A 1 338 ? 76.483 -50.290 62.761 1.00 16.12 507 HIS A C 1
ATOM 2637 O O . HIS A 1 338 ? 77.538 -50.647 63.312 1.00 16.35 507 HIS A O 1
ATOM 2644 N N . PHE A 1 339 ? 75.992 -50.914 61.711 1.00 12.86 508 PHE A N 1
ATOM 2645 C CA . PHE A 1 339 ? 76.615 -52.079 61.089 1.00 12.15 508 PHE A CA 1
ATOM 2646 C C . PHE A 1 339 ? 78.056 -51.738 60.644 1.00 15.56 508 PHE A C 1
ATOM 2647 O O . PHE A 1 339 ? 78.986 -52.458 60.980 1.00 13.95 508 PHE A O 1
ATOM 2655 N N . VAL A 1 340 ? 78.253 -50.570 59.995 1.00 13.05 509 VAL A N 1
ATOM 2656 C CA . VAL A 1 340 ? 79.581 -50.179 59.508 1.00 11.38 509 VAL A CA 1
ATOM 2657 C C . VAL A 1 340 ? 80.556 -50.024 60.676 1.00 16.46 509 VAL A C 1
ATOM 2658 O O . VAL A 1 340 ? 81.639 -50.610 60.653 1.00 16.36 509 VAL A O 1
ATOM 2662 N N . ILE A 1 341 ? 80.165 -49.239 61.683 1.00 13.54 510 ILE A N 1
ATOM 2663 C CA . ILE A 1 341 ? 81.011 -48.854 62.818 1.00 15.31 510 ILE A CA 1
ATOM 2664 C C . ILE A 1 341 ? 81.239 -49.995 63.837 1.00 17.61 510 ILE A C 1
ATOM 2665 O O . ILE A 1 341 ? 82.317 -50.064 64.427 1.00 17.54 510 ILE A O 1
ATOM 2670 N N . ASN A 1 342 ? 80.236 -50.829 64.066 1.00 17.72 511 ASN A N 1
ATOM 2671 C CA . ASN A 1 342 ? 80.312 -51.864 65.118 1.00 18.20 511 ASN A CA 1
ATOM 2672 C C . ASN A 1 342 ? 80.657 -53.236 64.605 1.00 21.31 511 ASN A C 1
ATOM 2673 O O . ASN A 1 342 ? 81.070 -54.088 65.394 1.00 21.56 511 ASN A O 1
ATOM 2678 N N . GLY A 1 343 ? 80.514 -53.459 63.312 1.00 16.22 512 GLY A N 1
ATOM 2679 C CA . GLY A 1 343 ? 80.857 -54.754 62.749 1.00 15.12 512 GLY A CA 1
ATOM 2680 C C . GLY A 1 343 ? 79.755 -55.786 62.813 1.00 18.43 512 GLY A C 1
ATOM 2681 O O . GLY A 1 343 ? 79.957 -56.912 62.385 1.00 18.18 512 GLY A O 1
ATOM 2682 N N . SER A 1 344 ? 78.589 -55.422 63.346 1.00 14.68 513 SER A N 1
ATOM 2683 C CA . SER A 1 344 ? 77.446 -56.319 63.415 1.00 15.01 513 SER A CA 1
ATOM 2684 C C . SER A 1 344 ? 76.171 -55.532 63.554 1.00 17.28 513 SER A C 1
ATOM 2685 O O . SER A 1 344 ? 76.193 -54.376 63.962 1.00 17.62 513 SER A O 1
ATOM 2688 N N . ILE A 1 345 ? 75.073 -56.176 63.233 1.00 15.42 514 ILE A N 1
ATOM 2689 C CA . ILE A 1 345 ? 73.738 -55.626 63.414 1.00 16.37 514 ILE A CA 1
ATOM 2690 C C . ILE A 1 345 ? 72.843 -56.788 63.866 1.00 22.36 514 ILE A C 1
ATOM 2691 O O . ILE A 1 345 ? 72.903 -57.882 63.276 1.00 22.63 514 ILE A O 1
ATOM 2696 N N . PRO A 1 346 ? 72.023 -56.584 64.903 1.00 19.98 515 PRO A N 1
ATOM 2697 C CA . PRO A 1 346 ? 71.174 -57.686 65.372 1.00 20.96 515 PRO A CA 1
ATOM 2698 C C . PRO A 1 346 ? 69.972 -57.936 64.458 1.00 24.72 515 PRO A C 1
ATOM 2699 O O . PRO A 1 346 ? 69.502 -57.032 63.752 1.00 22.13 515 PRO A O 1
ATOM 2703 N N . GLU A 1 347 ? 69.467 -59.177 64.507 1.00 22.54 516 GLU A N 1
ATOM 2704 C CA . GLU A 1 347 ? 68.339 -59.654 63.727 1.00 23.80 516 GLU A CA 1
ATOM 2705 C C . GLU A 1 347 ? 67.072 -58.830 64.024 1.00 27.65 516 GLU A C 1
ATOM 2706 O O . GLU A 1 347 ? 66.274 -58.608 63.124 1.00 26.66 516 GLU A O 1
ATOM 2712 N N . ASP A 1 348 ? 66.933 -58.323 65.260 1.00 25.00 517 ASP A N 1
ATOM 2713 C CA . ASP A 1 348 ? 65.765 -57.554 65.688 1.00 25.53 517 ASP A CA 1
ATOM 2714 C C . ASP A 1 348 ? 65.855 -56.041 65.396 1.00 27.48 517 ASP A C 1
ATOM 2715 O O . ASP A 1 348 ? 64.997 -55.292 65.879 1.00 27.00 517 ASP A O 1
ATOM 2720 N N . HIS A 1 349 ? 66.878 -55.570 64.633 1.00 21.34 518 HIS A N 1
ATOM 2721 C CA . HIS A 1 349 ? 66.974 -54.130 64.359 1.00 18.51 518 HIS A CA 1
ATOM 2722 C C . HIS A 1 349 ? 65.741 -53.651 63.599 1.00 21.82 518 HIS A C 1
ATOM 2723 O O . HIS A 1 349 ? 65.216 -54.363 62.747 1.00 20.61 518 HIS A O 1
ATOM 2730 N N . GLU A 1 350 ? 65.233 -52.481 63.984 1.00 21.40 519 GLU A N 1
ATOM 2731 C CA . GLU A 1 350 ? 64.004 -51.921 63.439 1.00 21.30 519 GLU A CA 1
ATOM 2732 C C . GLU A 1 350 ? 64.125 -51.582 61.947 1.00 23.97 519 GLU A C 1
ATOM 2733 O O . GLU A 1 350 ? 63.103 -51.556 61.272 1.00 21.85 519 GLU A O 1
ATOM 2739 N N . ASP A 1 351 ? 65.356 -51.359 61.421 1.00 19.89 520 ASP A N 1
ATOM 2740 C CA . ASP A 1 351 ? 65.516 -51.058 59.993 1.00 19.53 520 ASP A CA 1
ATOM 2741 C C . ASP A 1 351 ? 65.214 -52.282 59.108 1.00 20.74 520 ASP A C 1
ATOM 2742 O O . ASP A 1 351 ? 64.976 -52.100 57.920 1.00 21.31 520 ASP A O 1
ATOM 2747 N N . TRP A 1 352 ? 65.163 -53.503 59.680 1.00 19.14 521 TRP A N 1
ATOM 2748 C CA . TRP A 1 352 ? 64.806 -54.693 58.904 1.00 20.29 521 TRP A CA 1
ATOM 2749 C C . TRP A 1 352 ? 63.342 -54.671 58.459 1.00 24.79 521 TRP A C 1
ATOM 2750 O O . TRP A 1 352 ? 62.958 -55.460 57.594 1.00 25.39 521 TRP A O 1
ATOM 2761 N N . ALA A 1 353 ? 62.540 -53.749 59.017 1.00 21.48 522 ALA A N 1
ATOM 2762 C CA . ALA A 1 353 ? 61.141 -53.573 58.611 1.00 22.27 522 ALA A CA 1
ATOM 2763 C C . ALA A 1 353 ? 60.901 -52.089 58.299 1.00 27.73 522 ALA A C 1
ATOM 2764 O O . ALA A 1 353 ? 59.811 -51.567 58.541 1.00 26.77 522 ALA A O 1
ATOM 2766 N N . SER A 1 354 ? 61.931 -51.412 57.702 1.00 24.57 523 SER A N 1
ATOM 2767 C CA . SER A 1 354 ? 61.904 -49.978 57.379 1.00 23.27 523 SER A CA 1
ATOM 2768 C C . SER A 1 354 ? 60.783 -49.582 56.402 1.00 26.01 523 SER A C 1
ATOM 2769 O O . SER A 1 354 ? 60.361 -48.425 56.422 1.00 27.07 523 SER A O 1
ATOM 2772 N N . ASN A 1 355 ? 60.331 -50.499 55.543 1.00 22.53 524 ASN A N 1
ATOM 2773 C CA . ASN A 1 355 ? 59.254 -50.203 54.587 1.00 22.19 524 ASN A CA 1
ATOM 2774 C C . ASN A 1 355 ? 57.967 -51.046 54.832 1.00 27.31 524 ASN A C 1
ATOM 2775 O O . ASN A 1 355 ? 57.189 -51.273 53.907 1.00 26.30 524 ASN A O 1
ATOM 2780 N N . GLY A 1 356 ? 57.750 -51.481 56.063 1.00 27.69 525 GLY A N 1
ATOM 2781 C CA . GLY A 1 356 ? 56.565 -52.265 56.404 1.00 28.67 525 GLY A CA 1
ATOM 2782 C C . GLY A 1 356 ? 56.804 -53.761 56.481 1.00 32.83 525 GLY A C 1
ATOM 2783 O O . GLY A 1 356 ? 57.910 -54.243 56.197 1.00 31.33 525 GLY A O 1
ATOM 2784 N N . GLU A 1 357 ? 55.747 -54.508 56.862 1.00 27.29 526 GLU A N 1
ATOM 2785 C CA . GLU A 1 357 ? 55.794 -55.957 57.051 1.00 26.38 526 GLU A CA 1
ATOM 2786 C C . GLU A 1 357 ? 55.994 -56.748 55.778 1.00 27.71 526 GLU A C 1
ATOM 2787 O O . GLU A 1 357 ? 56.650 -57.780 55.829 1.00 28.07 526 GLU A O 1
ATOM 2793 N N . GLU A 1 358 ? 55.396 -56.330 54.660 1.00 23.95 527 GLU A N 1
ATOM 2794 C CA . GLU A 1 358 ? 55.497 -57.096 53.422 1.00 25.11 527 GLU A CA 1
ATOM 2795 C C . GLU A 1 358 ? 56.970 -57.312 53.009 1.00 29.61 527 GLU A C 1
ATOM 2796 O O . GLU A 1 358 ? 57.332 -58.424 52.616 1.00 29.39 527 GLU A O 1
ATOM 2798 N N . GLU A 1 359 ? 57.813 -56.278 53.210 1.00 25.89 528 GLU A N 1
ATOM 2799 C CA . GLU A 1 359 ? 59.235 -56.234 52.826 1.00 25.96 528 GLU A CA 1
ATOM 2800 C C . GLU A 1 359 ? 60.191 -56.395 54.029 1.00 31.92 528 GLU A C 1
ATOM 2801 O O . GLU A 1 359 ? 61.383 -56.088 53.920 1.00 31.16 528 GLU A O 1
ATOM 2807 N N . ARG A 1 360 ? 59.672 -56.917 55.152 1.00 29.34 529 ARG A N 1
ATOM 2808 C CA . ARG A 1 360 ? 60.417 -57.230 56.375 1.00 29.59 529 ARG A CA 1
ATOM 2809 C C . ARG A 1 360 ? 61.474 -58.297 56.039 1.00 32.15 529 ARG A C 1
ATOM 2810 O O . ARG A 1 360 ? 61.143 -59.243 55.316 1.00 33.15 529 ARG A O 1
ATOM 2818 N N . CYS A 1 361 ? 62.739 -58.134 56.510 1.00 25.97 530 CYS A N 1
ATOM 2819 C CA . CYS A 1 361 ? 63.810 -59.093 56.190 1.00 24.33 530 CYS A CA 1
ATOM 2820 C C . CYS A 1 361 ? 64.854 -59.196 57.305 1.00 26.98 530 CYS A C 1
ATOM 2821 O O . CYS A 1 361 ? 66.064 -59.110 57.038 1.00 24.36 530 CYS A O 1
ATOM 2824 N N . ASN A 1 362 ? 64.371 -59.462 58.551 1.00 22.21 531 ASN A N 1
ATOM 2825 C CA . ASN A 1 362 ? 65.186 -59.619 59.747 1.00 21.41 531 ASN A CA 1
ATOM 2826 C C . ASN A 1 362 ? 66.285 -60.621 59.544 1.00 24.62 531 ASN A C 1
ATOM 2827 O O . ASN A 1 362 ? 66.040 -61.785 59.207 1.00 22.69 531 ASN A O 1
ATOM 2832 N N . MET A 1 363 ? 67.522 -60.160 59.757 1.00 21.42 532 MET A N 1
ATOM 2833 C CA . MET A 1 363 ? 68.696 -61.022 59.639 1.00 19.18 532 MET A CA 1
ATOM 2834 C C . MET A 1 363 ? 69.827 -60.412 60.427 1.00 21.85 532 MET A C 1
ATOM 2835 O O . MET A 1 363 ? 69.813 -59.215 60.735 1.00 21.54 532 MET A O 1
ATOM 2840 N N . SER A 1 364 ? 70.779 -61.262 60.789 1.00 19.09 533 SER A N 1
ATOM 2841 C CA . SER A 1 364 ? 71.984 -60.898 61.511 1.00 20.01 533 SER A CA 1
ATOM 2842 C C . SER A 1 364 ? 73.106 -60.743 60.489 1.00 24.40 533 SER A C 1
ATOM 2843 O O . SER A 1 364 ? 73.241 -61.593 59.609 1.00 27.03 533 SER A O 1
ATOM 2846 N N . LEU A 1 365 ? 73.880 -59.663 60.568 1.00 19.40 534 LEU A N 1
ATOM 2847 C CA . LEU A 1 365 ? 75.017 -59.448 59.652 1.00 18.18 534 LEU A CA 1
ATOM 2848 C C . LEU A 1 365 ? 76.252 -59.140 60.442 1.00 18.36 534 LEU A C 1
ATOM 2849 O O . LEU A 1 365 ? 76.155 -58.466 61.457 1.00 18.08 534 LEU A O 1
ATOM 2854 N N . THR A 1 366 ? 77.418 -59.596 59.956 1.00 15.23 535 THR A N 1
ATOM 2855 C CA A THR A 1 366 ? 78.705 -59.345 60.601 0.50 15.24 535 THR A CA 1
ATOM 2856 C CA B THR A 1 366 ? 78.704 -59.378 60.619 0.50 14.76 535 THR A CA 1
ATOM 2857 C C . THR A 1 366 ? 79.782 -59.032 59.586 1.00 18.69 535 THR A C 1
ATOM 2858 O O . THR A 1 366 ? 79.770 -59.576 58.489 1.00 19.64 535 THR A O 1
ATOM 2865 N N . HIS A 1 367 ? 80.729 -58.181 59.965 1.00 15.18 536 HIS A N 1
ATOM 2866 C CA . HIS A 1 367 ? 81.876 -57.890 59.094 1.00 13.48 536 HIS A CA 1
ATOM 2867 C C . HIS A 1 367 ? 83.061 -57.648 60.004 1.00 16.14 536 HIS A C 1
ATOM 2868 O O . HIS A 1 367 ? 82.871 -57.274 61.181 1.00 16.37 536 HIS A O 1
ATOM 2875 N N . PHE A 1 368 ? 84.282 -57.786 59.471 1.00 13.55 537 PHE A N 1
ATOM 2876 C CA . PHE A 1 368 ? 85.467 -57.623 60.311 1.00 15.37 537 PHE A CA 1
ATOM 2877 C C . PHE A 1 368 ? 86.301 -56.406 59.968 1.00 18.18 537 PHE A C 1
ATOM 2878 O O . PHE A 1 368 ? 87.446 -56.324 60.419 1.00 15.95 537 PHE A O 1
ATOM 2886 N N . PHE A 1 369 ? 85.737 -55.426 59.218 1.00 12.60 538 PHE A N 1
ATOM 2887 C CA . PHE A 1 369 ? 86.488 -54.202 58.969 1.00 11.56 538 PHE A CA 1
ATOM 2888 C C . PHE A 1 369 ? 86.443 -53.313 60.197 1.00 15.37 538 PHE A C 1
ATOM 2889 O O . PHE A 1 369 ? 85.420 -53.291 60.881 1.00 15.96 538 PHE A O 1
ATOM 2897 N N . LYS A 1 370 ? 87.500 -52.540 60.449 1.00 11.41 539 LYS A N 1
ATOM 2898 C CA . LYS A 1 370 ? 87.478 -51.554 61.543 1.00 11.60 539 LYS A CA 1
ATOM 2899 C C . LYS A 1 370 ? 87.457 -50.207 60.861 1.00 15.08 539 LYS A C 1
ATOM 2900 O O . LYS A 1 370 ? 88.498 -49.740 60.385 1.00 14.30 539 LYS A O 1
ATOM 2906 N N . LEU A 1 371 ? 86.240 -49.636 60.733 1.00 11.12 540 LEU A N 1
ATOM 2907 C CA . LEU A 1 371 ? 85.985 -48.413 59.972 1.00 11.91 540 LEU A CA 1
ATOM 2908 C C . LEU A 1 371 ? 85.540 -47.295 60.837 1.00 17.02 540 LEU A C 1
ATOM 2909 O O . LEU A 1 371 ? 84.713 -47.471 61.720 1.00 17.02 540 LEU A O 1
ATOM 2914 N N . LYS A 1 372 ? 86.116 -46.142 60.595 1.00 15.44 541 LYS A N 1
ATOM 2915 C CA . LYS A 1 372 ? 85.787 -44.935 61.334 1.00 15.05 541 LYS A CA 1
ATOM 2916 C C . LYS A 1 372 ? 85.326 -43.907 60.332 1.00 16.76 541 LYS A C 1
ATOM 2917 O O . LYS A 1 372 ? 85.909 -43.828 59.249 1.00 15.76 541 LYS A O 1
ATOM 2923 N N . SER A 1 373 ? 84.292 -43.138 60.672 1.00 12.14 542 SER A N 1
ATOM 2924 C CA . SER A 1 373 ? 83.886 -42.010 59.823 1.00 11.87 542 SER A CA 1
ATOM 2925 C C . SER A 1 373 ? 84.958 -40.927 60.022 1.00 14.90 542 SER A C 1
ATOM 2926 O O . SER A 1 373 ? 85.075 -40.340 61.111 1.00 12.69 542 SER A O 1
ATOM 2929 N N . ALA A 1 374 ? 85.797 -40.703 59.011 1.00 13.06 543 ALA A N 1
ATOM 2930 C CA . ALA A 1 374 ? 86.899 -39.739 59.132 1.00 14.40 543 ALA A CA 1
ATOM 2931 C C . ALA A 1 374 ? 86.427 -38.330 59.503 1.00 18.75 543 ALA A C 1
ATOM 2932 O O . ALA A 1 374 ? 87.077 -37.676 60.320 1.00 18.07 543 ALA A O 1
ATOM 2934 N N . CYS A 1 375 ? 85.306 -37.854 58.938 1.00 15.91 544 CYS A N 1
ATOM 2935 C CA . CYS A 1 375 ? 84.835 -36.505 59.270 1.00 16.56 544 CYS A CA 1
ATOM 2936 C C . CYS A 1 375 ? 83.796 -36.506 60.390 1.00 20.04 544 CYS A C 1
ATOM 2937 O O . CYS A 1 375 ? 83.132 -35.491 60.617 1.00 20.44 544 CYS A O 1
ATOM 2940 N N . GLY A 1 376 ? 83.681 -37.637 61.080 1.00 15.29 545 GLY A N 1
ATOM 2941 C CA . GLY A 1 376 ? 82.796 -37.795 62.211 1.00 16.40 545 GLY A CA 1
ATOM 2942 C C . GLY A 1 376 ? 81.344 -37.802 61.825 1.00 19.85 545 GLY A C 1
ATOM 2943 O O . GLY A 1 376 ? 80.957 -38.426 60.835 1.00 20.32 545 GLY A O 1
ATOM 2944 N N . GLU A 1 377 ? 80.528 -37.098 62.608 1.00 16.11 546 GLU A N 1
ATOM 2945 C CA . GLU A 1 377 ? 79.091 -37.076 62.388 1.00 16.03 546 GLU A CA 1
ATOM 2946 C C . GLU A 1 377 ? 78.622 -35.630 62.378 1.00 21.32 546 GLU A C 1
ATOM 2947 O O . GLU A 1 377 ? 78.082 -35.154 63.370 1.00 20.50 546 GLU A O 1
ATOM 2953 N N . PRO A 1 378 ? 78.865 -34.893 61.271 1.00 18.86 547 PRO A N 1
ATOM 2954 C CA . PRO A 1 378 ? 78.412 -33.489 61.214 1.00 18.19 547 PRO A CA 1
ATOM 2955 C C . PRO A 1 378 ? 76.905 -33.371 61.424 1.00 19.40 547 PRO A C 1
ATOM 2956 O O . PRO A 1 378 ? 76.167 -34.338 61.196 1.00 17.65 547 PRO A O 1
ATOM 2960 N N . ALA A 1 379 ? 76.443 -32.178 61.828 1.00 16.48 548 ALA A N 1
ATOM 2961 C CA . ALA A 1 379 ? 75.021 -31.878 62.005 1.00 17.18 548 ALA A CA 1
ATOM 2962 C C . ALA A 1 379 ? 74.278 -32.238 60.697 1.00 18.78 548 ALA A C 1
ATOM 2963 O O . ALA A 1 379 ? 73.199 -32.818 60.731 1.00 16.20 548 ALA A O 1
ATOM 2965 N N . TYR A 1 380 ? 74.923 -31.987 59.534 1.00 14.11 549 TYR A N 1
ATOM 2966 C CA . TYR A 1 380 ? 74.345 -32.375 58.234 1.00 11.96 549 TYR A CA 1
ATOM 2967 C C . TYR A 1 380 ? 75.402 -32.268 57.133 1.00 15.33 549 TYR A C 1
ATOM 2968 O O . TYR A 1 380 ? 76.361 -31.505 57.259 1.00 15.36 549 TYR A O 1
ATOM 2977 N N . THR A 1 381 ? 75.211 -33.030 56.068 1.00 12.43 550 THR A N 1
ATOM 2978 C CA . THR A 1 381 ? 76.034 -32.976 54.850 1.00 12.85 550 THR A CA 1
ATOM 2979 C C . THR A 1 381 ? 75.100 -32.689 53.669 1.00 15.89 550 THR A C 1
ATOM 2980 O O . THR A 1 381 ? 75.546 -32.561 52.538 1.00 14.10 550 THR A O 1
ATOM 2984 N N . ASN A 1 382 ? 73.796 -32.649 53.934 1.00 11.88 551 ASN A N 1
ATOM 2985 C CA . ASN A 1 382 ? 72.764 -32.368 52.953 1.00 10.20 551 ASN A CA 1
ATOM 2986 C C . ASN A 1 382 ? 71.801 -31.384 53.598 1.00 13.62 551 ASN A C 1
ATOM 2987 O O . ASN A 1 382 ? 71.346 -31.655 54.705 1.00 14.08 551 ASN A O 1
ATOM 2992 N N . TYR A 1 383 ? 71.558 -30.211 52.972 1.00 10.72 552 TYR A N 1
ATOM 2993 C CA . TYR A 1 383 ? 70.691 -29.211 53.637 1.00 10.32 552 TYR A CA 1
ATOM 2994 C C . TYR A 1 383 ? 69.793 -28.539 52.603 1.00 13.93 552 TYR A C 1
ATOM 2995 O O . TYR A 1 383 ? 70.250 -27.693 51.833 1.00 12.67 552 TYR A O 1
ATOM 3004 N N . VAL A 1 384 ? 68.531 -28.947 52.564 1.00 11.55 553 VAL A N 1
ATOM 3005 C CA . VAL A 1 384 ? 67.588 -28.437 51.562 1.00 11.59 553 VAL A CA 1
ATOM 3006 C C . VAL A 1 384 ? 66.312 -27.935 52.256 1.00 18.85 553 VAL A C 1
ATOM 3007 O O . VAL A 1 384 ? 66.178 -28.080 53.467 1.00 19.70 553 VAL A O 1
ATOM 3011 N N . GLY A 1 385 ? 65.417 -27.337 51.495 1.00 17.32 554 GLY A N 1
ATOM 3012 C CA . GLY A 1 385 ? 64.133 -26.927 52.052 1.00 18.35 554 GLY A CA 1
ATOM 3013 C C . GLY A 1 385 ? 63.382 -28.195 52.417 1.00 25.14 554 GLY A C 1
ATOM 3014 O O . GLY A 1 385 ? 63.228 -29.082 51.575 1.00 26.14 554 GLY A O 1
ATOM 3015 N N . GLY A 1 386 ? 63.028 -28.338 53.687 1.00 22.70 555 GLY A N 1
ATOM 3016 C CA . GLY A 1 386 ? 62.276 -29.504 54.148 1.00 22.12 555 GLY A CA 1
ATOM 3017 C C . GLY A 1 386 ? 63.078 -30.681 54.669 1.00 22.98 555 GLY A C 1
ATOM 3018 O O . GLY A 1 386 ? 62.493 -31.634 55.190 1.00 21.33 555 GLY A O 1
ATOM 3019 N N . PHE A 1 387 ? 64.429 -30.643 54.548 1.00 16.98 556 PHE A N 1
ATOM 3020 C CA . PHE A 1 387 ? 65.227 -31.761 55.027 1.00 15.45 556 PHE A CA 1
ATOM 3021 C C . PHE A 1 387 ? 66.658 -31.381 55.261 1.00 18.09 556 PHE A C 1
ATOM 3022 O O . PHE A 1 387 ? 67.242 -30.652 54.466 1.00 16.25 556 PHE A O 1
ATOM 3030 N N . HIS A 1 388 ? 67.242 -31.943 56.309 1.00 16.66 557 HIS A N 1
ATOM 3031 C CA . HIS A 1 388 ? 68.687 -31.893 56.494 1.00 17.12 557 HIS A CA 1
ATOM 3032 C C . HIS A 1 388 ? 69.119 -33.190 57.173 1.00 19.15 557 HIS A C 1
ATOM 3033 O O . HIS A 1 388 ? 68.346 -33.806 57.911 1.00 18.95 557 HIS A O 1
ATOM 3040 N N . GLY A 1 389 ? 70.342 -33.609 56.900 1.00 13.70 558 GLY A N 1
ATOM 3041 C CA . GLY A 1 389 ? 70.843 -34.808 57.528 1.00 13.19 558 GLY A CA 1
ATOM 3042 C C . GLY A 1 389 ? 72.269 -35.090 57.136 1.00 17.01 558 GLY A C 1
ATOM 3043 O O . GLY A 1 389 ? 72.757 -34.587 56.112 1.00 16.28 558 GLY A O 1
ATOM 3044 N N . CYS A 1 390 ? 72.944 -35.862 57.975 1.00 13.02 559 CYS A N 1
ATOM 3045 C CA . CYS A 1 390 ? 74.305 -36.305 57.675 1.00 13.31 559 CYS A CA 1
ATOM 3046 C C . CYS A 1 390 ? 74.148 -37.582 56.889 1.00 16.43 559 CYS A C 1
ATOM 3047 O O . CYS A 1 390 ? 73.739 -38.587 57.477 1.00 15.71 559 CYS A O 1
ATOM 3050 N N . LEU A 1 391 ? 74.423 -37.550 55.565 1.00 11.78 560 LEU A N 1
ATOM 3051 C CA . LEU A 1 391 ? 74.207 -38.700 54.678 1.00 10.25 560 LEU A CA 1
ATOM 3052 C C . LEU A 1 391 ? 75.489 -39.239 54.072 1.00 12.68 560 LEU A C 1
ATOM 3053 O O . LEU A 1 391 ? 75.484 -40.354 53.536 1.00 13.57 560 LEU A O 1
ATOM 3058 N N . ASP A 1 392 ? 76.547 -38.426 54.092 1.00 9.71 561 ASP A N 1
ATOM 3059 C CA . ASP A 1 392 ? 77.844 -38.698 53.432 1.00 9.72 561 ASP A CA 1
ATOM 3060 C C . ASP A 1 392 ? 78.920 -39.032 54.413 1.00 13.15 561 ASP A C 1
ATOM 3061 O O . ASP A 1 392 ? 78.983 -38.434 55.495 1.00 12.03 561 ASP A O 1
ATOM 3066 N N . TYR A 1 393 ? 79.801 -39.978 54.041 1.00 9.31 562 TYR A N 1
ATOM 3067 C CA . TYR A 1 393 ? 80.897 -40.361 54.933 1.00 9.86 562 TYR A CA 1
ATOM 3068 C C . TYR A 1 393 ? 82.162 -40.693 54.180 1.00 12.80 562 TYR A C 1
ATOM 3069 O O . TYR A 1 393 ? 82.104 -41.116 53.024 1.00 12.30 562 TYR A O 1
ATOM 3078 N N . ILE A 1 394 ? 83.310 -40.522 54.847 1.00 10.50 563 ILE A N 1
ATOM 3079 C CA . ILE A 1 394 ? 84.596 -41.024 54.364 1.00 9.63 563 ILE A CA 1
ATOM 3080 C C . ILE A 1 394 ? 84.958 -42.087 55.395 1.00 12.52 563 ILE A C 1
ATOM 3081 O O . ILE A 1 394 ? 85.358 -41.717 56.491 1.00 12.86 563 ILE A O 1
ATOM 3086 N N . PHE A 1 395 ? 84.731 -43.354 55.099 1.00 9.98 564 PHE A N 1
ATOM 3087 C CA . PHE A 1 395 ? 85.043 -44.418 56.063 1.00 9.65 564 PHE A CA 1
ATOM 3088 C C . PHE A 1 395 ? 86.470 -44.866 55.854 1.00 14.76 564 PHE A C 1
ATOM 3089 O O . PHE A 1 395 ? 86.867 -45.177 54.715 1.00 13.51 564 PHE A O 1
ATOM 3097 N N . ILE A 1 396 ? 87.258 -44.897 56.952 1.00 10.61 565 ILE A N 1
ATOM 3098 C CA . ILE A 1 396 ? 88.677 -45.257 56.813 1.00 10.02 565 ILE A CA 1
ATOM 3099 C C . ILE A 1 396 ? 89.022 -46.497 57.598 1.00 15.15 565 ILE A C 1
ATOM 3100 O O . ILE A 1 396 ? 88.497 -46.719 58.675 1.00 14.41 565 ILE A O 1
ATOM 3105 N N . ASP A 1 397 ? 89.911 -47.295 57.036 1.00 12.39 566 ASP A N 1
ATOM 3106 C CA . ASP A 1 397 ? 90.431 -48.511 57.658 1.00 11.58 566 ASP A CA 1
ATOM 3107 C C . ASP A 1 397 ? 91.365 -48.130 58.801 1.00 14.27 566 ASP A C 1
ATOM 3108 O O . ASP A 1 397 ? 92.492 -47.686 58.559 1.00 14.18 566 ASP A O 1
ATOM 3113 N N . LEU A 1 398 ? 90.916 -48.324 60.049 1.00 13.12 567 LEU A N 1
ATOM 3114 C CA . LEU A 1 398 ? 91.732 -48.008 61.225 1.00 13.11 567 LEU A CA 1
ATOM 3115 C C . LEU A 1 398 ? 92.998 -48.867 61.346 1.00 15.55 567 LEU A C 1
ATOM 3116 O O . LEU A 1 398 ? 93.902 -48.495 62.091 1.00 14.94 567 LEU A O 1
ATOM 3121 N N . ASN A 1 399 ? 93.088 -49.990 60.619 1.00 11.78 568 ASN A N 1
ATOM 3122 C CA . ASN A 1 399 ? 94.337 -50.789 60.668 1.00 13.74 568 ASN A CA 1
ATOM 3123 C C . ASN A 1 399 ? 95.539 -50.043 60.086 1.00 17.99 568 ASN A C 1
ATOM 3124 O O . ASN A 1 399 ? 96.673 -50.323 60.465 1.00 18.04 568 ASN A O 1
ATOM 3129 N N . ALA A 1 400 ? 95.302 -49.140 59.127 1.00 14.03 569 ALA A N 1
ATOM 3130 C CA . ALA A 1 400 ? 96.387 -48.502 58.390 1.00 14.24 569 ALA A CA 1
ATOM 3131 C C . ALA A 1 400 ? 96.302 -46.995 58.289 1.00 18.61 569 ALA A C 1
ATOM 3132 O O . ALA A 1 400 ? 97.270 -46.370 57.843 1.00 18.02 569 ALA A O 1
ATOM 3134 N N . LEU A 1 401 ? 95.157 -46.407 58.635 1.00 13.14 570 LEU A N 1
ATOM 3135 C CA . LEU A 1 401 ? 94.987 -44.973 58.458 1.00 12.72 570 LEU A CA 1
ATOM 3136 C C . LEU A 1 401 ? 94.490 -44.305 59.690 1.00 16.35 570 LEU A C 1
ATOM 3137 O O . LEU A 1 401 ? 93.742 -44.915 60.471 1.00 15.48 570 LEU A O 1
ATOM 3142 N N . GLU A 1 402 ? 94.865 -43.035 59.847 1.00 14.52 571 GLU A N 1
ATOM 3143 C CA . GLU A 1 402 ? 94.403 -42.186 60.944 1.00 15.64 571 GLU A CA 1
ATOM 3144 C C . GLU A 1 402 ? 94.047 -40.811 60.402 1.00 17.72 571 GLU A C 1
ATOM 3145 O O . GLU A 1 402 ? 94.520 -40.441 59.327 1.00 15.47 571 GLU A O 1
ATOM 3151 N N . VAL A 1 403 ? 93.226 -40.053 61.134 1.00 14.65 572 VAL A N 1
ATOM 3152 C CA . VAL A 1 403 ? 92.834 -38.729 60.698 1.00 15.37 572 VAL A CA 1
ATOM 3153 C C . VAL A 1 403 ? 93.862 -37.718 61.187 1.00 20.11 572 VAL A C 1
ATOM 3154 O O . VAL A 1 403 ? 94.085 -37.576 62.396 1.00 19.30 572 VAL A O 1
ATOM 3158 N N . GLU A 1 404 ? 94.448 -36.980 60.240 1.00 15.52 573 GLU A N 1
ATOM 3159 C CA . GLU A 1 404 ? 95.393 -35.910 60.525 1.00 15.80 573 GLU A CA 1
ATOM 3160 C C . GLU A 1 404 ? 94.600 -34.639 60.822 1.00 19.72 573 GLU A C 1
ATOM 3161 O O . GLU A 1 404 ? 94.872 -33.985 61.815 1.00 20.02 573 GLU A O 1
ATOM 3167 N N . GLN A 1 405 ? 93.619 -34.276 59.960 1.00 15.35 574 GLN A N 1
ATOM 3168 C CA . GLN A 1 405 ? 92.744 -33.122 60.195 1.00 14.44 574 GLN A CA 1
ATOM 3169 C C . GLN A 1 405 ? 91.461 -33.290 59.403 1.00 18.05 574 GLN A C 1
ATOM 3170 O O . GLN A 1 405 ? 91.438 -34.012 58.394 1.00 17.39 574 GLN A O 1
ATOM 3176 N N . VAL A 1 406 ? 90.406 -32.626 59.878 1.00 14.48 575 VAL A N 1
ATOM 3177 C CA . VAL A 1 406 ? 89.087 -32.557 59.237 1.00 13.43 575 VAL A CA 1
ATOM 3178 C C . VAL A 1 406 ? 88.962 -31.133 58.768 1.00 18.56 575 VAL A C 1
ATOM 3179 O O . VAL A 1 406 ? 89.124 -30.210 59.582 1.00 18.39 575 VAL A O 1
ATOM 3183 N N . ILE A 1 407 ? 88.681 -30.935 57.465 1.00 15.06 576 ILE A N 1
ATOM 3184 C CA . ILE A 1 407 ? 88.457 -29.597 56.917 1.00 12.49 576 ILE A CA 1
ATOM 3185 C C . ILE A 1 407 ? 87.022 -29.243 57.344 1.00 17.25 576 ILE A C 1
ATOM 3186 O O . ILE A 1 407 ? 86.077 -29.966 56.984 1.00 17.12 576 ILE A O 1
ATOM 3191 N N . PRO A 1 408 ? 86.834 -28.209 58.186 1.00 14.72 577 PRO A N 1
ATOM 3192 C CA . PRO A 1 408 ? 85.487 -27.937 58.711 1.00 13.49 577 PRO A CA 1
ATOM 3193 C C . PRO A 1 408 ? 84.466 -27.650 57.640 1.00 15.51 577 PRO A C 1
ATOM 3194 O O . PRO A 1 408 ? 84.773 -27.007 56.640 1.00 15.33 577 PRO A O 1
ATOM 3198 N N . LEU A 1 409 ? 83.236 -28.088 57.898 1.00 13.80 578 LEU A N 1
ATOM 3199 C CA . LEU A 1 409 ? 82.121 -27.815 57.006 1.00 14.14 578 LEU A CA 1
ATOM 3200 C C . LEU A 1 409 ? 81.779 -26.333 57.086 1.00 17.67 578 LEU A C 1
ATOM 3201 O O . LEU A 1 409 ? 82.113 -25.697 58.101 1.00 17.50 578 LEU A O 1
ATOM 3206 N N . PRO A 1 410 ? 81.127 -25.746 56.060 1.00 13.72 579 PRO A N 1
ATOM 3207 C CA . PRO A 1 410 ? 80.726 -24.330 56.176 1.00 12.26 579 PRO A CA 1
ATOM 3208 C C . PRO A 1 410 ? 79.869 -24.105 57.416 1.00 18.74 579 PRO A C 1
ATOM 3209 O O . PRO A 1 410 ? 79.197 -25.043 57.886 1.00 17.57 579 PRO A O 1
ATOM 3213 N N . SER A 1 411 ? 79.873 -22.881 57.947 1.00 14.37 580 SER A N 1
ATOM 3214 C CA . SER A 1 411 ? 79.032 -22.603 59.131 1.00 14.34 580 SER A CA 1
ATOM 3215 C C . SER A 1 411 ? 77.539 -22.665 58.778 1.00 17.63 580 SER A C 1
ATOM 3216 O O . SER A 1 411 ? 77.156 -22.508 57.615 1.00 15.43 580 SER A O 1
ATOM 3219 N N . HIS A 1 412 ? 76.684 -22.806 59.795 1.00 17.24 581 HIS A N 1
ATOM 3220 C CA . HIS A 1 412 ? 75.249 -22.817 59.579 1.00 17.36 581 HIS A CA 1
ATOM 3221 C C . HIS A 1 412 ? 74.801 -21.466 58.979 1.00 18.32 581 HIS A C 1
ATOM 3222 O O . HIS A 1 412 ? 73.892 -21.445 58.156 1.00 16.28 581 HIS A O 1
ATOM 3229 N N . GLU A 1 413 ? 75.465 -20.344 59.358 1.00 16.86 582 GLU A N 1
ATOM 3230 C CA . GLU A 1 413 ? 75.134 -19.022 58.790 1.00 17.56 582 GLU A CA 1
ATOM 3231 C C . GLU A 1 413 ? 75.404 -19.007 57.271 1.00 19.89 582 GLU A C 1
ATOM 3232 O O . GLU A 1 413 ? 74.554 -18.560 56.497 1.00 18.80 582 GLU A O 1
ATOM 3234 N N . GLU A 1 414 ? 76.540 -19.598 56.847 1.00 17.23 583 GLU A N 1
ATOM 3235 C CA . GLU A 1 414 ? 76.911 -19.705 55.437 1.00 15.74 583 GLU A CA 1
ATOM 3236 C C . GLU A 1 414 ? 75.919 -20.578 54.665 1.00 19.08 583 GLU A C 1
ATOM 3237 O O . GLU A 1 414 ? 75.552 -20.248 53.547 1.00 20.29 583 GLU A O 1
ATOM 3243 N N . VAL A 1 415 ? 75.473 -21.677 55.280 1.00 13.86 584 VAL A N 1
ATOM 3244 C CA . VAL A 1 415 ? 74.571 -22.630 54.671 1.00 12.80 584 VAL A CA 1
ATOM 3245 C C . VAL A 1 415 ? 73.181 -22.015 54.504 1.00 18.62 584 VAL A C 1
ATOM 3246 O O . VAL A 1 415 ? 72.506 -22.340 53.529 1.00 17.47 584 VAL A O 1
ATOM 3250 N N . THR A 1 416 ? 72.763 -21.137 55.435 1.00 17.83 585 THR A N 1
ATOM 3251 C CA . THR A 1 416 ? 71.397 -20.598 55.410 1.00 18.76 585 THR A CA 1
ATOM 3252 C C . THR A 1 416 ? 71.267 -19.158 54.878 1.00 23.91 585 THR A C 1
ATOM 3253 O O . THR A 1 416 ? 70.164 -18.595 54.959 1.00 22.67 585 THR A O 1
ATOM 3257 N N . THR A 1 417 ? 72.337 -18.579 54.300 1.00 21.71 586 THR A N 1
ATOM 3258 C CA . THR A 1 417 ? 72.305 -17.202 53.752 1.00 21.81 586 THR A CA 1
ATOM 3259 C C . THR A 1 417 ? 71.206 -17.083 52.686 1.00 24.91 586 THR A C 1
ATOM 3260 O O . THR A 1 417 ? 70.482 -16.080 52.642 1.00 23.11 586 THR A O 1
ATOM 3264 N N . HIS A 1 418 ? 71.043 -18.123 51.863 1.00 20.25 587 HIS A N 1
ATOM 3265 C CA . HIS A 1 418 ? 70.026 -18.117 50.817 1.00 19.64 587 HIS A CA 1
ATOM 3266 C C . HIS A 1 418 ? 69.032 -19.267 51.070 1.00 18.77 587 HIS A C 1
ATOM 3267 O O . HIS A 1 418 ? 68.645 -20.014 50.167 1.00 15.52 587 HIS A O 1
ATOM 3274 N N . GLN A 1 419 ? 68.598 -19.355 52.346 1.00 17.08 588 GLN A N 1
ATOM 3275 C CA . GLN A 1 419 ? 67.688 -20.311 52.968 1.00 16.12 588 GLN A CA 1
ATOM 3276 C C . GLN A 1 419 ? 68.331 -21.701 53.093 1.00 18.88 588 GLN A C 1
ATOM 3277 O O . GLN A 1 419 ? 68.478 -22.209 54.196 1.00 17.59 588 GLN A O 1
ATOM 3283 N N . ALA A 1 420 ? 68.685 -22.323 51.967 1.00 14.19 589 ALA A N 1
ATOM 3284 C CA . ALA A 1 420 ? 69.264 -23.660 51.995 1.00 13.79 589 ALA A CA 1
ATOM 3285 C C . ALA A 1 420 ? 70.120 -23.850 50.759 1.00 15.41 589 ALA A C 1
ATOM 3286 O O . ALA A 1 420 ? 70.503 -22.857 50.105 1.00 13.64 589 ALA A O 1
ATOM 3288 N N . LEU A 1 421 ? 70.420 -25.114 50.433 1.00 12.86 590 LEU A N 1
ATOM 3289 C CA . LEU A 1 421 ? 71.316 -25.420 49.315 1.00 11.28 590 LEU A CA 1
ATOM 3290 C C . LEU A 1 421 ? 70.577 -26.093 48.148 1.00 13.09 590 LEU A C 1
ATOM 3291 O O . LEU A 1 421 ? 69.566 -26.758 48.355 1.00 13.97 590 LEU A O 1
ATOM 3296 N N . PRO A 1 422 ? 71.084 -25.999 46.916 1.00 11.09 591 PRO A N 1
ATOM 3297 C CA . PRO A 1 422 ? 72.238 -25.196 46.479 1.00 11.31 591 PRO A CA 1
ATOM 3298 C C . PRO A 1 422 ? 71.906 -23.709 46.534 1.00 15.53 591 PRO A C 1
ATOM 3299 O O . PRO A 1 422 ? 70.765 -23.340 46.828 1.00 14.59 591 PRO A O 1
ATOM 3303 N N . SER A 1 423 ? 72.915 -22.868 46.286 1.00 13.39 592 SER A N 1
ATOM 3304 C CA . SER A 1 423 ? 72.754 -21.424 46.290 1.00 13.13 592 SER A CA 1
ATOM 3305 C C . SER A 1 423 ? 73.732 -20.789 45.322 1.00 16.54 592 SER A C 1
ATOM 3306 O O . SER A 1 423 ? 74.618 -21.465 44.752 1.00 14.51 592 SER A O 1
ATOM 3309 N N . VAL A 1 424 ? 73.675 -19.454 45.244 1.00 13.88 593 VAL A N 1
ATOM 3310 C CA . VAL A 1 424 ? 74.652 -18.707 44.454 1.00 13.15 593 VAL A CA 1
ATOM 3311 C C . VAL A 1 424 ? 76.092 -18.921 45.005 1.00 15.63 593 VAL A C 1
ATOM 3312 O O . VAL A 1 424 ? 77.046 -18.692 44.277 1.00 15.36 593 VAL A O 1
ATOM 3316 N N . SER A 1 425 ? 76.240 -19.382 46.270 1.00 11.45 594 SER A N 1
ATOM 3317 C CA A SER A 1 425 ? 77.535 -19.540 46.903 0.50 11.26 594 SER A CA 1
ATOM 3318 C CA B SER A 1 425 ? 77.545 -19.541 46.891 0.50 11.41 594 SER A CA 1
ATOM 3319 C C . SER A 1 425 ? 77.920 -21.005 47.135 1.00 14.05 594 SER A C 1
ATOM 3320 O O . SER A 1 425 ? 78.992 -21.268 47.663 1.00 12.15 594 SER A O 1
ATOM 3325 N N . HIS A 1 426 ? 77.047 -21.953 46.756 1.00 13.00 595 HIS A N 1
ATOM 3326 C CA . HIS A 1 426 ? 77.272 -23.375 47.028 1.00 10.95 595 HIS A CA 1
ATOM 3327 C C . HIS A 1 426 ? 76.641 -24.209 45.910 1.00 14.82 595 HIS A C 1
ATOM 3328 O O . HIS A 1 426 ? 75.427 -24.156 45.714 1.00 14.58 595 HIS A O 1
ATOM 3335 N N . PRO A 1 427 ? 77.466 -24.968 45.153 1.00 9.81 596 PRO A N 1
ATOM 3336 C CA . PRO A 1 427 ? 76.959 -25.602 43.926 1.00 9.67 596 PRO A CA 1
ATOM 3337 C C . PRO A 1 427 ? 76.273 -26.962 44.038 1.00 14.08 596 PRO A C 1
ATOM 3338 O O . PRO A 1 427 ? 76.085 -27.619 43.014 1.00 14.98 596 PRO A O 1
ATOM 3342 N N . SER A 1 428 ? 75.918 -27.412 45.231 1.00 10.57 597 SER A N 1
ATOM 3343 C CA . SER A 1 428 ? 75.251 -28.717 45.340 1.00 9.57 597 SER A CA 1
ATOM 3344 C C . SER A 1 428 ? 74.240 -28.652 46.484 1.00 12.42 597 SER A C 1
ATOM 3345 O O . SER A 1 428 ? 74.270 -27.697 47.243 1.00 10.70 597 SER A O 1
ATOM 3348 N N . ASP A 1 429 ? 73.357 -29.650 46.619 1.00 10.98 598 ASP A N 1
ATOM 3349 C CA . ASP A 1 429 ? 72.493 -29.707 47.795 1.00 10.74 598 ASP A CA 1
ATOM 3350 C C . ASP A 1 429 ? 73.242 -30.450 48.920 1.00 13.95 598 ASP A C 1
ATOM 3351 O O . ASP A 1 429 ? 72.775 -30.490 50.052 1.00 11.88 598 ASP A O 1
ATOM 3356 N N . HIS A 1 430 ? 74.419 -31.028 48.602 1.00 10.63 599 HIS A N 1
ATOM 3357 C CA . HIS A 1 430 ? 75.297 -31.670 49.584 1.00 10.65 599 HIS A CA 1
ATOM 3358 C C . HIS A 1 430 ? 76.518 -30.802 49.836 1.00 13.92 599 HIS A C 1
ATOM 3359 O O . HIS A 1 430 ? 76.815 -29.904 49.054 1.00 13.24 599 HIS A O 1
ATOM 3366 N N . ILE A 1 431 ? 77.250 -31.098 50.910 1.00 10.04 600 ILE A N 1
ATOM 3367 C CA . ILE A 1 431 ? 78.477 -30.406 51.285 1.00 9.85 600 ILE A CA 1
ATOM 3368 C C . ILE A 1 431 ? 79.622 -31.394 51.161 1.00 13.17 600 ILE A C 1
ATOM 3369 O O . ILE A 1 431 ? 79.520 -32.510 51.682 1.00 12.33 600 ILE A O 1
ATOM 3374 N N . ALA A 1 432 ? 80.707 -30.997 50.487 1.00 11.23 601 ALA A N 1
ATOM 3375 C CA . ALA A 1 432 ? 81.871 -31.850 50.322 1.00 10.23 601 ALA A CA 1
ATOM 3376 C C . ALA A 1 432 ? 82.498 -32.186 51.640 1.00 12.68 601 ALA A C 1
ATOM 3377 O O . ALA A 1 432 ? 82.619 -31.310 52.525 1.00 12.07 601 ALA A O 1
ATOM 3379 N N . LEU A 1 433 ? 82.864 -33.457 51.799 1.00 8.68 602 LEU A N 1
ATOM 3380 C CA . LEU A 1 433 ? 83.663 -33.881 52.967 1.00 8.06 602 LEU A CA 1
ATOM 3381 C C . LEU A 1 433 ? 85.099 -33.886 52.565 1.00 9.85 602 LEU A C 1
ATOM 3382 O O . LEU A 1 433 ? 85.422 -34.388 51.497 1.00 9.37 602 LEU A O 1
ATOM 3387 N N . VAL A 1 434 ? 85.973 -33.276 53.365 1.00 7.84 603 VAL A N 1
ATOM 3388 C CA . VAL A 1 434 ? 87.411 -33.217 53.042 1.00 7.74 603 VAL A CA 1
ATOM 3389 C C . VAL A 1 434 ? 88.184 -33.511 54.309 1.00 13.10 603 VAL A C 1
ATOM 3390 O O . VAL A 1 434 ? 87.923 -32.882 55.343 1.00 12.60 603 VAL A O 1
ATOM 3394 N N . CYS A 1 435 ? 89.141 -34.440 54.252 1.00 11.60 604 CYS A N 1
ATOM 3395 C CA . CYS A 1 435 ? 89.961 -34.736 55.437 1.00 12.82 604 CYS A CA 1
ATOM 3396 C C . CYS A 1 435 ? 91.347 -35.152 55.010 1.00 14.68 604 CYS A C 1
ATOM 3397 O O . CYS A 1 435 ? 91.522 -35.716 53.922 1.00 14.00 604 CYS A O 1
ATOM 3400 N N . ASP A 1 436 ? 92.333 -34.898 55.863 1.00 10.55 605 ASP A N 1
ATOM 3401 C CA . ASP A 1 436 ? 93.693 -35.337 55.591 1.00 9.82 605 ASP A CA 1
ATOM 3402 C C . ASP A 1 436 ? 93.910 -36.592 56.397 1.00 14.91 605 ASP A C 1
ATOM 3403 O O . ASP A 1 436 ? 93.654 -36.575 57.603 1.00 14.75 605 ASP A O 1
ATOM 3408 N N . LEU A 1 437 ? 94.258 -37.690 55.721 1.00 12.89 606 LEU A N 1
ATOM 3409 C CA . LEU A 1 437 ? 94.512 -38.982 56.362 1.00 13.77 606 LEU A CA 1
ATOM 3410 C C . LEU A 1 437 ? 95.999 -39.224 56.439 1.00 17.32 606 LEU A C 1
ATOM 3411 O O . LEU A 1 437 ? 96.728 -38.733 55.593 1.00 15.44 606 LEU A O 1
ATOM 3416 N N . LYS A 1 438 ? 96.466 -39.936 57.453 1.00 16.07 607 LYS A N 1
ATOM 3417 C CA . LYS A 1 438 ? 97.890 -40.246 57.553 1.00 16.26 607 LYS A CA 1
ATOM 3418 C C . LYS A 1 438 ? 98.071 -41.754 57.576 1.00 19.37 607 LYS A C 1
ATOM 3419 O O . LYS A 1 438 ? 97.278 -42.460 58.209 1.00 16.72 607 LYS A O 1
ATOM 3425 N N . TRP A 1 439 ? 99.066 -42.254 56.819 1.00 18.93 608 TRP A N 1
ATOM 3426 C CA . TRP A 1 439 ? 99.433 -43.668 56.839 1.00 20.34 608 TRP A CA 1
ATOM 3427 C C . TRP A 1 439 ? 100.003 -43.991 58.228 1.00 24.99 608 TRP A C 1
ATOM 3428 O O . TRP A 1 439 ? 100.823 -43.212 58.739 1.00 24.10 608 TRP A O 1
ATOM 3439 N N . LYS A 1 440 ? 99.553 -45.100 58.843 1.00 21.46 609 LYS A N 1
ATOM 3440 C CA A LYS A 1 440 ? 100.040 -45.543 60.156 0.50 26.64 609 LYS A CA 1
ATOM 3441 C CA B LYS A 1 440 ? 100.040 -45.544 60.155 0.50 26.75 609 LYS A CA 1
ATOM 3442 C C . LYS A 1 440 ? 101.345 -46.318 59.998 1.00 71.24 609 LYS A C 1
ATOM 3443 O O . LYS A 1 440 ? 102.388 -45.881 60.477 1.00 50.05 609 LYS A O 1
#

Organism: Homo sapiens (NCBI:txid9606)

Sequence (434 aa):
PPAFTELQQLPRYIMAGFPVCPKLSLEFGDPASSLFRWYKEAKPGAAGSSWTETDVEERVYTPSNADIGLRLKLHCTPGDGQRFGHSRELESVCVVEAGPGTTCTFDHRHLYTKKVTEDALIRTVSYNILADTYAQTEFSRTVLYPYCAPYALELDYRQNLIQKELTGYNADVICLQEVDRRAVFSDSLVPALEAFGLEGVFRIKQHEGLATFYRKSKFSLLSQHDISFYEALESDPLHKELLEKLVLYPSAQEKVLQRSSVLQVSVLQSTKDSSKRRICVANTHLYWHPKGGYIRLIQMAVALAHIRHVSCDLYPGIPVIFCGDFNSTPSTGMYHFVINGSIPEDHEDWASNGEEERCNMSLTTHFFKLKSACGEPAYTNYVGGFHGCLDYIFIDLNALEVEQVIPLPSHEEVTTHQALPSVSSHPSDHIALVCDLKWKK

Secondary st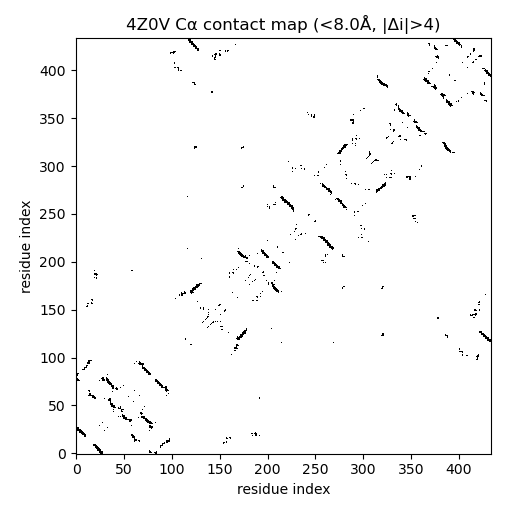ructure (DSSP, 8-state):
--EEEEEE--S--BTTS-B--EEEEES--GGGSEEEEEEESSTT-TTSSEEE-S--SS-B---GGGBT--EEEEEE-B-SS-B---EEEE-SSPBB---S--THHHHGGG--SPPPTTEEEEEEEE---HHHHTSHHIIIII-TTS-GGGTSHHHHHHHHHHHHHHT--SEEEEEEEEHHHIIIIIHHHHHHTTEEEEEEESSSEEEEEEEETTTEEEEEE--EEHHHHHHH-GGGHHHHHHTTT-HHHHHHHHH---EEEEEEEEESS-TT-E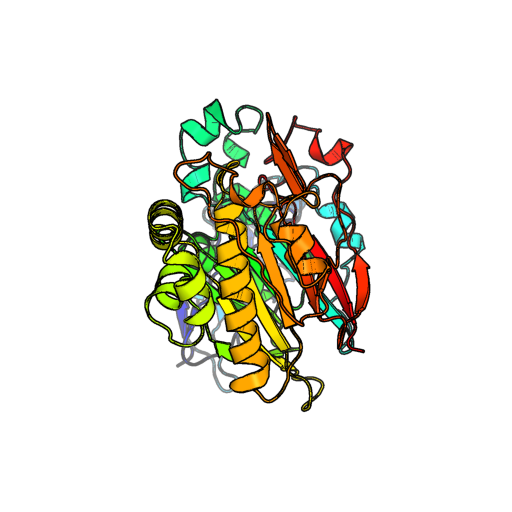EEEEEEE----TT-HHHHHHHHHHHHHHHHIIIIIISSS--EEEEEE----TTSHHHHHHHHSEE-TT-GGGGTT-STT-----EE----EEETT---S-SEEETTEEE--EEEEEETTTEEEEEE-PPPPHHHHHTTSSSSBTTBSSSB--EEEEEEE-

Foldseek 3Di:
DKDFPDWAWAQAAAAQFKTFIQTDIDLADQVFKWKWKWKAPDAPPVPPDTDTDPDGANIDHHHPVQARIKMKMKMWTGHNPDTDDIDMGIHPDGHHHADPAFLCPLLLVVQVEQDDLQKFKEKEEALAACVPLVDPCNCVPWAVLADNVLSDPSNLLRLVLRNVLSNNGFKYKYFNAFPCCVNGRCQRSVVSSQWHKDADAQDGTGMMMIGHPLFKDWDDKDKDFLLCCCPPPVLNVVVVVLCPVQVPLNVVLNVDSWMKIWIKIATPSDRVAIEIEIETEFDADQLCLLSLQSSLLSVQSSSCCVQPPVHPHHWYKYWYQSNDFCVGQNNCCLQVFKGALPGPSQQSPHDSNRRRDIGGGPFHWDFLQHHDQFQAKTVPDGGHRITTITGPVWKDFPFWSDWRDPCSQCVSHHDDYSRHSHRGTMTITMMGTD

Radius of gyration: 22.87 Å; Cα contacts (8 Å, |Δi|>4): 1057; chains: 1; bounding box: 56×64×51 Å

B-factor: mean 21.18, std 11.02, range [6.04, 81.21]

Nearest PDB structures (foldseek):
  4z0v-assembly1_A  TM=1.002E+00  e=3.581E-98  Homo sapiens
  4z2b-assembly1_A  TM=9.832E-01  e=2.110E-89  Homo sapiens
  5x83-assembly1_B  TM=5.191E-01  e=3.698E-02  Homo sapiens
  8peq-assembly1_A  TM=5.042E-01  e=1.125E-01  Homo sapiens
  4gh7-assembly1_B  TM=5.152E-01  e=1.962E-01  Homo sapiens

Solvent-accessible surface area: 17845 Å² total; per-residue (Å²): 89,2,35,13,84,71,18,89,28,35,190,50,2,1,10,29,6,12,2,5,0,26,8,33,40,71,139,30,38,59,109,34,12,93,19,54,0,47,60,3,44,77,97,71,25,90,17,96,57,50,58,103,14,134,36,108,121,20,24,15,72,2,58,120,86,3,75,25,13,40,0,29,0,40,0,10,0,0,47,66,170,130,111,16,167,63,101,86,50,69,2,140,30,65,2,78,70,23,28,83,96,5,5,0,58,95,3,33,104,84,1,162,63,71,17,111,81,36,14,0,10,0,0,0,0,0,3,9,0,28,30,104,1,104,55,122,120,2,102,81,92,72,11,84,41,5,30,97,124,0,5,113,47,74,5,0,15,9,0,0,11,52,2,2,8,20,0,31,1,0,0,0,0,0,0,21,0,14,145,55,4,28,47,71,8,1,41,1,1,1,68,33,70,31,6,75,19,21,44,102,41,67,142,111,5,1,2,0,0,1,4,14,93,67,9,4,44,52,82,31,88,34,30,32,24,4,76,95,7,2,79,82,59,102,66,4,88,119,17,48,106,74,0,95,150,55,95,55,0,41,50,22,3,38,120,53,67,5,10,0,0,0,0,0,0,36,8,72,105,52,108,92,61,68,0,0,0,0,0,0,21,3,35,163,64,100,116,2,8,0,8,11,0,0,1,0,13,0,0,6,36,16,0,82,51,0,1,50,98,97,34,109,50,14,22,3,0,1,0,0,1,0,21,2,40,40,104,30,0,2,15,73,3,1,65,85,8,47,2,64,106,121,36,147,23,0,26,27,71,37,128,88,35,101,0,21,8,55,9,94,16,156,14,110,6,91,7,4,12,31,105,28,91,20,0,9,34,27,36,90,98,105,6,4,17,2,0,0,0,0,11,65,119,23,0,68,39,92,56,57,1,48,40,12,58,102,76,63,2,43,94,68,106,1,0,0,4,26,14,2,1,0,18,11,2,0,1,0,0,4,0,70,28,144

GO terms:
  GO:0004535 poly(A)-specific ribonuclease activity (F, EXP)
  GO:0005739 mitochondrion (C, HTP)
  GO:0005829 cytosol (C, TAS)
  GO:0004535 poly(A)-specific ribonuclease activity (F, TAS)
  GO:0051607 defense response to virus (P, TAS)
  GO:0005759 mitochondrial matrix (C, IDA)
  GO:0004527 exonuclease activity (F, IDA)
  GO:0140374 antiviral innate immune response (P, IDA)
  GO:0090304 nucleic acid metabolic process (P, IDA)
  GO:0071346 cellular response to type II interferon (P, IDA)
  GO:0071359 cellular response to dsRNA (P, IDA)
  GO:0000958 mitochondrial mRNA catabolic process (P, IMP)
  GO:0000175 3'-5'-RNA exonuclease activity (F, IMP)
  GO:0035457 cellular response to interferon-alpha (P, IMP)
  GO:0005759 mitochondrial matrix (C, IMP)
  GO:0044528 regulation of mitochondrial mRNA stability (P, IMP)
  GO:0045070 positive regulation of viral genome replication (P, IMP)
  GO:0004535 poly(A)-specific ribonuclease activity (F, IMP)
  GO:0000288 nuclear-transcribed mRNA catabolic process, deadenylation-dependent decay (P, IMP)